Protein AF-A0A6P8E4D6-F1 (afdb_monomer_lite)

InterPro domains:
  IPR049932 Nuclear envelope-associated protein 1-4 [PTHR48145] (2-253)
  IPR060494 Nuclear envelope-associated protein, C-terminal [PF28496] (284-378)

Radius of gyration: 83.07 Å; chains: 1; bounding box: 188×78×225 Å

Foldseek 3Di:
DDDDDDDDDDDDDPPDPVNVVVVVVVVVVVVVVVVVVVVVVVVVVVVVVVVVVVVVVVVVVVVVVVVVVVVVVVVVVVVVVVVVVVVVVVVVVVVVVVVVVVVVVVVVVVVVVVVVVVVVVVVVVVVVVVVVVVVVVVVVVVVVVVVVVVVVVVVVVVVVVVVVVVVVVVVVVVVVVVVVVVVVVVVVVVCVVVVVDDDDPVVVVLCVVPCVVLVVVVVVLVVVVVVLVVVVVVLVVVVVVVVVVVVVVVVVVVCCVPDVVNVVVCPPDNPPCVVVVVVVVVVVVVVVVVVVVVVSVVVVVVSVVVVVVSVVVVVVSVVVVVVSVVVVVVSVVVVVVVVVVVVVPPDDDDDPPDPCPPVVNVVVVVVVVVVVVVVVVD

Secondary structure (DSSP, 8-state):
----------------HHHHHHHHHHHHHHHHHHHHHHHHHHHHHHHHHHHHHHHHHHHHHHHHHHHHHHHHHHHHHHHHHHHHHHHHHHHHHHHHHHHHHHHHHHHHHHHHHHHHHHHHHHHHHHHHHHHHHHHHHHHHHHHHHHHHHHHHHHHHHHHHHHHHHHHHHHHHHHHHHHHHHHHHHHHHHHHHHHTTS---THHHHTTTS-THHHHHHHHHHHHHHHHHHHHHHHHHHHHHHHHHHHHHHHHHHHHHHT-HHHHHHHHH---TTHHHHHHHHHHHHHHHHHHHHHHHHHHHHHHHHHHHHHHHHHHHHHHHHHHHHHHHHHHHHHHHHHHHHHHSSSS-------GGG-HHHHHHHHHHHHHHHHHTT-

Sequence (378 aa):
MMSVADKSPSPARDIDPLLKDLNEKKQSFRRNVVSLAAELKEVRTRLASQEQSFARETLTRQEAETKAKGLEEEIRRLQKRLDERNEELQASASTAEKYTKELDDLRSQLASTQATADASTASAESAQFQCLALLKELDEKNRSLKDHEDRVNKLAEQLDYLQKDLQAREFSQRQLKDEVLKIEQDIMQAVARAGVSKDSELRRMLDEVSPKNIDKLNKLLDVKDEEIAKLKDEIRVMTAHWKMKTKDLESQVFLLIQSPVLYLIFTINPPFGIKEAVSHSSTMFKIQLERQRRADQELKKRVLKLEFCLQEARAQMRKLQRTGERREKTLKELREQLAGKQQQEDGGVSEKQNFWETPCFKIMVSMSMLILVVFSKR

pLDDT: mean 79.83, std 18.45, range [31.0, 98.75]

Organism: Punica granatum (NCBI:txid22663)

Structure (mmCIF, N/CA/C/O backbone):
data_AF-A0A6P8E4D6-F1
#
_entry.id   AF-A0A6P8E4D6-F1
#
loop_
_atom_site.group_PDB
_atom_site.id
_atom_site.type_symbol
_atom_site.label_atom_id
_atom_site.label_alt_id
_atom_site.label_comp_id
_atom_site.label_asym_id
_atom_site.label_entity_id
_atom_site.label_seq_id
_atom_site.pdbx_PDB_ins_code
_atom_site.Cartn_x
_atom_site.Cartn_y
_atom_site.Cartn_z
_atom_site.occupancy
_atom_site.B_iso_or_equiv
_atom_site.auth_seq_id
_atom_site.auth_comp_id
_atom_site.auth_asym_id
_atom_site.auth_atom_id
_atom_site.pdbx_PDB_model_num
ATOM 1 N N . MET A 1 1 ? -96.705 -41.207 89.174 1.00 40.06 1 MET A N 1
ATOM 2 C CA . MET A 1 1 ? -96.786 -42.519 89.858 1.00 40.06 1 MET A CA 1
ATOM 3 C C . MET A 1 1 ? -96.044 -42.382 91.181 1.00 40.06 1 MET A C 1
ATOM 5 O O . MET A 1 1 ? -94.925 -41.908 91.124 1.00 40.06 1 MET A O 1
ATOM 9 N N . MET A 1 2 ? -96.538 -42.680 92.380 1.00 36.50 2 MET A N 1
ATOM 10 C CA . MET A 1 2 ? -97.837 -43.092 92.923 1.00 36.50 2 MET A CA 1
ATOM 11 C C . MET A 1 2 ? -97.798 -42.746 94.433 1.00 36.50 2 MET A C 1
ATOM 13 O O . MET A 1 2 ? -96.751 -42.908 95.048 1.00 36.50 2 MET A O 1
ATOM 17 N N . SER A 1 3 ? -98.921 -42.217 94.944 1.00 37.88 3 SER A N 1
ATOM 18 C CA . SER A 1 3 ? -99.599 -42.399 96.258 1.00 37.88 3 SER A CA 1
ATOM 19 C C . SER A 1 3 ? -98.764 -42.785 97.501 1.00 37.88 3 SER A C 1
ATOM 21 O O . SER A 1 3 ? -98.045 -43.772 97.460 1.00 37.88 3 SER A O 1
ATOM 23 N N . VAL A 1 4 ? -98.749 -42.072 98.642 1.00 45.19 4 VAL A N 1
ATOM 24 C CA . VAL A 1 4 ? -99.814 -41.684 99.614 1.00 45.19 4 VAL A CA 1
ATOM 25 C C . VAL A 1 4 ? -100.578 -42.867 100.235 1.00 45.19 4 VAL A C 1
ATOM 27 O O . VAL A 1 4 ? -101.337 -43.533 99.536 1.00 45.19 4 VAL A O 1
ATOM 30 N N . ALA A 1 5 ? -100.422 -43.022 101.560 1.00 39.72 5 ALA A N 1
ATOM 31 C CA . ALA A 1 5 ? -101.383 -43.534 102.553 1.00 39.72 5 ALA A CA 1
ATOM 32 C C . ALA A 1 5 ? -100.996 -42.879 103.908 1.00 39.72 5 ALA A C 1
ATOM 34 O O . ALA A 1 5 ? -99.887 -43.090 104.386 1.00 39.72 5 ALA A O 1
ATOM 35 N N . ASP A 1 6 ? -101.643 -41.808 104.368 1.00 37.50 6 ASP A N 1
ATOM 36 C CA . ASP A 1 6 ? -102.953 -41.692 105.035 1.00 37.50 6 ASP A CA 1
ATOM 37 C C . ASP A 1 6 ? -102.926 -42.049 106.538 1.00 37.50 6 ASP A C 1
ATOM 39 O O . ASP A 1 6 ? -102.783 -43.217 106.895 1.00 37.50 6 ASP A O 1
ATOM 43 N N . LYS A 1 7 ? -103.078 -41.031 107.410 1.00 31.00 7 LYS A N 1
ATOM 44 C CA . LYS A 1 7 ? -104.060 -41.041 108.517 1.00 31.00 7 LYS A CA 1
ATOM 45 C C . LYS A 1 7 ? -104.110 -39.742 109.343 1.00 31.00 7 LYS A C 1
ATOM 47 O O . LYS A 1 7 ? -103.251 -39.486 110.179 1.00 31.00 7 LYS A O 1
ATOM 52 N N . SER A 1 8 ? -105.231 -39.041 109.149 1.00 36.88 8 SER A N 1
ATOM 53 C CA . SER A 1 8 ? -106.171 -38.463 110.138 1.00 36.88 8 SER A CA 1
ATOM 54 C C . SER A 1 8 ? -105.748 -37.378 111.162 1.00 36.88 8 SER A C 1
ATOM 56 O O . SER A 1 8 ? -104.603 -37.323 111.596 1.00 36.88 8 SER A O 1
ATOM 58 N N . PRO A 1 9 ? -106.701 -36.512 111.582 1.00 65.12 9 PRO A N 1
ATOM 59 C CA . PRO A 1 9 ? -106.441 -35.117 111.938 1.00 65.12 9 PRO A CA 1
ATOM 60 C C . PRO A 1 9 ? -106.634 -34.790 113.430 1.00 65.12 9 PRO A C 1
ATOM 62 O O . PRO A 1 9 ? -107.479 -35.377 114.098 1.00 65.12 9 PRO A O 1
ATOM 65 N N . SER A 1 10 ? -105.908 -33.784 113.932 1.00 35.06 10 SER A N 1
ATOM 66 C CA . SER A 1 10 ? -106.276 -32.964 115.104 1.00 35.06 10 SER A CA 1
ATOM 67 C C . SER A 1 10 ? -105.309 -31.769 115.243 1.00 35.06 10 SER A C 1
ATOM 69 O O . SER A 1 10 ? -104.251 -31.765 114.615 1.00 35.06 10 SER A O 1
ATOM 71 N N . PRO A 1 11 ? -105.621 -30.764 116.071 1.00 45.25 11 PRO A N 1
ATOM 72 C CA . PRO A 1 11 ? -106.547 -29.677 115.804 1.00 45.25 11 PRO A CA 1
ATOM 73 C C . PRO A 1 11 ? -105.801 -28.342 115.632 1.00 45.25 11 PRO A C 1
ATOM 75 O O . PRO A 1 11 ? -104.591 -28.240 115.833 1.00 45.25 11 PRO A O 1
ATOM 78 N N . ALA A 1 12 ? -106.567 -27.315 115.267 1.00 47.66 12 ALA A N 1
ATOM 79 C CA . ALA A 1 12 ? -106.179 -25.914 115.250 1.00 47.66 12 ALA A CA 1
ATOM 80 C C . ALA A 1 12 ? -105.180 -25.543 116.361 1.00 47.66 12 ALA A C 1
ATOM 82 O O . ALA A 1 12 ? -105.477 -25.600 117.555 1.00 47.66 12 ALA A O 1
ATOM 83 N N . ARG A 1 13 ? -104.001 -25.091 115.944 1.00 44.44 13 ARG A N 1
ATOM 84 C CA . ARG A 1 13 ? -103.323 -24.006 116.638 1.00 44.44 13 ARG A CA 1
ATOM 85 C C . ARG A 1 13 ? -103.270 -22.876 115.640 1.00 44.44 13 ARG A C 1
ATOM 87 O O . ARG A 1 13 ? -102.493 -22.934 114.690 1.00 44.44 13 ARG A O 1
ATOM 94 N N . ASP A 1 14 ? -104.137 -21.895 115.848 1.00 50.25 14 ASP A N 1
ATOM 95 C CA . ASP A 1 14 ? -103.917 -20.548 115.354 1.00 50.25 14 ASP A CA 1
ATOM 96 C C . ASP A 1 14 ? -102.523 -20.138 115.832 1.00 50.25 14 ASP A C 1
ATOM 98 O O . ASP A 1 14 ? -102.296 -19.819 116.999 1.00 50.25 14 ASP A O 1
ATOM 102 N N . ILE A 1 15 ? -101.543 -20.301 114.943 1.00 50.50 15 ILE A N 1
ATOM 103 C CA . ILE A 1 15 ? -100.212 -19.757 115.145 1.00 50.50 15 ILE A CA 1
ATOM 104 C C . ILE A 1 15 ? -100.430 -18.254 115.122 1.00 50.50 15 ILE A C 1
ATOM 106 O O . ILE A 1 15 ? -100.870 -17.722 114.102 1.00 50.50 15 ILE A O 1
ATOM 110 N N . ASP A 1 16 ? -100.151 -17.614 116.255 1.00 55.94 16 ASP A N 1
ATOM 111 C CA . ASP A 1 16 ? -100.091 -16.165 116.413 1.00 55.94 16 ASP A CA 1
ATOM 112 C C . ASP A 1 16 ? -99.561 -15.526 115.109 1.00 55.94 16 ASP A C 1
ATOM 114 O O . ASP A 1 16 ? -98.475 -15.917 114.657 1.00 55.94 16 ASP A O 1
ATOM 118 N N . PRO A 1 17 ? -100.313 -14.629 114.441 1.00 69.56 17 PRO A N 1
ATOM 119 C CA . PRO A 1 17 ? -99.959 -14.085 113.127 1.00 69.56 17 PRO A CA 1
ATOM 120 C C . PRO A 1 17 ? -98.510 -13.582 113.038 1.00 69.56 17 PRO A C 1
ATOM 122 O O . PRO A 1 17 ? -97.866 -13.715 111.996 1.00 69.56 17 PRO A O 1
ATOM 125 N N . LEU A 1 18 ? -97.965 -13.090 114.156 1.00 70.75 18 LEU A N 1
ATOM 126 C CA . LEU A 1 18 ? -96.575 -12.653 114.286 1.00 70.75 18 LEU A CA 1
ATOM 127 C C . LEU A 1 18 ? -95.561 -13.810 114.223 1.00 70.75 18 LEU A C 1
ATOM 129 O O . LEU A 1 18 ? -94.503 -13.660 113.616 1.00 70.75 18 LEU A O 1
ATOM 133 N N . LEU A 1 19 ? -95.866 -14.980 114.794 1.00 72.94 19 LEU A N 1
ATOM 134 C CA . LEU A 1 19 ? -94.995 -16.165 114.760 1.00 72.94 19 LEU A CA 1
ATOM 135 C C . LEU A 1 19 ? -94.966 -16.830 113.376 1.00 72.94 19 LEU A C 1
ATOM 137 O O . LEU A 1 19 ? -93.928 -17.365 112.973 1.00 72.94 19 LEU A O 1
ATOM 141 N N . LYS A 1 20 ? -96.077 -16.780 112.631 1.00 79.31 20 LYS A N 1
ATOM 142 C CA . LYS A 1 20 ? -96.145 -17.282 111.251 1.00 79.31 20 LYS A CA 1
ATOM 143 C C . LYS A 1 20 ? -95.309 -16.416 110.302 1.00 79.31 20 LYS A C 1
ATOM 145 O O . LYS A 1 20 ? -94.483 -16.965 109.574 1.00 79.31 20 LYS A O 1
ATOM 150 N N . ASP A 1 21 ? -95.444 -15.091 110.390 1.00 83.56 21 ASP A N 1
ATOM 151 C CA . ASP A 1 21 ? -94.626 -14.132 109.629 1.00 83.56 21 ASP A CA 1
ATOM 152 C C . ASP A 1 21 ? -93.130 -14.271 109.968 1.00 83.56 21 ASP A C 1
ATOM 154 O O . ASP A 1 21 ? -92.278 -14.306 109.079 1.00 83.56 21 ASP A O 1
ATOM 158 N N . LEU A 1 22 ? -92.789 -14.467 111.250 1.00 84.50 22 LEU A N 1
ATOM 159 C CA . LEU A 1 22 ? -91.404 -14.702 111.670 1.00 84.50 22 LEU A CA 1
ATOM 160 C C . LEU A 1 22 ? -90.825 -15.992 111.065 1.00 84.50 22 LEU A C 1
ATOM 162 O O . LEU A 1 22 ? -89.659 -16.031 110.663 1.00 84.50 22 LEU A O 1
ATOM 166 N N . ASN A 1 23 ? -91.627 -17.055 110.981 1.00 83.50 23 ASN A N 1
ATOM 167 C CA . ASN A 1 23 ? -91.207 -18.320 110.385 1.00 83.50 23 ASN A CA 1
ATOM 168 C C . ASN A 1 23 ? -91.082 -18.232 108.853 1.00 83.50 23 ASN A C 1
ATOM 170 O O . ASN A 1 23 ? -90.128 -18.772 108.290 1.00 83.50 23 ASN A O 1
ATOM 174 N N . GLU A 1 24 ? -91.987 -17.521 108.177 1.00 86.44 24 GLU A N 1
ATOM 175 C CA . GLU A 1 24 ? -91.906 -17.249 106.736 1.00 86.44 24 GLU A CA 1
ATOM 176 C C . GLU A 1 24 ? -90.678 -16.395 106.394 1.00 86.44 24 GLU A C 1
ATOM 178 O O . GLU A 1 24 ? -89.910 -16.772 105.503 1.00 86.44 24 GLU A O 1
ATOM 183 N N . LYS A 1 25 ? -90.401 -15.335 107.167 1.00 89.44 25 LYS A N 1
ATOM 184 C CA . LYS A 1 25 ? -89.167 -14.532 107.066 1.00 89.44 25 LYS A CA 1
ATOM 185 C C . LYS A 1 25 ? -87.907 -15.345 107.356 1.00 89.44 25 LYS A C 1
ATOM 187 O O . LYS A 1 25 ? -86.905 -15.204 106.661 1.00 89.44 25 LYS A O 1
ATOM 192 N N . LYS A 1 26 ? -87.937 -16.245 108.342 1.00 90.38 26 LYS A N 1
ATOM 193 C CA . LYS A 1 26 ? -86.816 -17.155 108.633 1.00 90.38 26 LYS A CA 1
ATOM 194 C C . LYS A 1 26 ? -86.559 -18.121 107.476 1.00 90.38 26 LYS A C 1
ATOM 196 O O . LYS A 1 26 ? -85.402 -18.372 107.134 1.00 90.38 26 LYS A O 1
ATOM 201 N N . GLN A 1 27 ? -87.608 -18.686 106.878 1.00 88.75 27 GLN A N 1
ATOM 202 C CA . GLN A 1 27 ? -87.460 -19.578 105.729 1.00 88.75 27 GLN A CA 1
ATOM 203 C C . GLN A 1 27 ? -87.024 -18.835 104.464 1.00 88.75 27 GLN A C 1
ATOM 205 O O . GLN A 1 27 ? -86.168 -19.349 103.746 1.00 88.75 27 GLN A O 1
ATOM 210 N N . SER A 1 28 ? -87.558 -17.642 104.193 1.00 89.88 28 SER A N 1
ATOM 211 C CA . SER A 1 28 ? -87.122 -16.821 103.059 1.00 89.88 28 SER A CA 1
ATOM 212 C C . SER A 1 28 ? -85.665 -16.398 103.219 1.00 89.88 28 SER A C 1
ATOM 214 O O . SER A 1 28 ? -84.883 -16.585 102.293 1.00 89.88 28 SER A O 1
ATOM 216 N N . PHE A 1 29 ? -85.254 -15.977 104.418 1.00 93.62 29 PHE A N 1
ATOM 217 C CA . PHE A 1 29 ? -83.856 -15.690 104.726 1.00 93.62 29 PHE A CA 1
ATOM 218 C C . PHE A 1 29 ? -82.963 -16.911 104.487 1.00 93.62 29 PHE A C 1
ATOM 220 O O . PHE A 1 29 ? -81.939 -16.795 103.823 1.00 93.62 29 PHE A O 1
ATOM 227 N N . ARG A 1 30 ? -83.366 -18.108 104.941 1.00 93.19 30 ARG A N 1
ATOM 228 C CA . ARG A 1 30 ? -82.620 -19.346 104.654 1.00 93.19 30 ARG A CA 1
ATOM 229 C C . ARG A 1 30 ? -82.492 -19.620 103.155 1.00 93.19 30 ARG A C 1
ATOM 231 O O . ARG A 1 30 ? -81.395 -19.947 102.715 1.00 93.19 30 ARG A O 1
ATOM 238 N N . ARG A 1 31 ? -83.569 -19.476 102.371 1.00 93.94 31 ARG A N 1
ATOM 239 C CA . ARG A 1 31 ? -83.513 -19.637 100.904 1.00 93.94 31 ARG A CA 1
ATOM 240 C C . ARG A 1 31 ? -82.590 -18.601 100.263 1.00 93.94 31 ARG A C 1
ATOM 242 O O . ARG A 1 31 ? -81.773 -18.979 99.434 1.00 93.94 31 ARG A O 1
ATOM 249 N N . ASN A 1 32 ? -82.658 -17.343 100.694 1.00 95.12 32 ASN A N 1
ATOM 250 C CA . ASN A 1 32 ? -81.804 -16.266 100.192 1.00 95.12 32 ASN A CA 1
ATOM 251 C C . ASN A 1 32 ? -80.328 -16.511 100.520 1.00 95.12 32 ASN A C 1
ATOM 253 O O . ASN A 1 32 ? -79.482 -16.344 99.652 1.00 95.12 32 ASN A O 1
ATOM 257 N N . VAL A 1 33 ? -80.010 -16.970 101.735 1.00 95.62 33 VAL A N 1
ATOM 258 C CA . VAL A 1 33 ? -78.638 -17.338 102.124 1.00 95.62 33 VAL A CA 1
ATOM 259 C C . VAL A 1 33 ? -78.118 -18.498 101.272 1.00 95.62 33 VAL A C 1
ATOM 261 O O . VAL A 1 33 ? -76.970 -18.468 100.836 1.00 95.62 33 VAL A O 1
ATOM 264 N N . VAL A 1 34 ? -78.954 -19.506 100.997 1.00 94.94 34 VAL A N 1
ATOM 265 C CA . VAL A 1 34 ? -78.585 -20.627 100.117 1.00 94.94 34 VAL A CA 1
ATOM 266 C C . VAL A 1 34 ? -78.402 -20.169 98.662 1.00 94.94 34 VAL A C 1
ATOM 268 O O . VAL A 1 34 ? -77.423 -20.572 98.039 1.00 94.94 34 VAL A O 1
ATOM 271 N N . SER A 1 35 ? -79.278 -19.301 98.135 1.00 94.81 35 SER A N 1
ATOM 272 C CA . SER A 1 35 ? -79.145 -18.705 96.790 1.00 94.81 35 SER A CA 1
ATOM 273 C C . SER A 1 35 ? -77.856 -17.901 96.669 1.00 94.81 35 SER A C 1
ATOM 275 O O . SER A 1 35 ? -77.059 -18.138 95.766 1.00 94.81 35 SER A O 1
ATOM 277 N N . LEU A 1 36 ? -77.588 -17.030 97.644 1.00 95.56 36 LEU A N 1
ATOM 278 C CA . LEU A 1 36 ? -76.381 -16.215 97.681 1.00 95.56 36 LEU A CA 1
ATOM 279 C C . LEU A 1 36 ? -75.117 -17.081 97.749 1.00 95.56 36 LEU A C 1
ATOM 281 O O . LEU A 1 36 ? -74.129 -16.783 97.087 1.00 95.56 36 LEU A O 1
ATOM 285 N N . ALA A 1 37 ? -75.132 -18.181 98.507 1.00 94.94 37 ALA A N 1
ATOM 286 C CA . ALA A 1 37 ? -74.012 -19.119 98.546 1.00 94.94 37 ALA A CA 1
ATOM 287 C C . ALA A 1 37 ? -73.782 -19.820 97.192 1.00 94.94 37 ALA A C 1
ATOM 289 O O . ALA A 1 37 ? -72.630 -20.048 96.813 1.00 94.94 37 ALA A O 1
ATOM 290 N N . ALA A 1 38 ? -74.854 -20.148 96.460 1.00 94.19 38 ALA A N 1
ATOM 291 C CA . ALA A 1 38 ? -74.767 -20.721 95.119 1.00 94.19 38 ALA A CA 1
ATOM 292 C C . ALA A 1 38 ? -74.222 -19.705 94.099 1.00 94.19 38 ALA A C 1
ATOM 294 O O . ALA A 1 38 ? -73.276 -20.032 93.385 1.00 94.19 38 ALA A O 1
ATOM 295 N N . GLU A 1 39 ? -74.728 -18.468 94.101 1.00 96.25 39 GLU A N 1
ATOM 296 C CA . GLU A 1 39 ? -74.228 -17.365 93.266 1.00 96.25 39 GLU A CA 1
ATOM 297 C C . GLU A 1 39 ? -72.754 -17.061 93.564 1.00 96.25 39 GLU A C 1
ATOM 299 O O . GLU A 1 39 ? -71.941 -16.937 92.652 1.00 96.25 39 GLU A O 1
ATOM 304 N N . LEU A 1 40 ? -72.359 -17.022 94.840 1.00 96.75 40 LEU A N 1
ATOM 305 C CA . LEU A 1 40 ? -70.973 -16.771 95.234 1.00 96.75 40 LEU A CA 1
ATOM 306 C C . LEU A 1 40 ? -70.037 -17.908 94.796 1.00 96.75 40 LEU A C 1
ATOM 308 O O . LEU A 1 40 ? -68.892 -17.662 94.408 1.00 96.75 40 LEU A O 1
ATOM 312 N N . LYS A 1 41 ? -70.515 -19.160 94.827 1.00 96.62 41 LYS A N 1
ATOM 313 C CA . LYS A 1 41 ? -69.786 -20.311 94.278 1.00 96.62 41 LYS A CA 1
ATOM 314 C C . LYS A 1 41 ? -69.659 -20.205 92.759 1.00 96.62 41 LYS A C 1
ATOM 316 O O . LYS A 1 41 ? -68.567 -20.423 92.242 1.00 96.62 41 LYS A O 1
ATOM 321 N N . GLU A 1 42 ? -70.730 -19.844 92.058 1.00 97.19 42 GLU A N 1
ATOM 322 C CA . GLU A 1 42 ? -70.718 -19.657 90.607 1.00 97.19 42 GLU A CA 1
ATOM 323 C C . GLU A 1 42 ? -69.750 -18.540 90.193 1.00 97.19 42 GLU A C 1
ATOM 325 O O . GLU A 1 42 ? -68.875 -18.764 89.355 1.00 97.19 42 GLU A O 1
ATOM 330 N N . VAL A 1 43 ? -69.829 -17.371 90.831 1.00 97.19 43 VAL A N 1
ATOM 331 C CA . VAL A 1 43 ? -68.919 -16.244 90.585 1.00 97.19 43 VAL A CA 1
ATOM 332 C C . VAL A 1 43 ? -67.468 -16.650 90.840 1.00 97.19 43 VAL A C 1
ATOM 334 O O . VAL A 1 43 ? -66.609 -16.343 90.019 1.00 97.19 43 VAL A O 1
ATOM 337 N N . ARG A 1 44 ? -67.182 -17.416 91.903 1.00 97.25 44 ARG A N 1
ATOM 338 C CA . ARG A 1 44 ? -65.835 -17.969 92.138 1.00 97.25 44 ARG A CA 1
ATOM 339 C C . ARG A 1 44 ? -65.376 -18.902 91.020 1.00 97.25 44 ARG A C 1
ATOM 341 O O . ARG A 1 44 ? -64.229 -18.806 90.600 1.00 97.25 44 ARG A O 1
ATOM 348 N N . THR A 1 45 ? -66.241 -19.789 90.521 1.00 96.62 45 THR A N 1
ATOM 349 C CA . THR A 1 45 ? -65.877 -20.677 89.401 1.00 96.62 45 THR A CA 1
ATOM 350 C C . THR A 1 45 ? -65.636 -19.907 88.104 1.00 96.62 45 THR A C 1
ATOM 352 O O . THR A 1 45 ? -64.677 -20.205 87.395 1.00 96.62 45 THR A O 1
ATOM 355 N N . ARG A 1 46 ? -66.446 -18.876 87.820 1.00 97.62 46 ARG A N 1
ATOM 356 C CA . ARG A 1 46 ? -66.249 -17.987 86.668 1.00 97.62 46 ARG A CA 1
ATOM 357 C C . ARG A 1 46 ? -64.940 -17.212 86.793 1.00 97.62 46 ARG A C 1
ATOM 359 O O . ARG A 1 46 ? -64.164 -17.225 85.843 1.00 97.62 46 ARG A O 1
ATOM 366 N N . LEU A 1 47 ? -64.656 -16.635 87.963 1.00 97.06 47 LEU A N 1
ATOM 367 C CA . LEU A 1 47 ? -63.401 -15.931 88.232 1.00 97.06 47 LEU A CA 1
ATOM 368 C C . LEU A 1 47 ? -62.191 -16.851 88.019 1.00 97.06 47 LEU A C 1
ATOM 370 O O . LEU A 1 47 ? -61.295 -16.492 87.269 1.00 97.06 47 LEU A O 1
ATOM 374 N N . ALA A 1 48 ? -62.213 -18.072 88.563 1.00 96.94 48 ALA A N 1
ATOM 375 C CA . ALA A 1 48 ? -61.133 -19.041 88.362 1.00 96.94 48 ALA A CA 1
ATOM 376 C C . ALA A 1 48 ? -60.946 -19.423 86.878 1.00 96.94 48 ALA A C 1
ATOM 378 O O . ALA A 1 48 ? -59.818 -19.533 86.397 1.00 96.94 48 ALA A O 1
ATOM 379 N N . SER A 1 49 ? -62.039 -19.598 86.123 1.00 97.00 49 SER A N 1
ATOM 380 C CA . SER A 1 49 ? -61.961 -19.868 84.679 1.00 97.00 49 SER A CA 1
ATOM 381 C C . SER A 1 49 ? -61.404 -18.680 83.888 1.00 97.00 49 SER A C 1
ATOM 383 O O . SER A 1 49 ? -60.628 -18.871 82.952 1.00 97.00 49 SER A O 1
ATOM 385 N N . GLN A 1 50 ? -61.750 -17.459 84.302 1.00 97.56 50 GLN A N 1
ATOM 386 C CA . GLN A 1 50 ? -61.282 -16.220 83.697 1.00 97.56 50 GLN A CA 1
ATOM 387 C C . GLN A 1 50 ? -59.792 -15.989 83.988 1.00 97.56 50 GLN A C 1
ATOM 389 O O . GLN A 1 50 ? -59.030 -15.654 83.083 1.00 97.56 50 GLN A O 1
ATOM 394 N N . GLU A 1 51 ? -59.346 -16.236 85.222 1.00 96.81 51 GLU A N 1
ATOM 395 C CA . GLU A 1 51 ? -57.927 -16.228 85.597 1.00 96.81 51 GLU A CA 1
ATOM 396 C C . GLU A 1 51 ? -57.135 -17.252 84.768 1.00 96.81 51 GLU A C 1
ATOM 398 O O . GLU A 1 51 ? -56.072 -16.932 84.230 1.00 96.81 51 GLU A O 1
ATOM 403 N N . GLN A 1 52 ? -57.681 -18.459 84.570 1.00 97.44 52 GLN A N 1
ATOM 404 C CA . GLN A 1 52 ? -57.055 -19.475 83.722 1.00 97.44 52 GLN A CA 1
ATOM 405 C C . GLN A 1 52 ? -56.975 -19.046 82.246 1.00 97.44 52 GLN A C 1
ATOM 407 O O . GLN A 1 52 ? -55.952 -19.292 81.599 1.00 97.44 52 GLN A O 1
ATOM 412 N N . SER A 1 53 ? -58.019 -18.416 81.691 1.00 96.81 53 SER A N 1
ATOM 413 C CA . SER A 1 53 ? -57.981 -17.921 80.309 1.00 96.81 53 SER A CA 1
ATOM 414 C C . SER A 1 53 ? -56.976 -16.787 80.132 1.00 96.81 53 SER A C 1
ATOM 416 O O . SER A 1 53 ? -56.216 -16.821 79.168 1.00 96.81 53 SER A O 1
ATOM 418 N N . PHE A 1 54 ? -56.895 -15.851 81.085 1.00 97.75 54 PHE A N 1
ATOM 419 C CA . PHE A 1 54 ? -55.895 -14.779 81.057 1.00 97.75 54 PHE A CA 1
ATOM 420 C C . PHE A 1 54 ? -54.464 -15.325 81.120 1.00 97.75 54 PHE A C 1
ATOM 422 O O . PHE A 1 54 ? -53.593 -14.855 80.386 1.00 97.75 54 PHE A O 1
ATOM 429 N N . ALA A 1 55 ? -54.212 -16.350 81.942 1.00 97.75 55 ALA A N 1
ATOM 430 C CA . ALA A 1 55 ? -52.902 -16.996 82.006 1.00 97.75 55 ALA A CA 1
ATOM 431 C C . ALA A 1 55 ? -52.515 -17.654 80.667 1.00 97.75 55 ALA A C 1
ATOM 433 O O . ALA A 1 55 ? -51.387 -17.492 80.199 1.00 97.75 55 ALA A O 1
ATOM 434 N N . ARG A 1 56 ? -53.458 -18.354 80.017 1.00 97.62 56 ARG A N 1
ATOM 435 C CA . ARG A 1 56 ? -53.237 -18.955 78.688 1.00 97.62 56 ARG A CA 1
ATOM 436 C C . ARG A 1 56 ? -52.999 -17.900 77.612 1.00 97.62 56 ARG A C 1
ATOM 438 O O . ARG A 1 56 ? -52.057 -18.039 76.838 1.00 97.62 56 ARG A O 1
ATOM 445 N N . GLU A 1 57 ? -53.814 -16.849 77.576 1.00 97.62 57 GLU A N 1
ATOM 446 C CA . GLU A 1 57 ? -53.656 -15.748 76.622 1.00 97.62 57 GLU A CA 1
ATOM 447 C C . GLU A 1 57 ? -52.282 -15.084 76.775 1.00 97.62 57 GLU A C 1
ATOM 449 O O . GLU A 1 57 ? -51.568 -14.913 75.786 1.00 97.62 57 GLU A O 1
ATOM 454 N N . THR A 1 58 ? -51.860 -14.813 78.014 1.00 97.81 58 THR A N 1
ATOM 455 C CA . THR A 1 58 ? -50.543 -14.230 78.315 1.00 97.81 58 THR A CA 1
ATOM 456 C C . THR A 1 58 ? -49.406 -15.100 77.779 1.00 97.81 58 THR A C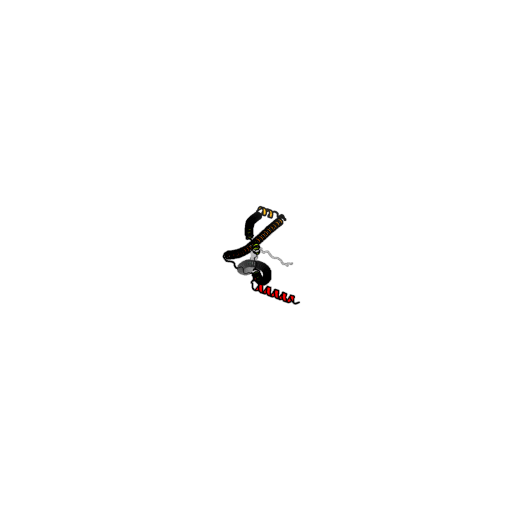 1
ATOM 458 O O . THR A 1 58 ? -48.508 -14.580 77.116 1.00 97.81 58 THR A O 1
ATOM 461 N N . LEU A 1 59 ? -49.470 -16.422 77.986 1.00 98.12 59 LEU A N 1
ATOM 462 C CA . LEU A 1 59 ? -48.478 -17.361 77.455 1.00 98.12 59 LEU A CA 1
ATOM 463 C C . LEU A 1 59 ? -48.430 -17.316 75.919 1.00 98.12 59 LEU A C 1
ATOM 465 O O . LEU A 1 59 ? -47.364 -17.136 75.334 1.00 98.12 59 LEU A O 1
ATOM 469 N N . THR A 1 60 ? -49.588 -17.411 75.256 1.00 98.00 60 THR A N 1
ATOM 470 C CA . THR A 1 60 ? -49.651 -17.390 73.784 1.00 98.00 60 THR A CA 1
ATOM 471 C C . THR A 1 60 ? -49.175 -16.064 73.192 1.00 98.00 60 THR A C 1
ATOM 473 O O . THR A 1 60 ? -48.497 -16.053 72.164 1.00 98.00 60 THR A O 1
ATOM 476 N N . ARG A 1 61 ? -49.458 -14.939 73.861 1.00 98.12 61 ARG A N 1
ATOM 477 C CA . ARG A 1 61 ? -48.951 -13.618 73.482 1.00 98.12 61 ARG A CA 1
ATOM 478 C C . ARG A 1 61 ? -47.431 -13.556 73.610 1.00 98.12 61 ARG A C 1
ATOM 480 O O . ARG A 1 61 ? -46.780 -13.041 72.707 1.00 98.12 61 ARG A O 1
ATOM 487 N N . GLN A 1 62 ? -46.864 -14.110 74.681 1.00 98.06 62 GLN A N 1
ATOM 488 C CA . GLN A 1 62 ? -45.416 -14.155 74.884 1.00 98.06 62 GLN A CA 1
ATOM 489 C C . GLN A 1 62 ? -44.714 -15.031 73.828 1.00 98.06 62 GLN A C 1
ATOM 491 O O . GLN A 1 62 ? -43.675 -14.646 73.286 1.00 98.06 62 GLN A O 1
ATOM 496 N N . GLU A 1 63 ? -45.302 -16.170 73.456 1.00 98.12 63 GLU A N 1
ATOM 497 C CA . GLU A 1 63 ? -44.808 -16.996 72.346 1.00 98.12 63 GLU A CA 1
ATOM 498 C C . GLU A 1 63 ? -44.879 -16.263 70.997 1.00 98.12 63 GLU A C 1
ATOM 500 O O . GLU A 1 63 ? -43.937 -16.317 70.206 1.00 98.12 63 GLU A O 1
ATOM 505 N N . ALA A 1 64 ? -45.976 -15.555 70.719 1.00 98.06 64 ALA A N 1
ATOM 506 C CA . ALA A 1 64 ? -46.105 -14.757 69.503 1.00 98.06 64 ALA A CA 1
ATOM 507 C C . ALA A 1 64 ? -45.091 -13.600 69.470 1.00 98.06 64 ALA A C 1
ATOM 509 O O . ALA A 1 64 ? -44.484 -13.348 68.432 1.00 98.06 64 ALA A O 1
ATOM 510 N N . GLU A 1 65 ? -44.855 -12.938 70.605 1.00 98.25 65 GLU A N 1
ATOM 511 C CA . GLU A 1 65 ? -43.903 -11.831 70.721 1.00 98.25 65 GLU A CA 1
ATOM 512 C C . GLU A 1 65 ? -42.451 -12.292 70.527 1.00 98.25 65 GLU A C 1
ATOM 514 O O . GLU A 1 65 ? -41.684 -11.643 69.818 1.00 98.25 65 GLU A O 1
ATOM 519 N N . THR A 1 66 ? -42.067 -13.437 71.098 1.00 97.69 66 THR A N 1
ATOM 520 C CA . THR A 1 66 ? -40.727 -14.016 70.879 1.00 97.69 66 THR A CA 1
ATOM 521 C C . THR A 1 66 ? -40.513 -14.427 69.419 1.00 97.69 66 THR A C 1
ATOM 523 O O . THR A 1 66 ? -39.454 -14.144 68.857 1.00 97.69 66 THR A O 1
ATOM 526 N N . LYS A 1 67 ? -41.529 -15.006 68.764 1.00 98.44 67 LYS A N 1
ATOM 527 C CA . LYS A 1 67 ? -41.496 -15.304 67.320 1.00 98.44 67 LYS A CA 1
ATOM 528 C C . LYS A 1 67 ? -41.390 -14.037 66.469 1.00 98.44 67 LYS A C 1
ATOM 530 O O . LYS A 1 67 ? -40.579 -14.004 65.548 1.00 98.44 67 LYS A O 1
ATOM 535 N N . ALA A 1 68 ? -42.166 -12.998 66.782 1.00 98.25 68 ALA A N 1
ATOM 536 C CA . ALA A 1 68 ? -42.120 -11.722 66.069 1.00 98.25 68 ALA A CA 1
ATOM 537 C C . ALA A 1 68 ? -40.729 -11.074 66.165 1.00 98.25 68 ALA A C 1
ATOM 539 O O . ALA A 1 68 ? -40.161 -10.707 65.139 1.00 98.25 68 ALA A O 1
ATOM 540 N N . LYS A 1 69 ? -40.128 -11.044 67.364 1.00 98.44 69 LYS A N 1
ATOM 541 C CA . LYS A 1 69 ? -38.752 -10.555 67.570 1.00 98.44 69 LYS A CA 1
ATOM 542 C C . LYS A 1 69 ? -37.725 -11.351 66.759 1.00 98.44 69 LYS A C 1
ATOM 544 O O . LYS A 1 69 ? -36.856 -10.756 66.126 1.00 98.44 69 LYS A O 1
ATOM 549 N N . GLY A 1 70 ? -37.858 -12.680 66.711 1.00 98.38 70 GLY A N 1
ATOM 550 C CA . GLY A 1 70 ? -36.988 -13.532 65.893 1.00 98.38 70 GLY A CA 1
ATOM 551 C C . GLY A 1 70 ? -37.090 -13.237 64.390 1.00 98.38 70 GLY A C 1
ATOM 552 O O . GLY A 1 70 ? -36.074 -13.180 63.697 1.00 98.38 70 GLY A O 1
ATOM 553 N N . LEU A 1 71 ? -38.302 -12.990 63.883 1.00 98.50 71 LEU A N 1
ATOM 554 C CA . LEU A 1 71 ? -38.512 -12.603 62.484 1.00 98.50 71 LEU A CA 1
ATOM 555 C C . LEU A 1 71 ? -37.946 -11.209 62.178 1.00 98.50 71 LEU A C 1
ATOM 557 O O . LEU A 1 71 ? -37.319 -11.034 61.137 1.00 98.50 71 LEU A O 1
ATOM 561 N N . GLU A 1 72 ? -38.100 -10.235 63.078 1.00 98.44 72 GLU A N 1
ATOM 562 C CA . GLU A 1 72 ? -37.502 -8.900 62.917 1.00 98.44 72 GLU A CA 1
ATOM 563 C C . GLU A 1 72 ? -35.970 -8.949 62.825 1.00 98.44 72 GLU A C 1
ATOM 565 O O . GLU A 1 72 ? -35.362 -8.219 62.039 1.00 98.44 72 GLU A O 1
ATOM 570 N N . GLU A 1 73 ? -35.327 -9.816 63.610 1.00 98.31 73 GLU A N 1
ATOM 571 C CA . GLU A 1 73 ? -33.880 -10.022 63.541 1.00 98.31 73 GLU A CA 1
ATOM 572 C C . GLU A 1 73 ? -33.436 -10.661 62.221 1.00 98.31 73 GLU A C 1
ATOM 574 O O . GLU A 1 73 ? -32.426 -10.238 61.652 1.00 98.31 73 GLU A O 1
ATOM 579 N N . GLU A 1 74 ? -34.176 -11.648 61.705 1.00 98.44 74 GLU A N 1
ATOM 580 C CA . GLU A 1 74 ? -33.885 -12.230 60.389 1.00 98.44 74 GLU A CA 1
ATOM 581 C C . GLU A 1 74 ? -34.090 -11.203 59.269 1.00 98.44 74 GLU A C 1
ATOM 583 O O . GLU A 1 74 ? -33.248 -11.115 58.379 1.00 98.44 74 GLU A O 1
ATOM 588 N N . ILE A 1 75 ? -35.139 -10.373 59.339 1.00 98.44 75 ILE A N 1
ATOM 589 C CA . ILE A 1 75 ? -35.376 -9.286 58.377 1.00 98.44 75 ILE A CA 1
ATOM 590 C C . ILE A 1 75 ? -34.200 -8.305 58.378 1.00 98.44 75 ILE A C 1
ATOM 592 O O . ILE A 1 75 ? -33.663 -8.012 57.310 1.00 98.44 75 ILE A O 1
ATOM 596 N N . ARG A 1 76 ? -33.727 -7.872 59.556 1.00 98.38 76 ARG A N 1
ATOM 597 C CA . ARG A 1 76 ? -32.540 -7.005 59.659 1.00 98.38 76 ARG A CA 1
ATOM 598 C C . ARG A 1 76 ? -31.290 -7.661 59.069 1.00 98.38 76 ARG A C 1
ATOM 600 O O . ARG A 1 76 ? -30.540 -7.007 58.347 1.00 98.38 76 ARG A O 1
ATOM 607 N N . ARG A 1 77 ? -31.060 -8.953 59.336 1.00 98.69 77 ARG A N 1
ATOM 608 C CA . ARG A 1 77 ? -29.928 -9.697 58.748 1.00 98.69 77 ARG A CA 1
ATOM 609 C C . ARG A 1 77 ? -30.043 -9.822 57.229 1.00 98.69 77 ARG A C 1
ATOM 611 O O . ARG A 1 77 ? -29.038 -9.704 56.534 1.00 98.69 77 ARG A O 1
ATOM 618 N N . LEU A 1 78 ? -31.243 -10.068 56.708 1.00 98.62 78 LEU A N 1
ATOM 619 C CA . LEU A 1 78 ? -31.502 -10.147 55.271 1.00 98.62 78 LEU A CA 1
ATOM 620 C C . LEU A 1 78 ? -31.297 -8.801 54.578 1.00 98.62 78 LEU A C 1
ATOM 622 O O . LEU A 1 78 ? -30.647 -8.779 53.539 1.00 98.62 78 LEU A O 1
ATOM 626 N N . GLN A 1 79 ? -31.777 -7.704 55.166 1.00 98.62 79 GLN A N 1
ATOM 627 C CA . GLN A 1 79 ? -31.547 -6.352 54.650 1.00 98.62 79 GLN A CA 1
ATOM 628 C C . GLN A 1 79 ? -30.055 -6.047 54.554 1.00 98.62 79 GLN A C 1
ATOM 630 O O . GLN A 1 79 ? -29.582 -5.699 53.480 1.00 98.62 79 GLN A O 1
ATOM 635 N N . LYS A 1 80 ? -29.287 -6.321 55.616 1.00 98.62 80 LYS A N 1
ATOM 636 C CA . LYS A 1 80 ? -27.835 -6.110 55.588 1.00 98.62 80 LYS A CA 1
ATOM 637 C C . LYS A 1 80 ? -27.142 -6.896 54.464 1.00 98.62 80 LYS A C 1
ATOM 639 O O . LYS A 1 80 ? -26.323 -6.341 53.744 1.00 98.62 80 LYS A O 1
ATOM 644 N N . ARG A 1 81 ? -27.493 -8.177 54.280 1.00 98.56 81 ARG A N 1
ATOM 645 C CA . ARG A 1 81 ? -26.941 -9.003 53.187 1.00 98.56 81 ARG A CA 1
ATOM 646 C C . ARG A 1 81 ? -27.339 -8.493 51.801 1.00 98.56 81 ARG A C 1
ATOM 648 O O . ARG A 1 81 ? -26.567 -8.641 50.860 1.00 98.56 81 ARG A O 1
ATOM 655 N N . LEU A 1 82 ? -28.552 -7.960 51.659 1.00 98.50 82 LEU A N 1
ATOM 656 C CA . LEU A 1 82 ? -29.022 -7.378 50.404 1.00 98.50 82 LEU A CA 1
ATOM 657 C C . LEU A 1 82 ? -28.215 -6.122 50.055 1.00 98.50 82 LEU A C 1
ATOM 659 O O . LEU A 1 82 ? -27.794 -5.981 48.911 1.00 98.50 82 LEU A O 1
ATOM 663 N N . ASP A 1 83 ? -27.957 -5.265 51.043 1.00 98.31 83 ASP A N 1
ATOM 664 C CA . ASP A 1 83 ? -27.160 -4.050 50.870 1.00 98.31 83 ASP A CA 1
ATOM 665 C C . ASP A 1 83 ? -25.707 -4.386 50.494 1.00 98.31 83 ASP A C 1
ATOM 667 O O . ASP A 1 83 ? -25.212 -3.894 49.482 1.00 98.31 83 ASP A O 1
ATOM 671 N N . GLU A 1 84 ? -25.070 -5.322 51.213 1.00 98.50 84 GLU A N 1
ATOM 672 C CA . GLU A 1 84 ? -23.723 -5.829 50.893 1.00 98.50 84 GLU A CA 1
ATOM 673 C C . GLU A 1 84 ? -23.656 -6.368 49.445 1.00 98.50 84 GLU A C 1
ATOM 675 O O . GLU A 1 84 ? -22.736 -6.054 48.688 1.00 98.50 84 GLU A O 1
ATOM 680 N N . ARG A 1 85 ? -24.672 -7.126 49.001 1.00 98.44 85 ARG A N 1
ATOM 681 C CA . ARG A 1 85 ? -24.739 -7.634 47.619 1.00 98.44 85 ARG A CA 1
ATOM 682 C C . ARG A 1 85 ? -24.976 -6.556 46.571 1.00 98.44 85 ARG A C 1
ATOM 684 O O . ARG A 1 85 ? -24.472 -6.695 45.457 1.00 98.44 85 ARG A O 1
ATOM 691 N N . ASN A 1 86 ? -25.722 -5.506 46.893 1.00 98.38 86 ASN A N 1
ATOM 692 C CA . ASN A 1 86 ? -25.909 -4.376 45.989 1.00 98.38 86 ASN A CA 1
ATOM 693 C C . ASN A 1 86 ? -24.599 -3.602 45.792 1.00 98.38 86 ASN A C 1
ATOM 695 O O . ASN A 1 86 ? -24.273 -3.248 44.660 1.00 98.38 86 ASN A O 1
ATOM 699 N N . GLU A 1 87 ? -23.817 -3.404 46.857 1.00 98.31 87 GLU A N 1
ATOM 700 C CA . GLU A 1 87 ? -22.491 -2.779 46.774 1.00 98.31 87 GLU A CA 1
ATOM 701 C C . GLU A 1 87 ? -21.525 -3.613 45.917 1.00 98.31 87 GLU A C 1
ATOM 703 O O . GLU A 1 87 ? -20.870 -3.077 45.017 1.00 98.31 87 GLU A O 1
ATOM 708 N N . GLU A 1 88 ? -21.485 -4.935 46.124 1.00 98.50 88 GLU A N 1
ATOM 709 C CA . GLU A 1 88 ? -20.688 -5.857 45.302 1.00 98.50 88 GLU A CA 1
ATOM 710 C C . GLU A 1 88 ? -21.093 -5.809 43.820 1.00 98.50 88 GLU A C 1
ATOM 712 O O . GLU A 1 88 ? -20.233 -5.733 42.936 1.00 98.50 88 GLU A O 1
ATOM 717 N N . LEU A 1 89 ? -22.400 -5.818 43.531 1.00 98.31 89 LEU A N 1
ATOM 718 C CA . LEU A 1 89 ? -22.924 -5.713 42.167 1.00 98.31 89 LEU A CA 1
ATOM 719 C C . LEU A 1 89 ? -22.542 -4.385 41.517 1.00 98.31 89 LEU A C 1
ATOM 721 O O . LEU A 1 89 ? -22.132 -4.372 40.358 1.00 98.31 89 LEU A O 1
ATOM 725 N N . GLN A 1 90 ? -22.626 -3.278 42.250 1.00 98.50 90 GLN A N 1
ATOM 726 C CA . GLN A 1 90 ? -22.268 -1.964 41.731 1.00 98.50 90 GLN A CA 1
ATOM 727 C C . GLN A 1 90 ? -20.760 -1.842 41.461 1.00 98.50 90 GLN A C 1
ATOM 729 O O . GLN A 1 90 ? -20.358 -1.274 40.439 1.00 98.50 90 GLN A O 1
ATOM 734 N N . ALA A 1 91 ? -19.915 -2.427 42.315 1.00 98.25 91 ALA A N 1
ATOM 735 C CA . ALA A 1 91 ? -18.474 -2.514 42.081 1.00 98.25 91 ALA A CA 1
ATOM 736 C C . ALA A 1 91 ? -18.144 -3.395 40.860 1.00 98.25 91 ALA A C 1
ATOM 738 O O . ALA A 1 91 ? -17.310 -3.024 40.026 1.00 98.25 91 ALA A O 1
ATOM 739 N N . SER A 1 92 ? -18.832 -4.533 40.715 1.00 98.38 92 SER A N 1
ATOM 740 C CA . SER A 1 92 ? -18.691 -5.426 39.560 1.00 98.38 92 SER A CA 1
ATOM 741 C C . SER A 1 92 ? -19.125 -4.743 38.260 1.00 98.38 92 SER A C 1
ATOM 743 O O . SER A 1 92 ? -18.369 -4.754 37.289 1.00 98.38 92 SER A O 1
ATOM 745 N N . ALA A 1 93 ? -20.271 -4.055 38.261 1.00 98.44 93 ALA A N 1
ATOM 746 C CA . ALA A 1 93 ? -20.763 -3.281 37.123 1.00 98.44 93 ALA A CA 1
ATOM 747 C C . ALA A 1 93 ? -19.776 -2.174 36.720 1.00 98.44 93 ALA A C 1
ATOM 749 O O . ALA A 1 93 ? -19.405 -2.072 35.553 1.00 98.44 93 ALA A O 1
ATOM 750 N N . SER A 1 94 ? -19.253 -1.424 37.696 1.00 98.38 94 SER A N 1
ATOM 751 C CA . SER A 1 94 ? -18.234 -0.390 37.455 1.00 98.38 94 SER A CA 1
ATOM 752 C C . SER A 1 94 ? -16.941 -0.962 36.860 1.00 98.38 94 SER A C 1
ATOM 754 O O . SER A 1 94 ? -16.239 -0.286 36.110 1.00 98.38 94 SER A O 1
ATOM 756 N N . THR A 1 95 ? -16.596 -2.205 37.200 1.00 98.44 95 THR A N 1
ATOM 757 C CA . THR A 1 95 ? -15.423 -2.898 36.649 1.00 98.44 95 THR A CA 1
ATOM 758 C C . THR A 1 95 ? -15.691 -3.392 35.227 1.00 98.44 95 THR A C 1
ATOM 760 O O . THR A 1 95 ? -14.851 -3.208 34.349 1.00 98.44 95 THR A O 1
ATOM 763 N N . ALA A 1 96 ? -16.878 -3.945 34.967 1.00 98.50 96 ALA A N 1
ATOM 764 C CA . ALA A 1 96 ? -17.299 -4.341 33.627 1.00 98.50 96 ALA A CA 1
ATOM 765 C C . ALA A 1 96 ? -17.317 -3.147 32.657 1.00 98.50 96 ALA A C 1
ATOM 767 O O . ALA A 1 96 ? -16.799 -3.262 31.549 1.00 98.50 96 ALA A O 1
ATOM 768 N N . GLU A 1 97 ? -17.807 -1.981 33.093 1.00 98.50 97 GLU A N 1
ATOM 769 C CA . GLU A 1 97 ? -17.784 -0.743 32.299 1.00 98.50 97 GLU A CA 1
ATOM 770 C C . GLU A 1 97 ? -16.366 -0.274 31.932 1.00 98.50 97 GLU A C 1
ATOM 772 O O . GLU A 1 97 ? -16.156 0.333 30.878 1.00 98.50 97 GLU A O 1
ATOM 777 N N . LYS A 1 98 ? -15.369 -0.530 32.790 1.00 98.50 98 LYS A N 1
ATOM 778 C CA . LYS A 1 98 ? -13.965 -0.239 32.461 1.00 98.50 98 LYS A CA 1
ATOM 779 C C . LYS A 1 98 ? -13.473 -1.156 31.347 1.00 98.50 98 LYS A C 1
ATOM 781 O O . LYS A 1 98 ? -12.935 -0.660 30.363 1.00 98.50 98 LYS A O 1
ATOM 786 N N . TYR A 1 99 ? -13.740 -2.457 31.448 1.00 98.31 99 TYR A N 1
ATOM 787 C CA . TYR A 1 99 ? -13.353 -3.411 30.407 1.00 98.31 99 TYR A CA 1
ATOM 788 C C . TYR A 1 99 ? -14.044 -3.150 29.069 1.00 98.31 99 TYR A C 1
ATOM 790 O O . TYR A 1 99 ? -13.420 -3.312 28.025 1.00 98.31 99 TYR A O 1
ATOM 798 N N . THR A 1 100 ? -15.304 -2.706 29.063 1.00 98.44 100 THR A N 1
ATOM 799 C CA . THR A 1 100 ? -15.968 -2.327 27.807 1.00 98.44 100 THR A CA 1
ATOM 800 C C . THR A 1 100 ? -15.282 -1.138 27.140 1.00 98.44 100 THR A C 1
ATOM 802 O O . THR A 1 100 ? -15.088 -1.165 25.930 1.00 98.44 100 THR A O 1
ATOM 805 N N . LYS A 1 101 ? -14.838 -0.138 27.917 1.00 98.31 101 LYS A N 1
ATOM 806 C CA . LYS A 1 101 ? -14.086 1.008 27.380 1.00 98.31 101 LYS A CA 1
ATOM 807 C C . LYS A 1 101 ? -12.736 0.576 26.806 1.00 98.31 101 LYS A C 1
ATOM 809 O O . LYS A 1 101 ? -12.409 0.952 25.688 1.00 98.31 101 LYS A O 1
ATOM 814 N N . GLU A 1 102 ? -11.996 -0.269 27.524 1.00 98.62 102 GLU A N 1
ATOM 815 C CA . GLU A 1 102 ? -10.725 -0.824 27.033 1.00 98.62 102 GLU A CA 1
ATOM 816 C C . GLU A 1 102 ? -10.911 -1.632 25.737 1.00 98.62 102 GLU A C 1
ATOM 818 O O . GLU A 1 102 ? -10.105 -1.526 24.812 1.00 98.62 102 GLU A O 1
ATOM 823 N N . LEU A 1 103 ? -11.992 -2.413 25.631 1.00 98.50 103 LEU A N 1
ATOM 824 C CA . LEU A 1 103 ? -12.325 -3.145 24.408 1.00 98.50 103 LEU A CA 1
ATOM 825 C C . LEU A 1 103 ? -12.665 -2.214 23.239 1.00 98.50 103 LEU A C 1
ATOM 827 O O . LEU A 1 103 ? -12.236 -2.483 22.115 1.00 98.50 103 LEU A O 1
ATOM 831 N N . ASP A 1 104 ? -13.401 -1.129 23.479 1.00 98.50 104 ASP A N 1
ATOM 832 C CA . ASP A 1 104 ? -13.719 -0.133 22.451 1.00 98.50 104 ASP A CA 1
ATOM 833 C C . ASP A 1 104 ? -12.461 0.611 21.964 1.00 98.50 104 ASP A C 1
ATOM 835 O O . ASP A 1 104 ? -12.288 0.824 20.755 1.00 98.50 104 ASP A O 1
ATOM 839 N N . ASP A 1 105 ? -11.534 0.927 22.871 1.00 98.50 105 ASP A N 1
ATOM 840 C CA . ASP A 1 105 ? -10.234 1.516 22.536 1.00 98.50 105 ASP A CA 1
ATOM 841 C C . ASP A 1 105 ? -9.396 0.558 21.676 1.00 98.50 105 ASP A C 1
ATOM 843 O O . ASP A 1 105 ? -8.876 0.945 20.623 1.00 98.50 105 ASP A O 1
ATOM 847 N N . LEU A 1 106 ? -9.309 -0.718 22.067 1.00 98.50 106 LEU A N 1
ATOM 848 C CA . LEU A 1 106 ? -8.609 -1.750 21.294 1.00 98.50 106 LEU A CA 1
ATOM 849 C C . LEU A 1 106 ? -9.242 -1.961 19.917 1.00 98.50 106 LEU A C 1
ATOM 851 O O . LEU A 1 106 ? -8.533 -2.097 18.919 1.00 98.50 106 LEU A O 1
ATOM 855 N N . ARG A 1 107 ? -10.574 -1.945 19.831 1.00 98.75 107 ARG A N 1
ATOM 856 C CA . ARG A 1 107 ? -11.296 -2.049 18.560 1.00 98.75 107 ARG A CA 1
ATOM 857 C C . ARG A 1 107 ? -10.975 -0.876 17.637 1.00 98.75 107 ARG A C 1
ATOM 859 O O . ARG A 1 107 ? -10.779 -1.078 16.438 1.00 98.75 107 ARG A O 1
ATOM 866 N N . SER A 1 108 ? -10.875 0.329 18.193 1.00 98.56 108 SER A N 1
ATOM 867 C CA . SER A 1 108 ? -10.492 1.534 17.453 1.00 98.56 108 SER A CA 1
ATOM 868 C C . SER A 1 108 ? -9.043 1.459 16.952 1.00 98.56 108 SER A C 1
ATOM 870 O O . SER A 1 108 ? -8.768 1.781 15.794 1.00 98.56 108 SER A O 1
ATOM 872 N N . GLN A 1 109 ? -8.117 0.954 17.774 1.00 98.69 109 GLN A N 1
ATOM 873 C CA . GLN A 1 109 ? -6.724 0.713 17.369 1.00 98.69 109 GLN A CA 1
ATOM 874 C C . GLN A 1 109 ? -6.613 -0.347 16.267 1.00 98.69 109 GLN A C 1
ATOM 876 O O . GLN A 1 109 ? -5.853 -0.169 15.310 1.00 98.69 109 GLN A O 1
ATOM 881 N N . LEU A 1 110 ? -7.395 -1.425 16.362 1.00 98.62 110 LEU A N 1
ATOM 882 C CA . LEU A 1 110 ? -7.437 -2.472 15.346 1.00 98.62 110 LEU A CA 1
ATOM 883 C C . LEU A 1 110 ? -7.945 -1.926 14.007 1.00 98.62 110 LEU A C 1
ATOM 885 O O . LEU A 1 110 ? -7.347 -2.212 12.974 1.00 98.62 110 LEU A O 1
ATOM 889 N N . ALA A 1 111 ? -8.986 -1.089 14.019 1.00 98.62 111 ALA A N 1
ATOM 890 C CA . ALA A 1 111 ? -9.500 -0.448 12.809 1.00 98.62 111 ALA A CA 1
ATOM 891 C C . ALA A 1 111 ? -8.453 0.465 12.139 1.00 98.62 111 ALA A C 1
ATOM 893 O O . ALA A 1 111 ? -8.269 0.404 10.924 1.00 98.62 111 ALA A O 1
ATOM 894 N N . SER A 1 112 ? -7.723 1.264 12.926 1.00 98.38 112 SER A N 1
ATOM 895 C CA . SER A 1 112 ? -6.625 2.109 12.427 1.00 98.38 112 SER A CA 1
ATOM 896 C C . SER A 1 112 ? -5.480 1.283 11.823 1.00 98.38 112 SER A C 1
ATOM 898 O O . SER A 1 112 ? -4.973 1.579 10.735 1.00 98.38 112 SER A O 1
ATOM 900 N N . THR A 1 113 ? -5.108 0.194 12.501 1.00 98.31 113 THR A N 1
ATOM 901 C CA . THR A 1 113 ? -4.061 -0.723 12.034 1.00 98.31 113 THR A CA 1
ATOM 902 C C . THR A 1 113 ? -4.476 -1.416 10.737 1.00 98.31 113 THR A C 1
ATOM 904 O O . THR A 1 113 ? -3.681 -1.470 9.801 1.00 98.31 113 THR A O 1
ATOM 907 N N . GLN A 1 114 ? -5.729 -1.872 10.641 1.00 98.56 114 GLN A N 1
ATOM 908 C CA . GLN A 1 114 ? -6.277 -2.483 9.429 1.00 98.56 114 GLN A CA 1
ATOM 909 C C . GLN A 1 114 ? -6.247 -1.507 8.247 1.00 98.56 114 GLN A C 1
ATOM 911 O O . GLN A 1 114 ? -5.731 -1.853 7.190 1.00 98.56 114 GLN A O 1
ATOM 916 N N . ALA A 1 115 ? -6.698 -0.263 8.437 1.00 98.38 115 ALA A N 1
ATOM 917 C CA . ALA A 1 115 ? -6.657 0.755 7.387 1.00 98.38 115 ALA A CA 1
ATOM 918 C C . ALA A 1 115 ? -5.223 1.034 6.893 1.00 98.38 115 ALA A C 1
ATOM 920 O O . ALA A 1 115 ? -4.992 1.229 5.699 1.00 98.38 115 ALA A O 1
ATOM 921 N N . THR A 1 116 ? -4.244 1.013 7.803 1.00 98.25 116 THR A N 1
ATOM 922 C CA . THR A 1 116 ? -2.823 1.182 7.460 1.00 98.25 116 THR A CA 1
ATOM 923 C C . THR A 1 116 ? -2.277 -0.028 6.695 1.00 98.25 116 THR A C 1
ATOM 925 O O . THR A 1 116 ? -1.520 0.136 5.732 1.00 98.25 116 THR A O 1
ATOM 928 N N . ALA A 1 117 ? -2.669 -1.241 7.089 1.00 98.12 117 ALA A N 1
ATOM 929 C CA . ALA A 1 117 ? -2.294 -2.475 6.405 1.00 98.12 117 ALA A CA 1
ATOM 930 C C . ALA A 1 117 ? -2.887 -2.542 4.987 1.00 98.12 117 ALA A C 1
ATOM 932 O O . ALA A 1 117 ? -2.171 -2.869 4.038 1.00 98.12 117 ALA A O 1
ATOM 933 N N . ASP A 1 118 ? -4.149 -2.148 4.819 1.00 98.25 118 ASP A N 1
ATOM 934 C CA . ASP A 1 118 ? -4.827 -2.093 3.520 1.00 98.25 118 ASP A CA 1
ATOM 935 C C . ASP A 1 118 ? -4.167 -1.059 2.593 1.00 98.25 118 ASP A C 1
ATOM 937 O O . ASP A 1 118 ? -3.850 -1.361 1.441 1.00 98.25 118 ASP A O 1
ATOM 941 N N . ALA A 1 119 ? -3.860 0.139 3.108 1.00 98.06 119 ALA A N 1
ATOM 942 C CA . ALA A 1 119 ? -3.132 1.163 2.355 1.00 98.06 119 ALA A CA 1
ATOM 943 C C . ALA A 1 119 ? -1.727 0.693 1.937 1.00 98.06 119 ALA A C 1
ATOM 945 O O . ALA A 1 119 ? -1.284 0.949 0.814 1.00 98.06 119 ALA A O 1
ATOM 946 N N . SER A 1 120 ? -1.031 -0.029 2.819 1.00 97.75 120 SER A N 1
ATOM 947 C CA . SER A 1 120 ? 0.289 -0.599 2.527 1.00 97.75 120 SER A CA 1
ATOM 948 C C . SER A 1 120 ? 0.212 -1.700 1.467 1.00 97.75 120 SER A C 1
ATOM 950 O O . SER A 1 120 ? 1.060 -1.745 0.577 1.00 97.75 120 SER A O 1
ATOM 952 N N . THR A 1 121 ? -0.828 -2.535 1.511 1.00 98.31 121 THR A N 1
ATOM 953 C CA . THR A 1 121 ? -1.089 -3.577 0.507 1.00 98.31 121 THR A CA 1
ATOM 954 C C . THR A 1 121 ? -1.338 -2.955 -0.869 1.00 98.31 121 THR A C 1
ATOM 956 O O . THR A 1 121 ? -0.649 -3.300 -1.826 1.00 98.31 121 THR A O 1
ATOM 959 N N . ALA A 1 122 ? -2.218 -1.953 -0.961 1.00 98.12 122 ALA A N 1
ATOM 960 C CA . ALA A 1 122 ? -2.486 -1.241 -2.213 1.00 98.12 122 ALA A CA 1
ATOM 961 C C . ALA A 1 122 ? -1.233 -0.539 -2.780 1.00 98.12 122 ALA A C 1
ATOM 963 O O . ALA A 1 122 ? -1.001 -0.522 -3.991 1.00 98.12 122 ALA A O 1
ATOM 964 N N . SER A 1 123 ? -0.394 0.028 -1.905 1.00 98.31 123 SER A N 1
ATOM 965 C CA . SER A 1 123 ? 0.882 0.637 -2.298 1.00 98.31 123 SER A CA 1
ATOM 966 C C . SER A 1 123 ? 1.865 -0.398 -2.859 1.00 98.31 123 SER A C 1
ATOM 968 O O . SER A 1 123 ? 2.467 -0.173 -3.911 1.00 98.31 123 SER A O 1
ATOM 970 N N . ALA A 1 124 ? 1.986 -1.559 -2.206 1.00 98.19 124 ALA A N 1
ATOM 971 C CA . ALA A 1 124 ? 2.836 -2.653 -2.665 1.00 98.19 124 ALA A CA 1
ATOM 972 C C . ALA A 1 124 ? 2.386 -3.200 -4.031 1.00 98.19 124 ALA A C 1
ATOM 974 O O . ALA A 1 124 ? 3.223 -3.400 -4.912 1.00 98.19 124 ALA A O 1
ATOM 975 N N . GLU A 1 125 ? 1.077 -3.368 -4.244 1.00 98.50 125 GLU A N 1
ATOM 976 C CA . GLU A 1 125 ? 0.515 -3.774 -5.538 1.00 98.50 125 GLU A CA 1
ATOM 977 C C . GLU A 1 125 ? 0.833 -2.751 -6.637 1.00 98.50 125 GLU A C 1
ATOM 979 O O . GLU A 1 125 ? 1.315 -3.114 -7.712 1.00 98.50 125 GLU A O 1
ATOM 984 N N . SER A 1 126 ? 0.645 -1.457 -6.362 1.00 98.31 126 SER A N 1
ATOM 985 C CA . SER A 1 126 ? 0.994 -0.379 -7.298 1.00 98.31 126 SER A CA 1
ATOM 986 C C . SER A 1 126 ? 2.483 -0.391 -7.664 1.00 98.31 126 SER A C 1
ATOM 988 O O . SER A 1 126 ? 2.837 -0.321 -8.845 1.00 98.31 126 SER A O 1
ATOM 990 N N . ALA A 1 127 ? 3.368 -0.551 -6.674 1.00 98.19 127 ALA A N 1
ATOM 991 C CA . ALA A 1 127 ? 4.806 -0.666 -6.902 1.00 98.19 127 ALA A CA 1
ATOM 992 C C . ALA A 1 127 ? 5.155 -1.905 -7.746 1.00 98.19 127 ALA A C 1
ATOM 994 O O . ALA A 1 127 ? 5.964 -1.816 -8.671 1.00 98.19 127 ALA A O 1
ATOM 995 N N . GLN A 1 128 ? 4.505 -3.045 -7.498 1.00 98.50 128 GLN A N 1
ATOM 996 C CA . GLN A 1 128 ? 4.686 -4.258 -8.297 1.00 98.50 128 GLN A CA 1
ATOM 997 C C . GLN A 1 128 ? 4.271 -4.044 -9.760 1.00 98.50 128 GLN A C 1
ATOM 999 O O . GLN A 1 128 ? 5.008 -4.438 -10.669 1.00 98.50 128 GLN A O 1
ATOM 1004 N N . PHE A 1 129 ? 3.136 -3.383 -10.009 1.00 98.06 129 PHE A N 1
ATOM 1005 C CA . PHE A 1 129 ? 2.703 -3.027 -11.363 1.00 98.06 129 PHE A CA 1
ATOM 1006 C C . PHE A 1 129 ? 3.714 -2.121 -12.076 1.00 98.06 129 PHE A C 1
ATOM 1008 O O . PHE A 1 129 ? 4.002 -2.340 -13.255 1.00 98.06 129 PHE A O 1
ATOM 1015 N N . GLN A 1 130 ? 4.291 -1.142 -11.373 1.00 98.50 130 GLN A N 1
ATOM 1016 C CA . GLN A 1 130 ? 5.332 -0.272 -11.930 1.00 98.50 130 GLN A CA 1
ATOM 1017 C C . GLN A 1 130 ? 6.602 -1.056 -12.284 1.00 98.50 130 GLN A C 1
ATOM 1019 O O . GLN A 1 130 ? 7.124 -0.907 -13.389 1.00 98.50 130 GLN A O 1
ATOM 1024 N N . CYS A 1 131 ? 7.063 -1.948 -11.403 1.00 98.06 131 CYS A N 1
ATOM 1025 C CA . CYS A 1 131 ? 8.206 -2.821 -11.678 1.00 98.06 131 CYS A CA 1
ATOM 1026 C C . CYS A 1 131 ? 7.966 -3.714 -12.904 1.00 98.06 131 CYS A C 1
ATOM 1028 O O . CYS A 1 131 ? 8.850 -3.852 -13.749 1.00 98.06 131 CYS A O 1
ATOM 1030 N N . LEU A 1 132 ? 6.762 -4.277 -13.048 1.00 98.44 132 LEU A N 1
ATOM 1031 C CA . LEU A 1 132 ? 6.391 -5.076 -14.220 1.00 98.44 132 LEU A CA 1
ATOM 1032 C C . LEU A 1 132 ? 6.372 -4.253 -15.513 1.00 98.44 132 LEU A C 1
ATOM 1034 O O . LEU A 1 132 ? 6.742 -4.767 -16.569 1.00 98.44 132 LEU A O 1
ATOM 1038 N N . ALA A 1 133 ? 5.943 -2.991 -15.455 1.00 98.25 133 ALA A N 1
ATOM 1039 C CA . ALA A 1 133 ? 5.979 -2.096 -16.608 1.00 98.25 133 ALA A CA 1
ATOM 1040 C C . ALA A 1 133 ? 7.423 -1.785 -17.035 1.00 98.25 133 ALA A C 1
ATOM 1042 O O . ALA A 1 133 ? 7.749 -1.907 -18.216 1.00 98.25 133 ALA A O 1
ATOM 1043 N N . LEU A 1 134 ? 8.296 -1.468 -16.073 1.00 98.38 134 LEU A N 1
ATOM 1044 C CA . LEU A 1 134 ? 9.715 -1.206 -16.330 1.00 98.38 134 LEU A CA 1
ATOM 1045 C C . LEU A 1 134 ? 10.447 -2.437 -16.873 1.00 98.38 134 LEU A C 1
ATOM 1047 O O . LEU A 1 134 ? 11.263 -2.304 -17.781 1.00 98.38 134 LEU A O 1
ATOM 1051 N N . LEU A 1 135 ? 10.131 -3.636 -16.372 1.00 98.31 135 LEU A N 1
ATOM 1052 C CA . LEU A 1 135 ? 10.692 -4.887 -16.888 1.00 98.31 135 LEU A CA 1
ATOM 1053 C C . LEU A 1 135 ? 10.377 -5.062 -18.382 1.00 98.31 135 LEU A C 1
ATOM 1055 O O . LEU A 1 135 ? 11.273 -5.329 -19.177 1.00 98.31 135 LEU A O 1
ATOM 1059 N N . LYS A 1 136 ? 9.117 -4.836 -18.778 1.00 98.31 136 LYS A N 1
ATOM 1060 C CA . LYS A 1 136 ? 8.699 -4.916 -20.188 1.00 98.31 136 LYS A CA 1
ATOM 1061 C C . LYS A 1 136 ? 9.413 -3.887 -21.061 1.00 98.31 136 LYS A C 1
ATOM 1063 O O . LYS A 1 136 ? 9.785 -4.200 -22.188 1.00 98.31 136 LYS A O 1
ATOM 1068 N N . GLU A 1 137 ? 9.598 -2.666 -20.561 1.00 98.44 137 GLU A N 1
ATOM 1069 C CA . GLU A 1 137 ? 10.350 -1.641 -21.287 1.00 98.44 137 GLU A CA 1
ATOM 1070 C C . GLU A 1 137 ? 11.820 -2.044 -21.456 1.00 98.44 137 GLU A C 1
ATOM 1072 O O . GLU A 1 137 ? 12.367 -1.915 -22.551 1.00 98.44 137 GLU A O 1
ATOM 1077 N N . LEU A 1 138 ? 12.449 -2.579 -20.407 1.00 98.44 138 LEU A N 1
ATOM 1078 C CA . LEU A 1 138 ? 13.828 -3.057 -20.457 1.00 98.44 138 LEU A CA 1
ATOM 1079 C C . LEU A 1 138 ? 14.000 -4.187 -21.481 1.00 98.44 138 LEU A C 1
ATOM 1081 O O . LEU A 1 138 ? 14.949 -4.160 -22.266 1.00 98.44 138 LEU A O 1
ATOM 1085 N N . ASP A 1 139 ? 13.068 -5.138 -21.522 1.00 98.44 139 ASP A N 1
ATOM 1086 C CA . ASP A 1 139 ? 13.075 -6.228 -22.500 1.00 98.44 139 ASP A CA 1
ATOM 1087 C C . ASP A 1 139 ? 12.983 -5.706 -23.940 1.00 98.44 139 ASP A C 1
ATOM 1089 O O . ASP A 1 139 ? 13.727 -6.155 -24.815 1.00 98.44 139 ASP A O 1
ATOM 1093 N N . GLU A 1 140 ? 12.120 -4.721 -24.195 1.00 98.50 140 GLU A N 1
ATOM 1094 C CA . GLU A 1 140 ? 11.992 -4.095 -25.515 1.00 98.50 140 GLU A CA 1
ATOM 1095 C C . GLU A 1 140 ? 13.271 -3.342 -25.912 1.00 98.50 140 GLU A C 1
ATOM 1097 O O . GLU A 1 140 ? 13.753 -3.453 -27.043 1.00 98.50 140 GLU A O 1
ATOM 1102 N N . LYS A 1 141 ? 13.882 -2.616 -24.967 1.00 98.38 141 LYS A N 1
ATOM 1103 C CA . LYS A 1 141 ? 15.166 -1.936 -25.192 1.00 98.38 141 LYS A CA 1
ATOM 1104 C C . LYS A 1 141 ? 16.286 -2.927 -25.487 1.00 98.38 141 LYS A C 1
ATOM 1106 O O . LYS A 1 141 ? 17.077 -2.673 -26.393 1.00 98.38 141 LYS A O 1
ATOM 1111 N N . ASN A 1 142 ? 16.331 -4.055 -24.784 1.00 98.62 142 ASN A N 1
ATOM 1112 C CA . ASN A 1 142 ? 17.309 -5.112 -25.032 1.00 98.62 142 ASN A CA 1
ATOM 1113 C C . ASN A 1 142 ? 17.156 -5.710 -26.436 1.00 98.62 142 ASN A C 1
ATOM 1115 O O . ASN A 1 142 ? 18.158 -5.903 -27.125 1.00 98.62 142 ASN A O 1
ATOM 1119 N N . ARG A 1 143 ? 15.920 -5.935 -26.904 1.00 98.44 143 ARG A N 1
ATOM 1120 C CA . ARG A 1 143 ? 15.657 -6.380 -28.285 1.00 98.44 143 ARG A CA 1
ATOM 1121 C C . ARG A 1 143 ? 16.144 -5.359 -29.311 1.00 98.44 143 ARG A C 1
ATOM 1123 O O . ARG A 1 143 ? 16.907 -5.709 -30.204 1.00 98.44 143 ARG A O 1
ATOM 1130 N N . SER A 1 144 ? 15.793 -4.085 -29.132 1.00 98.44 144 SER A N 1
ATOM 1131 C CA . SER A 1 144 ? 16.252 -3.009 -30.020 1.00 98.44 144 SER A CA 1
ATOM 1132 C C . SER A 1 144 ? 17.777 -2.864 -30.035 1.00 98.44 144 SER A C 1
ATOM 1134 O O . SER A 1 144 ? 18.351 -2.537 -31.074 1.00 98.44 144 SER A O 1
ATOM 1136 N N . LEU A 1 145 ? 18.441 -3.072 -28.896 1.00 98.50 145 LEU A N 1
ATOM 1137 C CA . LEU A 1 145 ? 19.897 -3.036 -28.810 1.00 98.50 145 LEU A CA 1
ATOM 1138 C C . LEU A 1 145 ? 20.520 -4.189 -29.602 1.00 98.50 145 LEU A C 1
ATOM 1140 O O . LEU A 1 145 ? 21.478 -3.957 -30.338 1.00 98.50 145 LEU A O 1
ATOM 1144 N N . LYS A 1 146 ? 19.944 -5.394 -29.514 1.00 98.50 146 LYS A N 1
ATOM 1145 C CA . LYS A 1 146 ? 20.388 -6.550 -30.299 1.00 98.50 146 LYS A CA 1
ATOM 1146 C C . LYS A 1 146 ? 20.257 -6.298 -31.803 1.00 98.50 146 LYS A C 1
ATOM 1148 O O . LYS A 1 146 ? 21.224 -6.487 -32.534 1.00 98.50 146 LYS A O 1
ATOM 1153 N N . ASP A 1 147 ? 19.128 -5.749 -32.247 1.00 98.25 147 ASP A N 1
ATOM 1154 C CA . ASP A 1 147 ? 18.934 -5.371 -33.654 1.00 98.25 147 ASP A CA 1
ATOM 1155 C C . ASP A 1 147 ? 19.970 -4.334 -34.121 1.00 98.25 147 ASP A C 1
ATOM 1157 O O . ASP A 1 147 ? 20.446 -4.350 -35.261 1.00 98.25 147 ASP A O 1
ATOM 1161 N N . HIS A 1 148 ? 20.323 -3.383 -33.252 1.00 98.31 148 HIS A N 1
ATOM 1162 C CA . HIS A 1 148 ? 21.364 -2.403 -33.546 1.00 98.31 148 HIS A CA 1
ATOM 1163 C C . HIS A 1 148 ? 22.756 -3.030 -33.621 1.00 98.31 148 HIS A C 1
ATOM 1165 O O . HIS A 1 148 ? 23.503 -2.681 -34.537 1.00 98.31 148 HIS A O 1
ATOM 1171 N N . GLU A 1 149 ? 23.086 -3.949 -32.717 1.00 98.50 149 GLU A N 1
ATOM 1172 C CA . GLU A 1 149 ? 24.330 -4.721 -32.735 1.00 98.50 149 GLU A CA 1
ATOM 1173 C C . GLU A 1 149 ? 24.478 -5.483 -34.061 1.00 98.50 149 GLU A C 1
ATOM 1175 O O . GLU A 1 149 ? 25.487 -5.333 -34.749 1.00 98.50 149 GLU A O 1
ATOM 1180 N N . ASP A 1 150 ? 23.432 -6.191 -34.495 1.00 98.38 150 ASP A N 1
ATOM 1181 C CA . ASP A 1 150 ? 23.436 -6.953 -35.748 1.00 98.38 150 ASP A CA 1
ATOM 1182 C C . ASP A 1 150 ? 23.629 -6.045 -36.974 1.00 98.38 150 ASP A C 1
ATOM 1184 O O . ASP A 1 150 ? 24.378 -6.364 -37.904 1.00 98.38 150 ASP A O 1
ATOM 1188 N N . ARG A 1 151 ? 23.010 -4.856 -36.972 1.00 98.50 151 ARG A N 1
ATOM 1189 C CA . ARG A 1 151 ? 23.230 -3.850 -38.024 1.00 98.50 151 ARG A CA 1
ATOM 1190 C C . ARG A 1 151 ? 24.665 -3.331 -38.046 1.00 98.50 151 ARG A C 1
ATOM 1192 O O . ARG A 1 151 ? 25.196 -3.097 -39.132 1.00 98.50 151 ARG A O 1
ATOM 1199 N N . VAL A 1 152 ? 25.271 -3.107 -36.882 1.00 98.44 152 VAL A N 1
ATOM 1200 C CA . VAL A 1 152 ? 26.667 -2.657 -36.777 1.00 98.44 152 VAL A CA 1
ATOM 1201 C C . VAL A 1 152 ? 27.612 -3.748 -37.271 1.00 98.44 152 VAL A C 1
ATOM 1203 O O . VAL A 1 152 ? 28.496 -3.442 -38.067 1.00 98.44 152 VAL A O 1
ATOM 1206 N N . ASN A 1 153 ? 27.376 -5.008 -36.902 1.00 98.19 153 ASN A N 1
ATOM 1207 C CA . ASN A 1 153 ? 28.152 -6.150 -37.391 1.00 98.19 153 ASN A CA 1
ATOM 1208 C C . ASN A 1 153 ? 28.104 -6.243 -38.922 1.00 98.19 153 ASN A C 1
ATOM 1210 O O . ASN A 1 153 ? 29.143 -6.319 -39.575 1.00 98.19 153 ASN A O 1
ATOM 1214 N N . LYS A 1 154 ? 26.916 -6.094 -39.520 1.00 98.44 154 LYS A N 1
ATOM 1215 C CA . LYS A 1 154 ? 26.764 -6.073 -40.982 1.00 98.44 154 LYS A CA 1
ATOM 1216 C C . LYS A 1 154 ? 27.510 -4.913 -41.653 1.00 98.44 154 LYS A C 1
ATOM 1218 O O . LYS A 1 154 ? 28.071 -5.079 -42.734 1.00 98.44 154 LYS A O 1
ATOM 1223 N N . LEU A 1 155 ? 27.516 -3.726 -41.042 1.00 98.25 155 LEU A N 1
ATOM 1224 C CA . LEU A 1 155 ? 28.294 -2.587 -41.546 1.00 98.25 155 LEU A CA 1
ATOM 1225 C C . LEU A 1 155 ? 29.804 -2.831 -41.424 1.00 98.25 155 LEU A C 1
ATOM 1227 O O . LEU A 1 155 ? 30.549 -2.446 -42.323 1.00 98.25 155 LEU A O 1
ATOM 1231 N N . ALA A 1 156 ? 30.254 -3.480 -40.349 1.00 98.06 156 ALA A N 1
ATOM 1232 C CA . ALA A 1 156 ? 31.655 -3.846 -40.167 1.00 98.06 156 ALA A CA 1
ATOM 1233 C C . ALA A 1 156 ? 32.124 -4.827 -41.254 1.00 98.06 156 ALA A C 1
ATOM 1235 O O . ALA A 1 156 ? 33.176 -4.611 -41.853 1.00 98.06 156 ALA A O 1
ATOM 1236 N N . GLU A 1 157 ? 31.310 -5.832 -41.589 1.00 98.19 157 GLU A N 1
ATOM 1237 C CA . GLU A 1 157 ? 31.575 -6.736 -42.716 1.00 98.19 157 GLU A CA 1
ATOM 1238 C C . GLU A 1 157 ? 31.673 -5.974 -44.047 1.00 98.19 157 GLU A C 1
ATOM 1240 O O . GLU A 1 157 ? 32.603 -6.188 -44.822 1.00 98.19 157 GLU A O 1
ATOM 1245 N N . GLN A 1 158 ? 30.752 -5.039 -44.315 1.00 98.44 158 GLN A N 1
ATOM 1246 C CA . GLN A 1 158 ? 30.802 -4.209 -45.527 1.00 98.44 158 GLN A CA 1
ATOM 1247 C C . GLN A 1 158 ? 32.078 -3.366 -45.611 1.00 98.44 158 GLN A C 1
ATOM 1249 O O . GLN A 1 158 ? 32.652 -3.230 -46.694 1.00 98.44 158 GLN A O 1
ATOM 1254 N N . LEU A 1 159 ? 32.528 -2.805 -44.488 1.00 98.06 159 LEU A N 1
ATOM 1255 C CA . LEU A 1 159 ? 33.780 -2.057 -44.428 1.00 98.06 159 LEU A CA 1
ATOM 1256 C C . LEU A 1 159 ? 34.991 -2.951 -44.709 1.00 98.06 159 LEU A C 1
ATOM 1258 O O . LEU A 1 159 ? 35.865 -2.531 -45.463 1.00 98.06 159 LEU A O 1
ATOM 1262 N N . ASP A 1 160 ? 35.021 -4.178 -44.185 1.00 98.44 160 ASP A N 1
ATOM 1263 C CA . ASP A 1 160 ? 36.088 -5.146 -44.472 1.00 98.44 160 ASP A CA 1
ATOM 1264 C C . ASP A 1 160 ? 36.168 -5.479 -45.973 1.00 98.44 160 ASP A C 1
ATOM 1266 O O . ASP A 1 160 ? 37.249 -5.426 -46.568 1.00 98.44 160 ASP A O 1
ATOM 1270 N N . TYR A 1 161 ? 35.023 -5.719 -46.625 1.00 98.06 161 TYR A N 1
ATOM 1271 C CA . TYR A 1 161 ? 34.976 -5.925 -48.078 1.00 98.06 161 TYR A CA 1
ATOM 1272 C C . TYR A 1 161 ? 35.505 -4.717 -48.858 1.00 98.06 161 TYR A C 1
ATOM 1274 O O . TYR A 1 161 ? 36.333 -4.876 -49.757 1.00 98.06 161 TYR A O 1
ATOM 1282 N N . LEU A 1 162 ? 35.050 -3.508 -48.518 1.00 97.94 162 LEU A N 1
ATOM 1283 C CA . LEU A 1 162 ? 35.496 -2.281 -49.184 1.00 97.94 162 LEU A CA 1
ATOM 1284 C C . LEU A 1 162 ? 36.988 -2.015 -48.963 1.00 97.94 162 LEU A C 1
ATOM 1286 O O . LEU A 1 162 ? 37.668 -1.546 -49.873 1.00 97.94 162 LEU A O 1
ATOM 1290 N N . GLN A 1 163 ? 37.511 -2.333 -47.782 1.00 98.19 163 GLN A N 1
ATOM 1291 C CA . GLN A 1 163 ? 38.925 -2.174 -47.470 1.00 98.19 163 GLN A CA 1
ATOM 1292 C C . GLN A 1 163 ? 39.797 -3.140 -48.280 1.00 98.19 163 GLN A C 1
ATOM 1294 O O . GLN A 1 163 ? 40.828 -2.726 -48.812 1.00 98.19 163 GLN A O 1
ATOM 1299 N N . LYS A 1 164 ? 39.365 -4.395 -48.442 1.00 98.12 164 LYS A N 1
ATOM 1300 C CA . LYS A 1 164 ? 40.034 -5.374 -49.314 1.00 98.12 164 LYS A CA 1
ATOM 1301 C C . LYS A 1 164 ? 40.011 -4.945 -50.785 1.00 98.12 164 LYS A C 1
ATOM 1303 O O . LYS A 1 164 ? 41.042 -5.017 -51.450 1.00 98.12 164 LYS A O 1
ATOM 1308 N N . ASP A 1 165 ? 38.876 -4.448 -51.283 1.00 97.81 165 ASP A N 1
ATOM 1309 C CA . ASP A 1 165 ? 38.769 -3.920 -52.654 1.00 97.81 165 ASP A CA 1
ATOM 1310 C C . ASP A 1 165 ? 39.680 -2.701 -52.864 1.00 97.81 165 ASP A C 1
ATOM 1312 O O . ASP A 1 165 ? 40.394 -2.612 -53.864 1.00 97.81 165 ASP A O 1
ATOM 1316 N N . LEU A 1 166 ? 39.734 -1.787 -51.888 1.00 96.88 166 LEU A N 1
ATOM 1317 C CA . LEU A 1 166 ? 40.633 -0.636 -51.933 1.00 96.88 166 LEU A CA 1
ATOM 1318 C C . LEU A 1 166 ? 42.103 -1.072 -52.010 1.00 96.88 166 LEU A C 1
ATOM 1320 O O . LEU A 1 166 ? 42.835 -0.570 -52.861 1.00 96.88 166 LEU A O 1
ATOM 1324 N N . GLN A 1 167 ? 42.525 -2.037 -51.188 1.00 97.44 167 GLN A N 1
ATOM 1325 C CA . GLN A 1 167 ? 43.886 -2.585 -51.232 1.00 97.44 167 GLN A CA 1
ATOM 1326 C C . GLN A 1 167 ? 44.214 -3.221 -52.591 1.00 97.44 167 GLN A C 1
ATOM 1328 O O . GLN A 1 167 ? 45.299 -2.993 -53.131 1.00 97.44 167 GLN A O 1
ATOM 1333 N N . ALA A 1 168 ? 43.276 -3.971 -53.178 1.00 97.19 168 ALA A N 1
ATOM 1334 C CA . ALA A 1 168 ? 43.443 -4.549 -54.510 1.00 97.19 168 ALA A CA 1
ATOM 1335 C C . ALA A 1 168 ? 43.599 -3.459 -55.588 1.00 97.19 168 ALA A C 1
ATOM 1337 O O . ALA A 1 168 ? 44.501 -3.532 -56.430 1.00 97.19 168 ALA A O 1
ATOM 1338 N N . ARG A 1 169 ? 42.780 -2.399 -55.529 1.00 96.56 169 ARG A N 1
ATOM 1339 C CA . ARG A 1 169 ? 42.893 -1.246 -56.437 1.00 96.56 169 ARG A CA 1
ATOM 1340 C C . ARG A 1 169 ? 44.219 -0.515 -56.269 1.00 96.56 169 ARG A C 1
ATOM 1342 O O . ARG A 1 169 ? 44.852 -0.200 -57.273 1.00 96.56 169 ARG A O 1
ATOM 1349 N N . GLU A 1 170 ? 44.680 -0.289 -55.041 1.00 96.81 170 GLU A N 1
ATOM 1350 C CA . GLU A 1 170 ? 45.983 0.332 -54.777 1.00 96.81 170 GLU A CA 1
ATOM 1351 C C . GLU A 1 170 ? 47.146 -0.489 -55.339 1.00 96.81 170 GLU A C 1
ATOM 1353 O O . GLU A 1 170 ? 48.083 0.085 -55.897 1.00 96.81 170 GLU A O 1
ATOM 1358 N N . PHE A 1 171 ? 47.090 -1.817 -55.222 1.00 96.19 171 PHE A N 1
ATOM 1359 C CA . PHE A 1 171 ? 48.097 -2.705 -55.798 1.00 96.19 171 PHE A CA 1
ATOM 1360 C C . PHE A 1 171 ? 48.109 -2.614 -57.329 1.00 96.19 171 PHE A C 1
ATOM 1362 O O . PHE A 1 171 ? 49.158 -2.339 -57.913 1.00 96.19 171 PHE A O 1
ATOM 1369 N N . SER A 1 172 ? 46.940 -2.733 -57.969 1.00 95.81 172 SER A N 1
ATOM 1370 C CA . SER A 1 172 ? 46.818 -2.603 -59.429 1.00 95.81 172 SER A CA 1
ATOM 1371 C C . SER A 1 172 ? 47.283 -1.230 -59.936 1.00 95.81 172 SER A C 1
ATOM 1373 O O . SER A 1 172 ? 47.963 -1.133 -60.954 1.00 95.81 172 SER A O 1
ATOM 1375 N N . GLN A 1 173 ? 47.003 -0.155 -59.189 1.00 95.69 173 GLN A N 1
ATOM 1376 C CA . GLN A 1 173 ? 47.449 1.192 -59.528 1.00 95.69 173 GLN A CA 1
ATOM 1377 C C . GLN A 1 173 ? 48.973 1.345 -59.435 1.00 95.69 173 GLN A C 1
ATOM 1379 O O . GLN A 1 173 ? 49.551 2.076 -60.239 1.00 95.69 173 GLN A O 1
ATOM 1384 N N . ARG A 1 174 ? 49.634 0.707 -58.457 1.00 95.56 174 ARG A N 1
ATOM 1385 C CA . ARG A 1 174 ? 51.105 0.709 -58.367 1.00 95.56 174 ARG A CA 1
ATOM 1386 C C . ARG A 1 174 ? 51.719 -0.019 -59.557 1.00 95.56 174 ARG A C 1
ATOM 1388 O O . ARG A 1 174 ? 52.565 0.565 -60.219 1.00 95.56 174 ARG A O 1
ATOM 1395 N N . GLN A 1 175 ? 51.215 -1.208 -59.884 1.00 95.25 175 GLN A N 1
ATOM 1396 C CA . GLN A 1 175 ? 51.668 -1.958 -61.059 1.00 95.25 175 GLN A CA 1
ATOM 1397 C C . GLN A 1 175 ? 51.519 -1.143 -62.347 1.00 95.25 175 GLN A C 1
ATOM 1399 O O . GLN A 1 175 ? 52.476 -1.010 -63.103 1.00 95.25 175 GLN A O 1
ATOM 1404 N N . LEU A 1 176 ? 50.356 -0.517 -62.555 1.00 94.81 176 LEU A N 1
ATOM 1405 C CA . LEU A 1 176 ? 50.128 0.333 -63.721 1.00 94.81 176 LEU A CA 1
ATOM 1406 C C . LEU A 1 176 ? 51.097 1.522 -63.768 1.00 94.81 176 LEU A C 1
ATOM 1408 O O . LEU A 1 176 ? 51.582 1.869 -64.839 1.00 94.81 176 LEU A O 1
ATOM 1412 N N . LYS A 1 177 ? 51.396 2.159 -62.628 1.00 95.44 177 LYS A N 1
ATOM 1413 C CA . LYS A 1 177 ? 52.394 3.241 -62.573 1.00 95.44 177 LYS A CA 1
ATOM 1414 C C . LYS A 1 177 ? 53.784 2.751 -62.972 1.00 95.44 177 LYS A C 1
ATOM 1416 O O . LYS A 1 177 ? 54.456 3.458 -63.715 1.00 95.44 177 LYS A O 1
ATOM 1421 N N . ASP A 1 178 ? 54.195 1.576 -62.506 1.00 95.12 178 ASP A N 1
ATOM 1422 C CA . ASP A 1 178 ? 55.499 0.997 -62.841 1.00 95.12 178 ASP A CA 1
ATOM 1423 C C . ASP A 1 178 ? 55.586 0.646 -64.338 1.00 95.12 178 ASP A C 1
ATOM 1425 O O . ASP A 1 178 ? 56.589 0.939 -64.991 1.00 95.12 178 ASP A O 1
ATOM 1429 N N . GLU A 1 179 ? 54.514 0.092 -64.915 1.00 94.38 179 GLU A N 1
ATOM 1430 C CA . GLU A 1 179 ? 54.411 -0.171 -66.356 1.00 94.38 179 GLU A CA 1
ATOM 1431 C C . GLU A 1 179 ? 54.429 1.115 -67.188 1.00 94.38 179 GLU A C 1
ATOM 1433 O O . GLU A 1 179 ? 55.152 1.194 -68.181 1.00 94.38 179 GLU A O 1
ATOM 1438 N N . VAL A 1 180 ? 53.677 2.142 -66.778 1.00 94.00 180 VAL A N 1
ATOM 1439 C CA . VAL A 1 180 ? 53.671 3.449 -67.447 1.00 94.00 180 VAL A CA 1
ATOM 1440 C C . VAL A 1 180 ? 55.052 4.088 -67.382 1.00 94.00 180 VAL A C 1
ATOM 1442 O O . VAL A 1 180 ? 55.533 4.533 -68.414 1.00 94.00 180 VAL A O 1
ATOM 1445 N N . LEU A 1 181 ? 55.725 4.079 -66.228 1.00 93.44 181 LEU A N 1
ATOM 1446 C CA . LEU A 1 181 ? 57.092 4.599 -66.101 1.00 93.44 181 LEU A CA 1
ATOM 1447 C C . LEU A 1 181 ? 58.064 3.878 -67.040 1.00 93.44 181 LEU A C 1
ATOM 1449 O O . LEU A 1 181 ? 58.915 4.520 -67.654 1.00 93.44 181 LEU A O 1
ATOM 1453 N N . LYS A 1 182 ? 57.929 2.557 -67.186 1.00 94.00 182 LYS A N 1
ATOM 1454 C CA . LYS A 1 182 ? 58.730 1.772 -68.130 1.00 94.00 182 LYS A CA 1
ATOM 1455 C C . LYS A 1 182 ? 58.460 2.187 -69.580 1.00 94.00 182 LYS A C 1
ATOM 1457 O O . LYS A 1 182 ? 59.400 2.469 -70.314 1.00 94.00 182 LYS A O 1
ATOM 1462 N N . ILE A 1 183 ? 57.190 2.289 -69.973 1.00 92.19 183 ILE A N 1
ATOM 1463 C CA . ILE A 1 183 ? 56.800 2.736 -71.318 1.00 92.19 183 ILE A CA 1
ATOM 1464 C C . ILE A 1 183 ? 57.261 4.177 -71.568 1.00 92.19 183 ILE A C 1
ATOM 1466 O O . ILE A 1 183 ? 57.754 4.482 -72.647 1.00 92.19 183 ILE A O 1
ATOM 1470 N N . GLU A 1 184 ? 57.132 5.071 -70.588 1.00 88.06 184 GLU A N 1
ATOM 1471 C CA . GLU A 1 184 ? 57.609 6.453 -70.671 1.00 88.06 184 GLU A CA 1
ATOM 1472 C C . GLU A 1 184 ? 59.122 6.507 -70.894 1.00 88.06 184 GLU A C 1
ATOM 1474 O O . GLU A 1 184 ? 59.579 7.289 -71.725 1.00 88.06 184 GLU A O 1
ATOM 1479 N N . GLN A 1 185 ? 59.901 5.665 -70.208 1.00 89.50 185 GLN A N 1
ATOM 1480 C CA . GLN A 1 185 ? 61.342 5.536 -70.438 1.00 89.50 185 GLN A CA 1
ATOM 1481 C C . GLN A 1 185 ? 61.647 4.998 -71.842 1.00 89.50 185 GLN A C 1
ATOM 1483 O O . GLN A 1 185 ? 62.497 5.565 -72.531 1.00 89.50 185 GLN A O 1
ATOM 1488 N N . ASP A 1 186 ? 60.923 3.972 -72.298 1.00 89.25 186 ASP A N 1
ATOM 1489 C CA . ASP A 1 186 ? 61.065 3.401 -73.643 1.00 89.25 186 ASP A CA 1
ATOM 1490 C C . ASP A 1 186 ? 60.728 4.440 -74.732 1.00 89.25 186 ASP A C 1
ATOM 1492 O O . ASP A 1 186 ? 61.477 4.601 -75.700 1.00 89.25 186 ASP A O 1
ATOM 1496 N N . ILE A 1 187 ? 59.646 5.211 -74.556 1.00 87.12 187 ILE A N 1
ATOM 1497 C CA . ILE A 1 187 ? 59.254 6.319 -75.440 1.00 87.12 187 ILE A CA 1
ATOM 1498 C C . ILE A 1 187 ? 60.295 7.424 -75.388 1.00 87.12 187 ILE A C 1
ATOM 1500 O O . ILE A 1 187 ? 60.701 7.904 -76.436 1.00 87.12 187 ILE A O 1
ATOM 1504 N N . MET A 1 188 ? 60.747 7.845 -74.207 1.00 85.44 188 MET A N 1
ATOM 1505 C CA . MET A 1 188 ? 61.765 8.887 -74.080 1.00 85.44 188 MET A CA 1
ATOM 1506 C C . MET A 1 188 ? 63.050 8.473 -74.793 1.00 85.44 188 MET A C 1
ATOM 1508 O O . MET A 1 188 ? 63.649 9.283 -75.495 1.00 85.44 188 MET A O 1
ATOM 1512 N N . GLN A 1 189 ? 63.440 7.202 -74.692 1.00 79.94 189 GLN A N 1
ATOM 1513 C CA . GLN A 1 189 ? 64.570 6.660 -75.430 1.00 79.94 189 GLN A CA 1
ATOM 1514 C C . GLN A 1 189 ? 64.304 6.632 -76.945 1.00 79.94 189 GLN A C 1
ATOM 1516 O O . GLN A 1 189 ? 65.184 6.997 -77.724 1.00 79.94 189 GLN A O 1
ATOM 1521 N N . ALA A 1 190 ? 63.104 6.243 -77.385 1.00 76.81 190 ALA A N 1
ATOM 1522 C CA . ALA A 1 190 ? 62.709 6.251 -78.794 1.00 76.81 190 ALA A CA 1
ATOM 1523 C C . ALA A 1 190 ? 62.623 7.673 -79.377 1.00 76.81 190 ALA A C 1
ATOM 1525 O O . ALA A 1 190 ? 63.067 7.905 -80.496 1.00 76.81 190 ALA A O 1
ATOM 1526 N N . VAL A 1 191 ? 62.127 8.643 -78.610 1.00 71.94 191 VAL A N 1
ATOM 1527 C CA . VAL A 1 191 ? 62.056 10.065 -78.961 1.00 71.94 191 VAL A CA 1
ATOM 1528 C C . VAL A 1 191 ? 63.438 10.696 -78.926 1.00 71.94 191 VAL A C 1
ATOM 1530 O O . VAL A 1 191 ? 63.745 11.467 -79.817 1.00 71.94 191 VAL A O 1
ATOM 1533 N N . ALA A 1 192 ? 64.324 10.349 -77.992 1.00 74.62 192 ALA A N 1
ATOM 1534 C CA . ALA A 1 192 ? 65.724 10.774 -78.056 1.00 74.62 192 ALA A CA 1
ATOM 1535 C C . ALA A 1 192 ? 66.420 10.236 -79.321 1.00 74.62 192 ALA A C 1
ATOM 1537 O O . ALA A 1 192 ? 67.279 10.908 -79.887 1.00 74.62 192 ALA A O 1
ATOM 1538 N N . ARG A 1 193 ? 66.012 9.053 -79.806 1.00 65.62 193 ARG A N 1
ATOM 1539 C CA . ARG A 1 193 ? 66.451 8.496 -81.097 1.00 65.62 193 ARG A CA 1
ATOM 1540 C C . ARG A 1 193 ? 65.765 9.158 -82.307 1.00 65.62 193 ARG A C 1
ATOM 1542 O O . ARG A 1 193 ? 66.398 9.269 -83.350 1.00 65.62 193 ARG A O 1
ATOM 1549 N N . ALA A 1 194 ? 64.511 9.605 -82.183 1.00 54.00 194 ALA A N 1
ATOM 1550 C CA . ALA A 1 194 ? 63.719 10.225 -83.258 1.00 54.00 194 ALA A CA 1
ATOM 1551 C C . ALA A 1 194 ? 63.836 11.765 -83.331 1.00 54.00 194 ALA A C 1
ATOM 1553 O O . ALA A 1 194 ? 63.615 12.354 -84.385 1.00 54.00 194 ALA A O 1
ATOM 1554 N N . GLY A 1 195 ? 64.246 12.421 -82.243 1.00 45.31 195 GLY A N 1
ATOM 1555 C CA . GLY A 1 195 ? 64.409 13.869 -82.052 1.00 45.31 195 GLY A CA 1
ATOM 1556 C C . GLY A 1 195 ? 65.546 14.498 -82.859 1.00 45.31 195 GLY A C 1
ATOM 1557 O O . GLY A 1 195 ? 65.909 15.649 -82.636 1.00 45.31 195 GLY A O 1
ATOM 1558 N N . VAL A 1 196 ? 66.065 13.764 -83.842 1.00 47.94 196 VAL A N 1
ATOM 1559 C CA . VAL A 1 196 ? 66.769 14.313 -85.006 1.00 47.94 196 VAL A CA 1
ATOM 1560 C C . VAL A 1 196 ? 65.787 15.054 -85.945 1.00 47.94 196 VAL A C 1
ATOM 1562 O O . VAL A 1 196 ? 66.211 15.723 -86.881 1.00 47.94 196 VAL A O 1
ATOM 1565 N N . SER A 1 197 ? 64.472 15.002 -85.694 1.00 51.94 197 SER A N 1
ATOM 1566 C CA . SER A 1 197 ? 63.431 15.625 -86.519 1.00 51.94 197 SER A CA 1
ATOM 1567 C C . SER A 1 197 ? 62.444 16.465 -85.682 1.00 51.94 197 SER A C 1
ATOM 1569 O O . SER A 1 197 ? 61.940 16.007 -84.657 1.00 51.94 197 SER A O 1
ATOM 1571 N N . LYS A 1 198 ? 62.225 17.728 -86.094 1.00 47.09 198 LYS A N 1
ATOM 1572 C CA . LYS A 1 198 ? 61.370 18.753 -85.454 1.00 47.09 198 LYS A CA 1
ATOM 1573 C C . LYS A 1 198 ? 59.892 18.470 -85.728 1.00 47.09 198 LYS A C 1
ATOM 1575 O O . LYS A 1 198 ? 59.540 18.482 -86.897 1.00 47.09 198 LYS A O 1
ATOM 1580 N N . ASP A 1 199 ? 59.030 18.400 -84.705 1.00 42.97 199 ASP A N 1
ATOM 1581 C CA . ASP A 1 199 ? 57.608 18.710 -84.916 1.00 42.97 199 ASP A CA 1
ATOM 1582 C C . ASP A 1 199 ? 56.847 19.273 -83.709 1.00 42.97 199 ASP A C 1
ATOM 1584 O O . ASP A 1 199 ? 57.094 18.972 -82.541 1.00 42.97 199 ASP A O 1
ATOM 1588 N N . SER A 1 200 ? 55.926 20.174 -84.048 1.00 54.28 200 SER A N 1
ATOM 1589 C CA . SER A 1 200 ? 55.359 21.247 -83.224 1.00 54.28 200 SER A CA 1
ATOM 1590 C C . SER A 1 200 ? 53.879 21.039 -82.867 1.00 54.28 200 SER A C 1
ATOM 1592 O O . SER A 1 200 ? 53.239 21.914 -82.283 1.00 54.28 200 SER A O 1
ATOM 1594 N N . GLU A 1 201 ? 53.325 19.860 -83.151 1.00 51.19 201 GLU A N 1
ATOM 1595 C CA . GLU A 1 201 ? 51.878 19.615 -83.086 1.00 51.19 201 GLU A CA 1
ATOM 1596 C C . GLU A 1 201 ? 51.369 19.166 -81.704 1.00 51.19 201 GLU A C 1
ATOM 1598 O O . GLU A 1 201 ? 50.232 19.469 -81.336 1.00 51.19 201 GLU A O 1
ATOM 1603 N N . LEU A 1 202 ? 52.229 18.576 -80.862 1.00 54.19 202 LEU A N 1
ATOM 1604 C CA . LEU A 1 202 ? 51.905 18.248 -79.460 1.00 54.19 202 LEU A CA 1
ATOM 1605 C C . LEU A 1 202 ? 51.658 19.497 -78.594 1.00 54.19 202 LEU A C 1
ATOM 1607 O O . LEU A 1 202 ? 51.023 19.421 -77.543 1.00 54.19 202 LEU A O 1
ATOM 1611 N N . ARG A 1 203 ? 52.129 20.667 -79.047 1.00 49.34 203 ARG A N 1
ATOM 1612 C CA . ARG A 1 203 ? 51.977 21.946 -78.343 1.00 49.34 203 ARG A CA 1
ATOM 1613 C C . ARG A 1 203 ? 50.591 22.579 -78.542 1.00 49.34 203 ARG A C 1
ATOM 1615 O O . ARG A 1 203 ? 50.200 23.394 -77.718 1.00 49.34 203 ARG A O 1
ATOM 1622 N N . ARG A 1 204 ? 49.831 22.182 -79.575 1.00 48.47 204 ARG A N 1
ATOM 1623 C CA . ARG A 1 204 ? 48.497 22.739 -79.886 1.00 48.47 204 ARG A CA 1
ATOM 1624 C C . ARG A 1 204 ? 47.358 22.035 -79.139 1.00 48.47 204 ARG A C 1
ATOM 1626 O O . ARG A 1 204 ? 46.431 22.698 -78.695 1.00 48.47 204 ARG A O 1
ATOM 1633 N N . MET A 1 205 ? 47.457 20.723 -78.921 1.00 51.72 205 MET A N 1
ATOM 1634 C CA . MET A 1 205 ? 46.443 19.955 -78.172 1.00 51.72 205 MET A CA 1
ATOM 1635 C C . MET A 1 205 ? 46.437 20.258 -76.664 1.00 51.72 205 MET A C 1
ATOM 1637 O O . MET A 1 205 ? 45.447 20.018 -75.978 1.00 51.72 205 MET A O 1
ATOM 1641 N N . LEU A 1 206 ? 47.536 20.801 -76.133 1.00 52.31 206 LEU A N 1
ATOM 1642 C CA . LEU A 1 206 ? 47.643 21.168 -74.721 1.00 52.31 206 LEU A CA 1
ATOM 1643 C C . LEU A 1 206 ? 47.012 22.544 -74.417 1.00 52.31 206 LEU A C 1
ATOM 1645 O O . LEU A 1 206 ? 46.588 22.774 -73.286 1.00 52.31 206 LEU A O 1
ATOM 1649 N N . ASP A 1 207 ? 46.877 23.415 -75.426 1.00 46.66 207 ASP A N 1
ATOM 1650 C CA . ASP A 1 207 ? 46.246 24.742 -75.313 1.00 46.66 207 ASP A CA 1
ATOM 1651 C C . ASP A 1 207 ? 44.696 24.685 -75.417 1.00 46.66 207 ASP A C 1
ATOM 1653 O O . ASP A 1 207 ? 44.015 25.645 -75.047 1.00 46.66 207 ASP A O 1
ATOM 1657 N N . GLU A 1 208 ? 44.107 23.552 -75.836 1.00 47.47 208 GLU A N 1
ATOM 1658 C CA . GLU A 1 208 ? 42.643 23.339 -75.888 1.00 47.47 208 GLU A CA 1
ATOM 1659 C C . GLU A 1 208 ? 42.006 22.987 -74.525 1.00 47.47 208 GLU A C 1
ATOM 1661 O O . GLU A 1 208 ? 40.799 23.157 -74.345 1.00 47.47 208 GLU A O 1
ATOM 1666 N N . VAL A 1 209 ? 42.794 22.616 -73.505 1.00 50.53 209 VAL A N 1
ATOM 1667 C CA . VAL A 1 209 ? 42.327 22.438 -72.106 1.00 50.53 209 VAL A CA 1
ATOM 1668 C C . VAL A 1 209 ? 42.404 23.776 -71.344 1.00 50.53 209 VAL A C 1
ATOM 1670 O O . VAL A 1 209 ? 42.938 23.883 -70.241 1.00 50.53 209 VAL A O 1
ATOM 1673 N N . SER A 1 210 ? 41.904 24.832 -71.986 1.00 49.03 210 SER A N 1
ATOM 1674 C CA . SER A 1 210 ? 42.076 26.236 -71.596 1.00 49.03 210 SER A CA 1
ATOM 1675 C C . SER A 1 210 ? 41.327 26.624 -70.295 1.00 49.03 210 SER A C 1
ATOM 1677 O O . SER A 1 210 ? 40.168 26.230 -70.111 1.00 49.03 210 SER A O 1
ATOM 1679 N N . PRO A 1 211 ? 41.912 27.478 -69.420 1.00 54.31 211 PRO A N 1
ATOM 1680 C CA . PRO A 1 211 ? 41.328 27.934 -68.143 1.00 54.31 211 PRO A CA 1
ATOM 1681 C C . PRO A 1 211 ? 39.960 28.635 -68.257 1.00 54.31 211 PRO A C 1
ATOM 1683 O O . PRO A 1 211 ? 39.194 28.653 -67.293 1.00 54.31 211 PRO A O 1
ATOM 1686 N N . LYS A 1 212 ? 39.572 29.110 -69.453 1.00 56.75 212 LYS A N 1
ATOM 1687 C CA . LYS A 1 212 ? 38.249 29.717 -69.709 1.00 56.75 212 LYS A CA 1
ATOM 1688 C C . LYS A 1 212 ? 37.063 28.778 -69.436 1.00 56.75 212 LYS A C 1
ATOM 1690 O O . LYS A 1 212 ? 35.953 29.270 -69.231 1.00 56.75 212 LYS A O 1
ATOM 1695 N N . ASN A 1 213 ? 37.258 27.455 -69.449 1.00 61.00 213 ASN A N 1
ATOM 1696 C CA . ASN A 1 213 ? 36.197 26.502 -69.102 1.00 61.00 213 ASN A CA 1
ATOM 1697 C C . ASN A 1 213 ? 36.030 26.349 -67.573 1.00 61.00 213 ASN A C 1
ATOM 1699 O O . ASN A 1 213 ? 34.915 26.177 -67.086 1.00 61.00 213 ASN A O 1
ATOM 1703 N N . ILE A 1 214 ? 37.118 26.496 -66.805 1.00 62.78 214 ILE A N 1
ATOM 1704 C CA . ILE A 1 214 ? 37.126 26.401 -65.334 1.00 62.78 214 ILE A CA 1
ATOM 1705 C C . ILE A 1 214 ? 36.430 27.619 -64.713 1.00 62.78 214 ILE A C 1
ATOM 1707 O O . ILE A 1 214 ? 35.604 27.465 -63.817 1.00 62.78 214 ILE A O 1
ATOM 1711 N N . ASP A 1 215 ? 36.663 28.819 -65.250 1.00 66.69 215 ASP A N 1
ATOM 1712 C CA . ASP A 1 215 ? 36.000 30.041 -64.769 1.00 66.69 215 ASP A CA 1
ATOM 1713 C C . ASP A 1 215 ? 34.487 30.048 -65.029 1.00 66.69 215 ASP A C 1
ATOM 1715 O O . ASP A 1 215 ? 33.712 30.565 -64.221 1.00 66.69 215 ASP A O 1
ATOM 1719 N N . LYS A 1 216 ? 34.037 29.450 -66.141 1.00 73.81 216 LYS A N 1
ATOM 1720 C CA . LYS A 1 216 ? 32.603 29.275 -66.429 1.00 73.81 216 LYS A CA 1
ATOM 1721 C C . LYS A 1 216 ? 31.945 28.290 -65.458 1.00 73.81 216 LYS A C 1
ATOM 1723 O O . LYS A 1 216 ? 30.826 28.538 -65.017 1.00 73.81 216 LYS A O 1
ATOM 1728 N N . LEU A 1 217 ? 32.646 27.214 -65.096 1.00 69.62 217 LEU A N 1
ATOM 1729 C CA . LEU A 1 217 ? 32.196 26.234 -64.102 1.00 69.62 217 LEU A CA 1
ATOM 1730 C C . LEU A 1 217 ? 32.150 26.815 -62.681 1.00 69.62 217 LEU A C 1
ATOM 1732 O O . LEU A 1 217 ? 31.171 26.581 -61.977 1.00 69.62 217 LEU A O 1
ATOM 1736 N N . ASN A 1 218 ? 33.141 27.625 -62.289 1.00 72.94 218 ASN A N 1
ATOM 1737 C CA . ASN A 1 218 ? 33.143 28.340 -61.006 1.00 72.94 218 ASN A CA 1
ATOM 1738 C C . ASN A 1 218 ? 31.903 29.238 -60.863 1.00 72.94 218 ASN A C 1
ATOM 1740 O O . ASN A 1 218 ? 31.162 29.113 -59.892 1.00 72.94 218 ASN A O 1
ATOM 1744 N N . LYS A 1 219 ? 31.610 30.060 -61.881 1.00 81.44 219 LYS A N 1
ATOM 1745 C CA . LYS A 1 219 ? 30.422 30.932 -61.879 1.00 81.44 219 LYS A CA 1
ATOM 1746 C C . LYS A 1 219 ? 29.113 30.149 -61.768 1.00 81.44 219 LYS A C 1
ATOM 1748 O O . LYS A 1 219 ? 28.187 30.600 -61.103 1.00 81.44 219 LYS A O 1
ATOM 1753 N N . LEU A 1 220 ? 29.020 28.987 -62.417 1.00 78.88 220 LEU A N 1
ATOM 1754 C CA . LEU A 1 220 ? 27.818 28.152 -62.370 1.00 78.88 220 LEU A CA 1
ATOM 1755 C C . LEU A 1 220 ? 27.618 27.498 -60.995 1.00 78.88 220 LEU A C 1
ATOM 1757 O O . LEU A 1 220 ? 26.481 27.342 -60.558 1.00 78.88 220 LEU A O 1
ATOM 1761 N N . LEU A 1 221 ? 28.703 27.147 -60.304 1.00 79.12 221 LEU A N 1
ATOM 1762 C CA . LEU A 1 221 ? 28.639 26.613 -58.945 1.00 79.12 221 LEU A CA 1
ATOM 1763 C C . LEU A 1 221 ? 28.227 27.688 -57.937 1.00 79.12 221 LEU A C 1
ATOM 1765 O O . LEU A 1 221 ? 27.349 27.419 -57.127 1.00 79.12 221 LEU A O 1
ATOM 1769 N N . ASP A 1 222 ? 28.740 28.913 -58.060 1.00 78.25 222 ASP A N 1
ATOM 1770 C CA . ASP A 1 222 ? 28.339 30.018 -57.179 1.00 78.25 222 ASP A CA 1
ATOM 1771 C C . ASP A 1 222 ? 26.844 30.369 -57.322 1.00 78.25 222 ASP A C 1
ATOM 1773 O O . ASP A 1 222 ? 26.167 30.628 -56.328 1.00 78.25 222 ASP A O 1
ATOM 1777 N N . VAL A 1 223 ? 26.282 30.287 -58.538 1.00 82.88 223 VAL A N 1
ATOM 1778 C CA . VAL A 1 223 ? 24.825 30.414 -58.753 1.00 82.88 223 VAL A CA 1
ATOM 1779 C C . VAL A 1 223 ? 24.051 29.295 -58.043 1.00 82.88 223 VAL A C 1
ATOM 1781 O O . VAL A 1 223 ? 22.986 29.545 -57.478 1.00 82.88 223 VAL A O 1
ATOM 1784 N N . LYS A 1 224 ? 24.580 28.064 -58.027 1.00 79.88 224 LYS A N 1
ATOM 1785 C CA . LYS A 1 224 ? 23.946 26.929 -57.336 1.00 79.88 224 LYS A CA 1
ATOM 1786 C C . LYS A 1 224 ? 23.988 27.071 -55.813 1.00 79.88 224 LYS A C 1
ATOM 1788 O O . LYS A 1 224 ? 23.030 26.663 -55.162 1.00 79.88 224 LYS A O 1
ATOM 1793 N N . ASP A 1 225 ? 25.027 27.677 -55.241 1.00 76.56 225 ASP A N 1
ATOM 1794 C CA . ASP A 1 225 ? 25.053 27.996 -53.807 1.00 76.56 225 ASP A CA 1
ATOM 1795 C C . ASP A 1 225 ? 24.007 29.035 -53.416 1.00 76.56 225 ASP A C 1
ATOM 1797 O O . ASP A 1 225 ? 23.343 28.875 -52.394 1.00 76.56 225 ASP A O 1
ATOM 1801 N N . GLU A 1 226 ? 23.825 30.065 -54.241 1.00 85.38 226 GLU A N 1
ATOM 1802 C CA . GLU A 1 226 ? 22.815 31.098 -54.009 1.00 85.38 226 GLU A CA 1
ATOM 1803 C C . GLU A 1 226 ? 21.391 30.513 -54.062 1.00 85.38 226 GLU A C 1
ATOM 1805 O O . GLU A 1 226 ? 20.546 30.826 -53.222 1.00 85.38 226 GLU A O 1
ATOM 1810 N N . GLU A 1 227 ? 21.118 29.602 -55.003 1.00 83.06 227 GLU A N 1
ATOM 1811 C CA . GLU A 1 227 ? 19.848 28.862 -55.068 1.00 83.06 227 GLU A CA 1
ATOM 1812 C C . GLU A 1 227 ? 19.626 27.987 -53.821 1.00 83.06 227 GLU A C 1
ATOM 1814 O O . GLU A 1 227 ? 18.531 27.980 -53.255 1.00 83.06 227 GLU A O 1
ATOM 1819 N N . ILE A 1 228 ? 20.657 27.277 -53.347 1.00 77.00 228 ILE A N 1
ATOM 1820 C CA . ILE A 1 228 ? 20.572 26.457 -52.128 1.00 77.00 228 ILE A CA 1
ATOM 1821 C C . ILE A 1 228 ? 20.370 27.334 -50.885 1.00 77.00 228 ILE A C 1
ATOM 1823 O O . ILE A 1 228 ? 19.589 26.967 -50.004 1.00 77.00 228 ILE A O 1
ATOM 1827 N N . ALA A 1 229 ? 21.016 28.499 -50.810 1.00 79.88 229 ALA A N 1
ATOM 1828 C CA . ALA A 1 229 ? 20.831 29.452 -49.719 1.00 79.88 229 ALA A CA 1
ATOM 1829 C C . ALA A 1 229 ? 19.384 29.971 -49.663 1.00 79.88 229 ALA A C 1
ATOM 1831 O O . ALA A 1 229 ? 18.757 29.913 -48.602 1.00 79.88 229 ALA A O 1
ATOM 1832 N N . LYS A 1 230 ? 18.811 30.359 -50.810 1.00 85.19 230 LYS A N 1
ATOM 1833 C CA . LYS A 1 230 ? 17.401 30.777 -50.914 1.00 85.19 230 LYS A CA 1
ATOM 1834 C C . LYS A 1 230 ? 16.438 29.671 -50.497 1.00 85.19 230 LYS A C 1
ATOM 1836 O O . LYS A 1 230 ? 15.559 29.912 -49.674 1.00 85.19 230 LYS A O 1
ATOM 1841 N N . LEU A 1 231 ? 16.652 28.441 -50.971 1.00 79.88 231 LEU A N 1
ATOM 1842 C CA . LEU A 1 231 ? 15.834 27.292 -50.570 1.00 79.88 231 LEU A CA 1
ATOM 1843 C C . LEU A 1 231 ? 15.909 27.030 -49.058 1.00 79.88 231 LEU A C 1
ATOM 1845 O O . LEU A 1 231 ? 14.903 26.688 -48.439 1.00 79.88 231 LEU A O 1
ATOM 1849 N N . LYS A 1 232 ? 17.072 27.216 -48.422 1.00 77.75 232 LYS A N 1
ATOM 1850 C CA . LYS A 1 232 ? 17.208 27.079 -46.962 1.00 77.75 232 LYS A CA 1
ATOM 1851 C C . LYS A 1 232 ? 16.431 28.148 -46.207 1.00 77.75 232 LYS A C 1
ATOM 1853 O O . LYS A 1 232 ? 15.814 27.830 -45.188 1.00 77.75 232 LYS A O 1
ATOM 1858 N N . ASP A 1 233 ? 16.446 29.383 -46.686 1.00 82.38 233 ASP A N 1
ATOM 1859 C CA . ASP A 1 233 ? 15.700 30.466 -46.054 1.00 82.38 233 ASP A CA 1
ATOM 1860 C C . ASP A 1 233 ? 14.190 30.321 -46.265 1.00 82.38 233 ASP A C 1
ATOM 1862 O O . ASP A 1 233 ? 13.437 30.472 -45.302 1.00 82.38 233 ASP A O 1
ATOM 1866 N N . GLU A 1 234 ? 13.737 29.876 -47.438 1.00 84.19 234 GLU A N 1
ATOM 1867 C CA . GLU A 1 234 ? 12.336 29.503 -47.676 1.00 84.19 234 GLU A CA 1
ATOM 1868 C C . GLU A 1 234 ? 11.881 28.362 -46.756 1.00 84.19 234 GLU A C 1
ATOM 1870 O O . GLU A 1 234 ? 10.834 28.459 -46.112 1.00 84.19 234 GLU A O 1
ATOM 1875 N N . ILE A 1 235 ? 12.690 27.305 -46.607 1.00 79.19 235 ILE A N 1
ATOM 1876 C CA . ILE A 1 235 ? 12.409 26.207 -45.669 1.00 79.19 235 ILE A CA 1
ATOM 1877 C C . ILE A 1 235 ? 12.334 26.730 -44.235 1.00 79.19 235 ILE A C 1
ATOM 1879 O O . ILE A 1 235 ? 11.469 26.301 -43.470 1.00 79.19 235 ILE A O 1
ATOM 1883 N N . ARG A 1 236 ? 13.217 27.654 -43.847 1.00 86.81 236 ARG A N 1
ATOM 1884 C CA . ARG A 1 236 ? 13.239 28.246 -42.503 1.00 86.81 236 ARG A CA 1
ATOM 1885 C C . ARG A 1 236 ? 11.977 29.064 -42.234 1.00 86.81 236 ARG A C 1
ATOM 1887 O O . ARG A 1 236 ? 11.356 28.877 -41.187 1.00 86.81 236 ARG A O 1
ATOM 1894 N N . VAL A 1 237 ? 11.582 29.919 -43.177 1.00 85.31 237 VAL A N 1
ATOM 1895 C CA . VAL A 1 237 ? 10.358 30.730 -43.101 1.00 85.31 237 VAL A CA 1
ATOM 1896 C C . VAL A 1 237 ? 9.127 29.830 -43.055 1.00 85.31 237 VAL A C 1
ATOM 1898 O O . VAL A 1 237 ? 8.283 29.994 -42.176 1.00 85.31 237 VAL A O 1
ATOM 1901 N N . MET A 1 238 ? 9.055 28.818 -43.920 1.00 79.62 238 MET A N 1
ATOM 1902 C CA . MET A 1 238 ? 7.943 27.870 -43.944 1.00 79.62 238 MET A CA 1
ATOM 1903 C C . MET A 1 238 ? 7.873 27.044 -42.652 1.00 79.62 238 MET A C 1
ATOM 1905 O O . MET A 1 238 ? 6.796 26.895 -42.079 1.00 79.62 238 MET A O 1
ATOM 1909 N N . THR A 1 239 ? 9.014 26.598 -42.117 1.00 80.88 239 THR A N 1
ATOM 1910 C CA . THR A 1 239 ? 9.092 25.914 -40.812 1.00 80.88 239 THR A CA 1
ATOM 1911 C C . THR A 1 239 ? 8.571 26.812 -39.681 1.00 80.88 239 THR A C 1
ATOM 1913 O O . THR A 1 239 ? 7.832 26.350 -38.810 1.00 80.88 239 THR A O 1
ATOM 1916 N N . ALA A 1 240 ? 8.936 28.098 -39.676 1.00 82.56 240 ALA A N 1
ATOM 1917 C CA . ALA A 1 240 ? 8.469 29.055 -38.674 1.00 82.56 240 ALA A CA 1
ATOM 1918 C C . ALA A 1 240 ? 6.959 29.324 -38.793 1.00 82.56 240 ALA A C 1
ATOM 1920 O O . ALA A 1 240 ? 6.252 29.280 -37.784 1.00 82.56 240 ALA A O 1
ATOM 1921 N N . HIS A 1 241 ? 6.460 29.520 -40.016 1.00 82.19 241 HIS A N 1
ATOM 1922 C CA . HIS A 1 241 ? 5.037 29.699 -40.300 1.00 82.19 241 HIS A CA 1
ATOM 1923 C C . HIS A 1 241 ? 4.211 28.498 -39.822 1.00 82.19 241 HIS A C 1
ATOM 1925 O O . HIS A 1 241 ? 3.233 28.666 -39.092 1.00 82.19 241 HIS A O 1
ATOM 1931 N N . TRP A 1 242 ? 4.636 27.273 -40.146 1.00 74.81 242 TRP A N 1
ATOM 1932 C CA . TRP A 1 242 ? 3.944 26.064 -39.696 1.00 74.81 242 TRP A CA 1
ATOM 1933 C C . TRP A 1 242 ? 3.987 25.892 -38.181 1.00 74.81 242 TRP A C 1
ATOM 1935 O O . TRP A 1 242 ? 2.974 25.541 -37.589 1.00 74.81 242 TRP A O 1
ATOM 1945 N N . LYS A 1 243 ? 5.102 26.229 -37.527 1.00 79.75 243 LYS A N 1
ATOM 1946 C CA . LYS A 1 243 ? 5.193 26.217 -36.060 1.00 79.75 243 LYS A CA 1
ATOM 1947 C C . LYS A 1 243 ? 4.197 27.183 -35.408 1.00 79.75 243 LYS A C 1
ATOM 1949 O O . LYS A 1 243 ? 3.625 26.850 -34.373 1.00 79.75 243 LYS A O 1
ATOM 1954 N N . MET A 1 244 ? 3.985 28.363 -35.992 1.00 82.31 244 MET A N 1
ATOM 1955 C CA . MET A 1 244 ? 2.959 29.301 -35.522 1.00 82.31 244 MET A CA 1
ATOM 1956 C C . MET A 1 244 ? 1.547 28.767 -35.774 1.00 82.31 244 MET A C 1
ATOM 1958 O O . MET A 1 244 ? 0.731 28.787 -34.858 1.00 82.31 244 MET A O 1
ATOM 1962 N N . LYS A 1 245 ? 1.283 28.213 -36.965 1.00 81.88 245 LYS A N 1
ATOM 1963 C CA . LYS A 1 245 ? -0.001 27.581 -37.311 1.00 81.88 245 LYS A CA 1
ATOM 1964 C C . LYS A 1 245 ? -0.355 26.439 -36.350 1.00 81.88 245 LYS A C 1
ATOM 1966 O O . LYS A 1 245 ? -1.498 26.337 -35.925 1.00 81.88 245 LYS A O 1
ATOM 1971 N N . THR A 1 246 ? 0.616 25.603 -35.976 1.00 75.50 246 THR A N 1
ATOM 1972 C CA . THR A 1 246 ? 0.418 24.525 -34.996 1.00 75.50 246 THR A CA 1
ATOM 1973 C C . THR A 1 246 ? 0.010 25.081 -33.635 1.00 75.50 246 THR A C 1
ATOM 1975 O O . THR A 1 246 ? -0.987 24.632 -33.086 1.00 75.50 246 THR A O 1
ATOM 1978 N N . LYS A 1 247 ? 0.713 26.099 -33.125 1.00 81.12 247 LYS A N 1
ATOM 1979 C CA . LYS A 1 247 ? 0.380 26.728 -31.837 1.00 81.12 247 LYS A CA 1
ATOM 1980 C C . LYS A 1 247 ? -0.988 27.415 -31.833 1.00 81.12 247 LYS A C 1
ATOM 1982 O O . LYS A 1 247 ? -1.689 27.369 -30.826 1.00 81.12 247 LYS A O 1
ATOM 1987 N N . ASP A 1 248 ? -1.361 28.054 -32.939 1.00 80.56 248 ASP A N 1
ATOM 1988 C CA . ASP A 1 248 ? -2.677 28.677 -33.111 1.00 80.56 248 ASP A CA 1
ATOM 1989 C C . ASP A 1 248 ? -3.792 27.621 -33.078 1.00 80.56 248 ASP A C 1
ATOM 1991 O O . ASP A 1 248 ? -4.741 27.736 -32.308 1.00 80.56 248 ASP A O 1
ATOM 1995 N N . LEU A 1 249 ? -3.625 26.519 -33.817 1.00 78.50 249 LEU A N 1
ATOM 1996 C CA . LEU A 1 249 ? -4.580 25.407 -33.811 1.00 78.50 249 LEU A CA 1
ATOM 1997 C C . LEU A 1 249 ? -4.647 24.693 -32.452 1.00 78.50 249 LEU A C 1
ATOM 1999 O O . LEU A 1 249 ? -5.735 24.346 -32.004 1.00 78.50 249 LEU A O 1
ATOM 2003 N N . GLU A 1 250 ? -3.518 24.515 -31.764 1.00 73.19 250 GLU A N 1
ATOM 2004 C CA . GLU A 1 250 ? -3.484 23.990 -30.391 1.00 73.19 250 GLU A CA 1
ATOM 2005 C C . GLU A 1 250 ? -4.247 24.905 -29.428 1.00 73.19 250 GLU A C 1
ATOM 2007 O O . GLU A 1 250 ? -5.018 24.419 -28.602 1.00 73.19 250 GLU A O 1
ATOM 2012 N N . SER A 1 251 ? -4.100 26.223 -29.581 1.00 80.25 251 SER A N 1
ATOM 2013 C CA . SER A 1 251 ? -4.831 27.216 -28.788 1.00 80.25 251 SER A CA 1
ATOM 2014 C C . SER A 1 251 ? -6.332 27.195 -29.096 1.00 80.25 251 SER A C 1
ATOM 2016 O O . SER A 1 251 ? -7.141 27.254 -28.175 1.00 80.25 251 SER A O 1
ATOM 2018 N N . GLN A 1 252 ? -6.728 27.040 -30.364 1.00 76.56 252 GLN A N 1
ATOM 2019 C CA . GLN A 1 252 ? -8.134 26.888 -30.757 1.00 76.56 252 GLN A CA 1
ATOM 2020 C C . GLN A 1 252 ? -8.751 25.601 -30.192 1.00 76.56 252 GLN A C 1
ATOM 2022 O O . GLN A 1 252 ? -9.863 25.633 -29.670 1.00 76.56 252 GLN A O 1
ATOM 2027 N N . VAL A 1 253 ? -8.026 24.479 -30.226 1.00 71.19 253 VAL A N 1
ATOM 2028 C CA . VAL A 1 253 ? -8.466 23.215 -29.613 1.00 71.19 253 VAL A CA 1
ATOM 2029 C C . VAL A 1 253 ? -8.567 23.351 -28.092 1.00 71.19 253 VAL A C 1
ATOM 2031 O O . VAL A 1 253 ? -9.545 22.893 -27.506 1.00 71.19 253 VAL A O 1
ATOM 2034 N N . PHE A 1 254 ? -7.614 24.030 -27.453 1.00 73.38 254 PHE A N 1
ATOM 2035 C CA . PHE A 1 254 ? -7.637 24.298 -26.015 1.00 73.38 254 PHE A CA 1
ATOM 2036 C C . PHE A 1 254 ? -8.853 25.152 -25.611 1.00 73.38 254 PHE A C 1
ATOM 2038 O O . PHE A 1 254 ? -9.579 24.791 -24.685 1.00 73.38 254 PHE A O 1
ATOM 2045 N N . LEU A 1 255 ? -9.156 26.212 -26.368 1.00 74.75 255 LEU A N 1
ATOM 2046 C CA . LEU A 1 255 ? -10.342 27.053 -26.164 1.00 74.75 255 LEU A CA 1
ATOM 2047 C C . LEU A 1 255 ? -11.660 26.298 -26.404 1.00 74.75 255 LEU A C 1
ATOM 2049 O O . LEU A 1 255 ? -12.634 26.524 -25.687 1.00 74.75 255 LEU A O 1
ATOM 2053 N N . LEU A 1 256 ? -11.703 25.377 -27.372 1.00 67.31 256 LEU A N 1
ATOM 2054 C CA . LEU A 1 256 ? -12.872 24.527 -27.625 1.00 67.31 256 LEU A CA 1
ATOM 2055 C C . LEU A 1 256 ? -13.112 23.517 -26.492 1.00 67.31 256 LEU A C 1
ATOM 2057 O O . LEU A 1 256 ? -14.259 23.311 -26.103 1.00 67.31 256 LEU A O 1
ATOM 2061 N N . ILE A 1 257 ? -12.054 22.924 -25.931 1.00 65.00 257 ILE A N 1
ATOM 2062 C CA . ILE A 1 257 ? -12.153 21.973 -24.807 1.00 65.00 257 ILE A CA 1
ATOM 2063 C C . ILE A 1 257 ? -12.590 22.679 -23.515 1.00 65.00 257 ILE A C 1
ATOM 2065 O O . ILE A 1 257 ? -13.301 22.093 -22.702 1.00 65.00 257 ILE A O 1
ATOM 2069 N N . GLN A 1 258 ? -12.202 23.942 -23.335 1.00 61.06 258 GLN A N 1
ATOM 2070 C CA . GLN A 1 258 ? -12.508 24.723 -22.136 1.00 61.06 258 GLN A CA 1
ATOM 2071 C C . GLN A 1 258 ? -13.804 25.549 -22.254 1.00 61.06 258 GLN A C 1
ATOM 2073 O O . GLN A 1 258 ? -14.180 26.241 -21.309 1.00 61.06 258 GLN A O 1
ATOM 2078 N N . SER A 1 259 ? -14.506 25.470 -23.393 1.00 69.38 259 SER A N 1
ATOM 2079 C CA . SER A 1 259 ? -15.767 26.176 -23.633 1.00 69.38 259 SER A CA 1
ATOM 2080 C C . SER A 1 259 ? -16.907 25.595 -22.778 1.00 69.38 259 SER A C 1
ATOM 2082 O O . SER A 1 259 ? -17.318 24.449 -22.999 1.00 69.38 259 SER A O 1
ATOM 2084 N N . PRO A 1 260 ? -17.501 26.383 -21.858 1.00 64.50 260 PRO A N 1
ATOM 2085 C CA . PRO A 1 260 ? -18.609 25.932 -21.011 1.00 64.50 260 PRO A CA 1
ATOM 2086 C C . PRO A 1 260 ? -19.836 25.488 -21.819 1.00 64.50 260 PRO A C 1
ATOM 2088 O O . PRO A 1 260 ? -20.586 24.619 -21.385 1.00 64.50 260 PRO A O 1
ATOM 2091 N N . VAL A 1 261 ? -20.021 26.050 -23.020 1.00 63.75 261 VAL A N 1
ATOM 2092 C CA . VAL A 1 261 ? -21.141 25.741 -23.922 1.00 63.75 261 VAL A CA 1
ATOM 2093 C C . VAL A 1 261 ? -20.990 24.343 -24.534 1.00 63.75 261 VAL A C 1
ATOM 2095 O O . VAL A 1 261 ? -21.963 23.597 -24.597 1.00 63.75 261 VAL A O 1
ATOM 2098 N N . LEU A 1 262 ? -19.772 23.946 -24.929 1.00 62.56 262 LEU A N 1
ATOM 2099 C CA . LEU A 1 262 ? -19.496 22.594 -25.437 1.00 62.56 262 LEU A CA 1
ATOM 2100 C C . LEU A 1 262 ? -19.575 21.543 -24.325 1.00 62.56 262 LEU A C 1
ATOM 2102 O O . LEU A 1 262 ? -20.096 20.454 -24.562 1.00 62.56 262 LEU A O 1
ATOM 2106 N N . TYR A 1 263 ? -19.137 21.888 -23.110 1.00 63.16 263 TYR A N 1
ATOM 2107 C CA . TYR A 1 263 ? -19.280 21.038 -21.925 1.00 63.16 263 TYR A CA 1
ATOM 2108 C C . TYR A 1 263 ? -20.761 20.798 -21.575 1.00 63.16 263 TYR A C 1
ATOM 2110 O O . TYR A 1 263 ? -21.166 19.665 -21.314 1.00 63.16 263 TYR A O 1
ATOM 2118 N N . LEU A 1 264 ? -21.601 21.837 -21.661 1.00 58.88 264 LEU A N 1
ATOM 2119 C CA . LEU A 1 264 ? -23.043 21.745 -21.417 1.00 58.88 264 LEU A CA 1
ATOM 2120 C C . LEU A 1 264 ? -23.766 20.908 -22.494 1.00 58.88 264 LEU A C 1
ATOM 2122 O O . LEU A 1 264 ? -24.584 20.054 -22.155 1.00 58.88 264 LEU A O 1
ATOM 2126 N N . ILE A 1 265 ? -23.410 21.067 -23.776 1.00 60.28 265 ILE A N 1
ATOM 2127 C CA . ILE A 1 265 ? -23.939 20.246 -24.885 1.00 60.28 265 ILE A CA 1
ATOM 2128 C C . ILE A 1 265 ? -23.554 18.763 -24.719 1.00 60.28 265 ILE A C 1
ATOM 2130 O O . ILE A 1 265 ? -24.395 17.890 -24.919 1.00 60.28 265 ILE A O 1
ATOM 2134 N N . PHE A 1 266 ? -22.321 18.462 -24.289 1.00 58.00 266 PHE A N 1
ATOM 2135 C CA . PHE A 1 266 ? -21.872 17.086 -24.018 1.00 58.00 266 PHE A CA 1
ATOM 2136 C C . PHE A 1 266 ? -22.563 16.432 -22.810 1.00 58.00 266 PHE A C 1
ATOM 2138 O O . PHE A 1 266 ? -22.641 15.204 -22.751 1.00 58.00 266 PHE A O 1
ATOM 2145 N N . THR A 1 267 ? -23.044 17.236 -21.856 1.00 56.12 267 THR A N 1
ATOM 2146 C CA . THR A 1 267 ? -23.648 16.759 -20.599 1.00 56.12 267 THR A CA 1
ATOM 2147 C C . THR A 1 267 ? -25.161 16.549 -20.721 1.00 56.12 267 THR A C 1
ATOM 2149 O O . THR A 1 267 ? -25.699 15.643 -20.092 1.00 56.12 267 THR A O 1
ATOM 2152 N N . ILE A 1 268 ? -25.857 17.352 -21.538 1.00 58.19 268 ILE A N 1
ATOM 2153 C CA . ILE A 1 268 ? -27.330 17.328 -21.623 1.00 58.19 268 ILE A CA 1
ATOM 2154 C C . ILE A 1 268 ? -27.849 16.270 -22.613 1.00 58.19 268 ILE A C 1
ATOM 2156 O O . ILE A 1 268 ? -28.922 15.716 -22.389 1.00 58.19 268 ILE A O 1
ATOM 2160 N N . ASN A 1 269 ? -27.109 15.940 -23.679 1.00 54.38 269 ASN A N 1
ATOM 2161 C CA . ASN A 1 269 ? -27.427 14.803 -24.552 1.00 54.38 269 ASN A CA 1
ATOM 2162 C C . ASN A 1 269 ? -26.205 14.465 -25.426 1.00 54.38 269 ASN A C 1
ATOM 2164 O O . ASN A 1 269 ? -25.891 15.258 -26.310 1.00 54.38 269 ASN A O 1
ATOM 2168 N N . PRO A 1 270 ? -25.480 13.351 -25.216 1.00 54.22 270 PRO A N 1
ATOM 2169 C CA . PRO A 1 270 ? -24.366 12.993 -26.083 1.00 54.22 270 PRO A CA 1
ATOM 2170 C C . PRO A 1 270 ? -24.908 12.314 -27.354 1.00 54.22 270 PRO A C 1
ATOM 2172 O O . PRO A 1 270 ? -25.265 11.135 -27.299 1.00 54.22 270 PRO A O 1
ATOM 2175 N N . PRO A 1 271 ? -24.963 12.976 -28.527 1.00 56.12 271 PRO A N 1
ATOM 2176 C CA . PRO A 1 271 ? -25.225 12.260 -29.766 1.00 56.12 271 PRO A CA 1
ATOM 2177 C C . PRO A 1 271 ? -24.096 11.246 -29.978 1.00 56.12 271 PRO A C 1
ATOM 2179 O O . PRO A 1 271 ? -22.919 11.609 -30.059 1.00 56.12 271 PRO A O 1
ATOM 2182 N N . PHE A 1 272 ? -24.472 9.969 -30.064 1.00 56.25 272 PHE A N 1
ATOM 2183 C CA . PHE A 1 272 ? -23.574 8.812 -30.152 1.00 56.25 272 PHE A CA 1
ATOM 2184 C C . PHE A 1 272 ? -22.491 8.933 -31.250 1.00 56.25 272 PHE A C 1
ATOM 2186 O O . PHE A 1 272 ? -21.448 8.303 -31.136 1.00 56.25 272 PHE A O 1
ATOM 2193 N N . GLY A 1 273 ? -22.670 9.797 -32.259 1.00 57.94 273 GLY A N 1
ATOM 2194 C CA . GLY A 1 273 ? -21.704 10.011 -33.345 1.00 57.94 273 GLY A CA 1
ATOM 2195 C C . GLY A 1 273 ? -20.647 11.111 -33.142 1.00 57.94 273 GLY A C 1
ATOM 2196 O O . GLY A 1 273 ? -19.641 11.103 -33.847 1.00 57.94 273 GLY A O 1
ATOM 2197 N N . ILE A 1 274 ? -20.802 12.059 -32.203 1.00 59.53 274 ILE A N 1
ATOM 2198 C CA . ILE A 1 274 ? -19.849 13.191 -32.089 1.00 59.53 274 ILE A CA 1
ATOM 2199 C C . ILE A 1 274 ? -18.548 12.774 -31.396 1.00 59.53 274 ILE A C 1
ATOM 2201 O O . ILE A 1 274 ? -17.478 13.228 -31.794 1.00 59.53 274 ILE A O 1
ATOM 2205 N N . LYS A 1 275 ? -18.594 11.869 -30.408 1.00 58.94 275 LYS A N 1
ATOM 2206 C CA . LYS A 1 275 ? -17.371 11.331 -29.778 1.00 58.94 275 LYS A CA 1
ATOM 2207 C C . LYS A 1 275 ? -16.493 10.599 -30.792 1.00 58.94 275 LYS A C 1
ATOM 2209 O O . LYS A 1 275 ? -15.284 10.821 -30.825 1.00 58.94 275 LYS A O 1
ATOM 2214 N N . GLU A 1 276 ? -17.100 9.782 -31.651 1.00 62.12 276 GLU A N 1
ATOM 2215 C CA . GLU A 1 276 ? -16.383 9.121 -32.741 1.00 62.12 276 GLU A CA 1
ATOM 2216 C C . GLU A 1 276 ? -15.898 10.119 -33.788 1.00 62.12 276 GLU A C 1
ATOM 2218 O O . GLU A 1 276 ? -14.738 10.033 -34.176 1.00 62.12 276 GLU A O 1
ATOM 2223 N N . ALA A 1 277 ? -16.704 11.100 -34.203 1.00 61.94 277 ALA A N 1
ATOM 2224 C CA . ALA A 1 277 ? -16.283 12.104 -35.182 1.00 61.94 277 ALA A CA 1
ATOM 2225 C C . ALA A 1 277 ? -15.132 12.994 -34.671 1.00 61.94 277 ALA A C 1
ATOM 2227 O O . ALA A 1 277 ? -14.198 13.284 -35.417 1.00 61.94 277 ALA A O 1
ATOM 2228 N N . VAL A 1 278 ? -15.145 13.386 -33.393 1.00 64.69 278 VAL A N 1
ATOM 2229 C CA . VAL A 1 278 ? -14.068 14.167 -32.759 1.00 64.69 278 VAL A CA 1
ATOM 2230 C C . VAL A 1 278 ? -12.807 13.318 -32.584 1.00 64.69 278 VAL A C 1
ATOM 2232 O O . VAL A 1 278 ? -11.707 13.803 -32.845 1.00 64.69 278 VAL A O 1
ATOM 2235 N N . SER A 1 279 ? -12.945 12.039 -32.220 1.00 67.19 279 SER A N 1
ATOM 2236 C CA . SER A 1 279 ? -11.816 11.101 -32.140 1.00 67.19 279 SER A CA 1
ATOM 2237 C C . SER A 1 279 ? -11.196 10.831 -33.520 1.00 67.19 279 SER A C 1
ATOM 2239 O O . SER A 1 279 ? -9.976 10.913 -33.686 1.00 67.19 279 SER A O 1
ATOM 2241 N N . HIS A 1 280 ? -12.019 10.614 -34.550 1.00 69.75 280 HIS A N 1
ATOM 2242 C CA . HIS A 1 280 ? -11.573 10.452 -35.937 1.00 69.75 280 HIS A CA 1
ATOM 2243 C C . HIS A 1 280 ? -10.936 11.733 -36.495 1.00 69.75 280 HIS A C 1
ATOM 2245 O O . HIS A 1 280 ? -9.896 11.670 -37.143 1.00 69.75 280 HIS A O 1
ATOM 2251 N N . SER A 1 281 ? -11.495 12.910 -36.204 1.00 69.62 281 SER A N 1
ATOM 2252 C CA . SER A 1 281 ? -10.916 14.193 -36.623 1.00 69.62 281 SER A CA 1
ATOM 2253 C C . SER A 1 281 ? -9.576 14.469 -35.924 1.00 69.62 281 SER A C 1
ATOM 2255 O O . SER A 1 281 ? -8.605 14.859 -36.570 1.00 69.62 281 SER A O 1
ATOM 2257 N N . SER A 1 282 ? -9.471 14.165 -34.625 1.00 71.00 282 SER A N 1
ATOM 2258 C CA . SER A 1 282 ? -8.228 14.288 -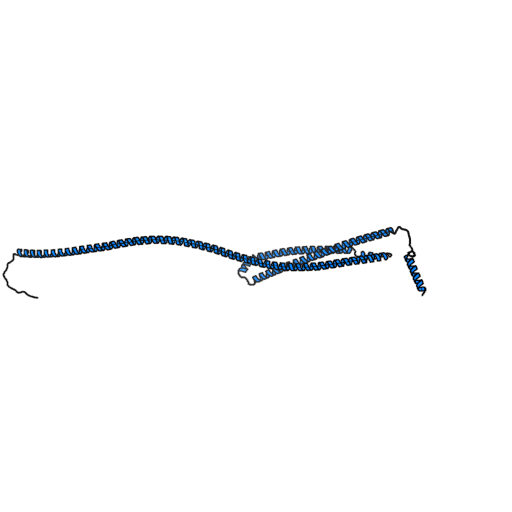33.848 1.00 71.00 282 SER A CA 1
ATOM 2259 C C . SER A 1 282 ? -7.135 13.331 -34.336 1.00 71.00 282 SER A C 1
ATOM 2261 O O . SER A 1 282 ? -5.980 13.727 -34.505 1.00 71.00 282 SER A O 1
ATOM 2263 N N . THR A 1 283 ? -7.485 12.075 -34.626 1.00 73.75 283 THR A N 1
ATOM 2264 C CA . THR A 1 283 ? -6.540 11.093 -35.182 1.00 73.75 283 THR A CA 1
ATOM 2265 C C . THR A 1 283 ? -6.123 11.447 -36.609 1.00 73.75 283 THR A C 1
ATOM 2267 O O . THR A 1 283 ? -4.933 11.388 -36.916 1.00 73.75 283 THR A O 1
ATOM 2270 N N . MET A 1 284 ? -7.046 11.909 -37.457 1.00 74.69 284 MET A N 1
ATOM 2271 C CA . MET A 1 284 ? -6.739 12.386 -38.810 1.00 74.69 284 MET A CA 1
ATOM 2272 C C . MET A 1 284 ? -5.807 13.603 -38.779 1.00 74.69 284 MET A C 1
ATOM 2274 O O . MET A 1 284 ? -4.800 13.620 -39.487 1.00 74.69 284 MET A O 1
ATOM 2278 N N . PHE A 1 285 ? -6.062 14.573 -37.897 1.00 72.94 285 PHE A N 1
ATOM 2279 C CA . PHE A 1 285 ? -5.200 15.742 -37.722 1.00 72.94 285 PHE A CA 1
ATOM 2280 C C . PHE A 1 285 ? -3.791 15.361 -37.242 1.00 72.94 285 PHE A C 1
ATOM 2282 O O . PHE A 1 285 ? -2.800 15.854 -37.782 1.00 72.94 285 PHE A O 1
ATOM 2289 N N . LYS A 1 286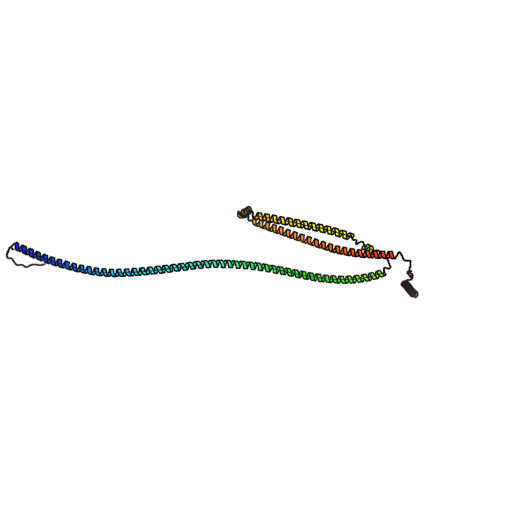 ? -3.676 14.419 -36.293 1.00 74.69 286 LYS A N 1
ATOM 2290 C CA . LYS A 1 286 ? -2.378 13.866 -35.865 1.00 74.69 286 LYS A CA 1
ATOM 2291 C C . LYS A 1 286 ? -1.637 13.194 -37.021 1.00 74.69 286 LYS A C 1
ATOM 2293 O O . LYS A 1 286 ? -0.458 13.470 -37.224 1.00 74.69 286 LYS A O 1
ATOM 2298 N N . ILE A 1 287 ? -2.324 12.376 -37.819 1.00 77.81 287 ILE A N 1
ATOM 2299 C CA . ILE A 1 287 ? -1.741 11.719 -38.999 1.00 77.81 287 ILE A CA 1
ATOM 2300 C C . ILE A 1 287 ? -1.264 12.756 -40.027 1.00 77.81 287 ILE A C 1
ATOM 2302 O O . ILE A 1 287 ? -0.181 12.601 -40.595 1.00 77.81 287 ILE A O 1
ATOM 2306 N N . GLN A 1 288 ? -2.033 13.822 -40.257 1.00 75.12 288 GLN A N 1
ATOM 2307 C CA . GLN A 1 288 ? -1.667 14.916 -41.160 1.00 75.12 288 GLN A CA 1
ATOM 2308 C C . GLN A 1 288 ? -0.394 15.637 -40.678 1.00 75.12 288 GLN A C 1
ATOM 2310 O O . GLN A 1 288 ? 0.527 15.865 -41.465 1.00 75.12 288 GLN A O 1
ATOM 2315 N N . LEU A 1 289 ? -0.307 15.933 -39.376 1.00 76.38 289 LEU A N 1
ATOM 2316 C CA . LEU A 1 289 ? 0.857 16.568 -38.750 1.00 76.38 289 LEU A CA 1
ATOM 2317 C C . LEU A 1 289 ? 2.111 15.680 -38.851 1.00 76.38 289 LEU A C 1
ATOM 2319 O O . LEU A 1 289 ? 3.198 16.149 -39.191 1.00 76.38 289 LEU A O 1
ATOM 2323 N N . GLU A 1 290 ? 1.952 14.379 -38.607 1.00 78.25 290 GLU A N 1
ATOM 2324 C CA . GLU A 1 290 ? 3.018 13.379 -38.711 1.00 78.25 290 GLU A CA 1
ATOM 2325 C C . GLU A 1 290 ? 3.534 13.251 -40.153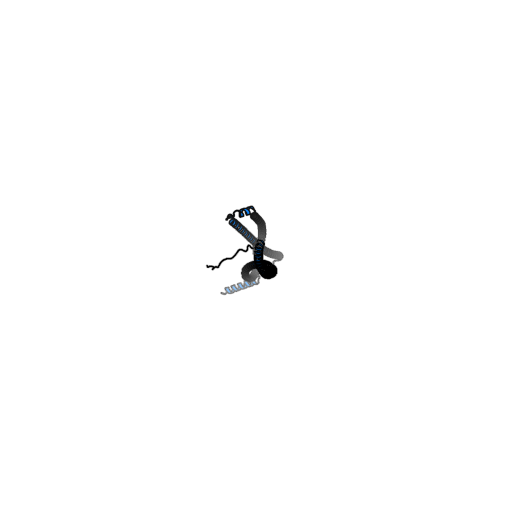 1.00 78.25 290 GLU A C 1
ATOM 2327 O O . GLU A 1 290 ? 4.745 13.204 -40.388 1.00 78.25 290 GLU A O 1
ATOM 2332 N N . ARG A 1 291 ? 2.626 13.243 -41.140 1.00 80.94 291 ARG A N 1
ATOM 2333 C CA . ARG A 1 291 ? 2.972 13.229 -42.571 1.00 80.94 291 ARG A CA 1
ATOM 2334 C C . ARG A 1 291 ? 3.764 14.471 -42.965 1.00 80.94 291 ARG A C 1
ATOM 2336 O O . ARG A 1 291 ? 4.795 14.333 -43.623 1.00 80.94 291 ARG A O 1
ATOM 2343 N N . GLN A 1 292 ? 3.338 15.652 -42.518 1.00 75.81 292 GLN A N 1
ATOM 2344 C CA . GLN A 1 292 ? 4.053 16.896 -42.799 1.00 75.81 292 GLN A CA 1
ATOM 2345 C C . GLN A 1 292 ? 5.449 16.900 -42.160 1.00 75.81 292 GLN A C 1
ATOM 2347 O O . GLN A 1 292 ? 6.430 17.244 -42.814 1.00 75.81 292 GLN A O 1
ATOM 2352 N N . ARG A 1 293 ? 5.577 16.420 -40.916 1.00 78.12 293 ARG A N 1
ATOM 2353 C CA . ARG A 1 293 ? 6.876 16.295 -40.236 1.00 78.12 293 ARG A CA 1
ATOM 2354 C C . ARG A 1 293 ? 7.838 15.370 -40.986 1.00 78.12 293 ARG A C 1
ATOM 2356 O O . ARG A 1 293 ? 9.030 15.666 -41.067 1.00 78.12 293 ARG A O 1
ATOM 2363 N N . ARG A 1 294 ? 7.337 14.261 -41.541 1.00 79.88 294 ARG A N 1
ATOM 2364 C CA . ARG A 1 294 ? 8.135 13.349 -42.380 1.00 79.88 294 ARG A CA 1
ATOM 2365 C C . ARG A 1 294 ? 8.567 14.018 -43.686 1.00 79.88 294 ARG A C 1
ATOM 2367 O O . ARG A 1 294 ? 9.731 13.890 -44.053 1.00 79.88 294 ARG A O 1
ATOM 2374 N N . ALA A 1 295 ? 7.673 14.756 -44.347 1.00 75.81 295 ALA A N 1
ATOM 2375 C CA . ALA A 1 295 ? 7.996 15.499 -45.565 1.00 75.81 295 ALA A CA 1
ATOM 2376 C C . ALA A 1 295 ? 9.093 16.553 -45.322 1.00 75.81 295 ALA A C 1
ATOM 2378 O O . ALA A 1 295 ? 10.062 16.614 -46.077 1.00 75.81 295 ALA A O 1
ATOM 2379 N N . ASP A 1 296 ? 9.013 17.302 -44.220 1.00 73.31 296 ASP A N 1
ATOM 2380 C CA . ASP A 1 296 ? 10.031 18.286 -43.833 1.00 73.31 296 ASP A CA 1
ATOM 2381 C C . ASP A 1 296 ? 11.397 17.638 -43.550 1.00 73.31 296 ASP A C 1
ATOM 23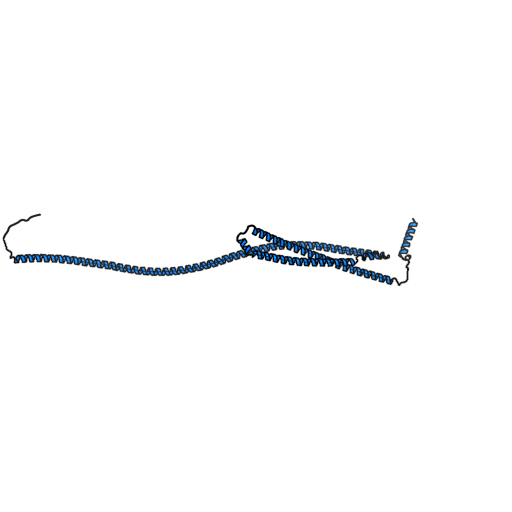83 O O . ASP A 1 296 ? 12.446 18.176 -43.912 1.00 73.31 296 ASP A O 1
ATOM 2387 N N . GLN A 1 297 ? 11.413 16.473 -42.895 1.00 79.31 297 GLN A N 1
ATOM 2388 C CA . GLN A 1 297 ? 12.649 15.726 -42.645 1.00 79.31 297 GLN A CA 1
ATOM 2389 C C . GLN A 1 297 ? 13.267 15.192 -43.940 1.00 79.31 297 GLN A C 1
ATOM 2391 O O . GLN A 1 297 ? 14.484 15.251 -44.109 1.00 79.31 297 GLN A O 1
ATOM 2396 N N . GLU A 1 298 ? 12.441 14.693 -44.855 1.00 80.69 298 GLU A N 1
ATOM 2397 C CA . GLU A 1 298 ? 12.871 14.211 -46.166 1.00 80.69 298 GLU A CA 1
ATOM 2398 C C . GLU A 1 298 ? 13.458 15.349 -47.014 1.00 80.69 298 GLU A C 1
ATOM 2400 O O . GLU A 1 298 ? 14.532 15.206 -47.601 1.00 80.69 298 GLU A O 1
ATOM 2405 N N . LEU A 1 299 ? 12.814 16.518 -47.006 1.00 79.94 299 LEU A N 1
ATOM 2406 C CA . LEU A 1 299 ? 13.305 17.715 -47.683 1.00 79.94 299 LEU A CA 1
ATOM 2407 C C . LEU A 1 299 ? 14.667 18.159 -47.118 1.00 79.94 299 LEU A C 1
ATOM 2409 O O . LEU A 1 299 ? 15.604 18.396 -47.879 1.00 79.94 299 LEU A O 1
ATOM 2413 N N . LYS A 1 300 ? 14.823 18.178 -45.785 1.00 78.88 300 LYS A N 1
ATOM 2414 C CA . LYS A 1 300 ? 16.103 18.493 -45.121 1.00 78.88 300 LYS A CA 1
ATOM 2415 C C . LYS A 1 300 ? 17.218 17.526 -45.512 1.00 78.88 300 LYS A C 1
ATOM 2417 O O . LYS A 1 300 ? 18.330 17.964 -45.793 1.00 78.88 300 LYS A O 1
ATOM 2422 N N . LYS A 1 301 ? 16.929 16.221 -45.577 1.00 82.19 301 LYS A N 1
ATOM 2423 C CA . LYS A 1 301 ? 17.902 15.215 -46.037 1.00 82.19 301 LYS A CA 1
ATOM 2424 C C . LYS A 1 301 ? 18.348 15.474 -47.475 1.00 82.19 301 LYS A C 1
ATOM 2426 O O . LYS A 1 301 ? 19.536 15.366 -47.770 1.00 82.19 301 LYS A O 1
ATOM 2431 N N . ARG A 1 302 ? 17.418 15.831 -48.367 1.00 80.94 302 ARG A N 1
ATOM 2432 C CA . ARG A 1 302 ? 17.731 16.141 -49.772 1.00 80.94 302 ARG A CA 1
ATOM 2433 C C . ARG A 1 302 ? 18.607 17.384 -49.902 1.00 80.94 302 ARG A C 1
ATOM 2435 O O . ARG A 1 302 ? 19.570 17.342 -50.660 1.00 80.94 302 ARG A O 1
ATOM 2442 N N . VAL A 1 303 ? 18.333 18.436 -49.128 1.00 77.25 303 VAL A N 1
ATOM 2443 C CA . VAL A 1 303 ? 19.174 19.647 -49.092 1.00 77.25 303 VAL A CA 1
ATOM 2444 C C . VAL A 1 303 ? 20.592 19.316 -48.621 1.00 77.25 303 VAL A C 1
ATOM 2446 O O . VAL A 1 303 ? 21.545 19.664 -49.309 1.00 77.25 303 VAL A O 1
ATOM 2449 N N . LEU A 1 304 ? 20.744 18.557 -47.530 1.00 80.50 304 LEU A N 1
ATOM 2450 C CA . LEU A 1 304 ? 22.064 18.131 -47.040 1.00 80.50 304 LEU A CA 1
ATOM 2451 C C . LEU A 1 304 ? 22.835 17.299 -48.076 1.00 80.50 304 LEU A C 1
ATOM 2453 O O . LEU A 1 304 ? 24.044 17.452 -48.236 1.00 80.50 304 LEU A O 1
ATOM 2457 N N . LYS A 1 305 ? 22.139 16.424 -48.812 1.00 84.81 305 LYS A N 1
ATOM 2458 C CA . LYS A 1 305 ? 22.757 15.635 -49.883 1.00 84.81 305 LYS A CA 1
ATOM 2459 C C . LYS A 1 305 ? 23.247 16.523 -51.031 1.00 84.81 305 LYS A C 1
ATOM 2461 O O . LYS A 1 305 ? 24.342 16.295 -51.536 1.00 84.81 305 LYS A O 1
ATOM 2466 N N . LEU A 1 306 ? 22.467 17.532 -51.424 1.00 81.31 306 LEU A N 1
ATOM 2467 C CA . LEU A 1 306 ? 22.867 18.495 -52.455 1.00 81.31 306 LEU A CA 1
ATOM 2468 C C . LEU A 1 306 ? 24.079 19.330 -52.018 1.00 81.31 306 LEU A C 1
ATOM 2470 O O . LEU A 1 306 ? 24.992 19.512 -52.819 1.00 81.31 306 LEU A O 1
ATOM 2474 N N . GLU A 1 307 ? 24.134 19.765 -50.756 1.00 75.44 307 GLU A N 1
ATOM 2475 C CA . GLU A 1 307 ? 25.294 20.473 -50.194 1.00 75.44 307 GLU A CA 1
ATOM 2476 C C . GLU A 1 307 ? 26.564 19.623 -50.265 1.00 75.44 307 GLU A C 1
ATOM 2478 O O . GLU A 1 307 ? 27.607 20.097 -50.718 1.00 75.44 307 GLU A O 1
ATOM 2483 N N . PHE A 1 308 ? 26.470 18.350 -49.875 1.00 81.38 308 PHE A N 1
ATOM 2484 C CA . PHE A 1 308 ? 27.605 17.435 -49.936 1.00 81.38 308 PHE A CA 1
ATOM 2485 C C . PHE A 1 308 ? 28.102 17.243 -51.376 1.00 81.38 308 PHE A C 1
ATOM 2487 O O . PHE A 1 308 ? 29.295 17.389 -51.644 1.00 81.38 308 PHE A O 1
ATOM 2494 N N . CYS A 1 309 ? 27.189 16.992 -52.320 1.00 82.00 309 CYS A N 1
ATOM 2495 C CA . CYS A 1 309 ? 27.538 16.853 -53.735 1.00 82.00 309 CYS A CA 1
ATOM 2496 C C . CYS A 1 309 ? 28.190 18.128 -54.299 1.00 82.00 309 CYS A C 1
ATOM 2498 O O . CYS A 1 309 ? 29.151 18.046 -55.066 1.00 82.00 309 CYS A O 1
ATOM 2500 N N . LEU A 1 310 ? 27.713 19.310 -53.901 1.00 80.00 310 LEU A N 1
ATOM 2501 C CA . LEU A 1 310 ? 28.277 20.589 -54.333 1.00 80.00 310 LEU A CA 1
ATOM 2502 C C . LEU A 1 310 ? 29.673 20.835 -53.739 1.00 80.00 310 LEU A C 1
ATOM 2504 O O . LEU A 1 310 ? 30.593 21.287 -54.428 1.00 80.00 310 LEU A O 1
ATOM 2508 N N . GLN A 1 311 ? 29.860 20.489 -52.467 1.00 81.56 311 GLN A N 1
ATOM 2509 C CA . GLN A 1 311 ? 31.146 20.585 -51.786 1.00 81.56 311 GLN A CA 1
ATOM 2510 C C . GLN A 1 311 ? 32.189 19.648 -52.414 1.00 81.56 311 GLN A C 1
ATOM 2512 O O . GLN A 1 311 ? 33.349 20.038 -52.596 1.00 81.56 311 GLN A O 1
ATOM 2517 N N . GLU A 1 312 ? 31.779 18.438 -52.790 1.00 79.06 312 GLU A N 1
ATOM 2518 C CA . GLU A 1 312 ? 32.621 17.480 -53.500 1.00 79.06 312 GLU A CA 1
ATOM 2519 C C . GLU A 1 312 ? 33.007 17.991 -54.897 1.00 79.06 312 GLU A C 1
ATOM 2521 O O . GLU A 1 312 ? 34.194 17.990 -55.239 1.00 79.06 312 GLU A O 1
ATOM 2526 N N . ALA A 1 313 ? 32.054 18.536 -55.661 1.00 75.56 313 ALA A N 1
ATOM 2527 C CA . ALA A 1 313 ? 32.322 19.156 -56.961 1.00 75.56 313 ALA A CA 1
ATOM 2528 C C . ALA A 1 313 ? 33.350 20.300 -56.852 1.00 75.56 313 ALA A C 1
ATOM 2530 O O . ALA A 1 313 ? 34.302 20.369 -57.633 1.00 75.56 313 ALA A O 1
ATOM 2531 N N . ARG A 1 314 ? 33.257 21.145 -55.814 1.00 74.00 314 ARG A N 1
ATOM 2532 C CA . ARG A 1 314 ? 34.273 22.175 -55.522 1.00 74.00 314 ARG A CA 1
ATOM 2533 C C . ARG A 1 314 ? 35.633 21.598 -55.149 1.00 74.00 314 ARG A C 1
ATOM 2535 O O . ARG A 1 314 ? 36.668 22.178 -55.483 1.00 74.00 314 ARG A O 1
ATOM 2542 N N . ALA A 1 315 ? 35.673 20.496 -54.407 1.00 77.12 315 ALA A N 1
ATOM 2543 C CA . ALA A 1 315 ? 36.933 19.843 -54.067 1.00 77.12 315 ALA A CA 1
ATOM 2544 C C . ALA A 1 315 ? 37.621 19.290 -55.323 1.00 77.12 315 ALA A C 1
ATOM 2546 O O . ALA A 1 315 ? 38.829 19.477 -55.492 1.00 77.12 315 ALA A O 1
ATOM 2547 N N . GLN A 1 316 ? 36.856 18.671 -56.223 1.00 77.00 316 GLN A N 1
ATOM 2548 C CA . GLN A 1 316 ? 37.351 18.194 -57.513 1.00 77.00 316 GLN A CA 1
ATOM 2549 C C . GLN A 1 316 ? 37.820 19.351 -58.404 1.00 77.00 316 GLN A C 1
ATOM 2551 O O . GLN A 1 316 ? 38.922 19.296 -58.946 1.00 77.00 316 GLN A O 1
ATOM 2556 N N . MET A 1 317 ? 37.066 20.447 -58.471 1.00 76.69 317 MET A N 1
ATOM 2557 C CA . MET A 1 317 ? 37.440 21.628 -59.251 1.00 76.69 317 MET A CA 1
ATOM 2558 C C . MET A 1 317 ? 38.712 22.309 -58.730 1.00 76.69 317 MET A C 1
ATOM 2560 O O . MET A 1 317 ? 39.588 22.647 -59.519 1.00 76.69 317 MET A O 1
ATOM 2564 N N . ARG A 1 318 ? 38.895 22.419 -57.406 1.00 79.38 318 ARG A N 1
ATOM 2565 C CA . ARG A 1 318 ? 40.154 22.918 -56.818 1.00 79.38 318 ARG A CA 1
ATOM 2566 C C . ARG A 1 318 ? 41.344 22.019 -57.147 1.00 79.38 318 ARG A C 1
ATOM 2568 O O . ARG A 1 318 ? 42.451 22.517 -57.340 1.00 79.38 318 ARG A O 1
ATOM 2575 N N . LYS A 1 319 ? 41.145 20.698 -57.214 1.00 78.44 319 LYS A N 1
ATOM 2576 C CA . LYS A 1 319 ? 42.189 19.772 -57.682 1.00 78.44 319 LYS A CA 1
ATOM 2577 C C . LYS A 1 319 ? 42.507 20.027 -59.155 1.00 78.44 319 LYS A C 1
ATOM 2579 O O . LYS A 1 319 ? 43.684 20.160 -59.480 1.00 78.44 319 LYS A O 1
ATOM 2584 N N . LEU A 1 320 ? 41.481 20.164 -59.997 1.00 73.75 320 LEU A N 1
ATOM 2585 C CA . LEU A 1 320 ? 41.634 20.439 -61.424 1.00 73.75 320 LEU A CA 1
ATOM 2586 C C . LEU A 1 320 ? 42.386 21.756 -61.666 1.00 73.75 320 LEU A C 1
ATOM 2588 O O . LEU A 1 320 ? 43.341 21.777 -62.437 1.00 73.75 320 LEU A O 1
ATOM 2592 N N . GLN A 1 321 ? 42.030 22.817 -60.942 1.00 73.88 321 GLN A N 1
ATOM 2593 C CA . GLN A 1 321 ? 42.695 24.115 -61.017 1.00 73.88 321 GLN A CA 1
ATOM 2594 C C . GLN A 1 321 ? 44.176 24.013 -60.631 1.00 73.88 321 GLN A C 1
ATOM 2596 O O . GLN A 1 321 ? 45.031 24.439 -61.397 1.00 73.88 321 GLN A O 1
ATOM 2601 N N . ARG A 1 322 ? 44.513 23.350 -59.515 1.00 77.56 322 ARG A N 1
ATOM 2602 C CA . ARG A 1 322 ? 45.922 23.136 -59.125 1.00 77.56 322 ARG A CA 1
ATOM 2603 C C . ARG A 1 322 ? 46.692 22.320 -60.160 1.00 77.56 322 ARG A C 1
ATOM 2605 O O . ARG A 1 322 ? 47.872 22.576 -60.386 1.00 77.56 322 ARG A O 1
ATOM 2612 N N . THR A 1 323 ? 46.063 21.311 -60.765 1.00 71.19 323 THR A N 1
ATOM 2613 C CA . THR A 1 323 ? 46.699 20.546 -61.847 1.00 71.19 323 THR A CA 1
ATOM 2614 C C . THR A 1 323 ? 46.857 21.377 -63.117 1.00 71.19 323 THR A C 1
ATOM 2616 O O . THR A 1 323 ? 47.880 21.245 -63.779 1.00 71.19 323 THR A O 1
ATOM 2619 N N . GLY A 1 324 ? 45.903 22.262 -63.419 1.00 69.94 324 GLY A N 1
ATOM 2620 C CA . GLY A 1 324 ? 45.976 23.224 -64.517 1.00 69.94 324 GLY A CA 1
ATOM 2621 C C . GLY A 1 324 ? 47.111 24.224 -64.319 1.00 69.94 324 GLY A C 1
ATOM 2622 O O . GLY A 1 324 ? 47.981 24.318 -65.171 1.00 69.94 324 GLY A O 1
ATOM 2623 N N . GLU A 1 325 ? 47.191 24.865 -63.152 1.00 71.69 325 GLU A N 1
ATOM 2624 C CA . GLU A 1 325 ? 48.256 25.816 -62.803 1.00 71.69 325 GLU A CA 1
ATOM 2625 C C . GLU A 1 325 ? 49.650 25.170 -62.832 1.00 71.69 325 GLU A C 1
ATOM 2627 O O . GLU A 1 325 ? 50.613 25.780 -63.292 1.00 71.69 325 GLU A O 1
ATOM 2632 N N . ARG A 1 326 ? 49.788 23.919 -62.364 1.00 73.25 326 ARG A N 1
ATOM 2633 C CA . ARG A 1 326 ? 51.055 23.170 -62.468 1.00 73.25 326 ARG A CA 1
ATOM 2634 C C . ARG A 1 326 ? 51.438 22.917 -63.923 1.00 73.25 326 ARG A C 1
ATOM 2636 O O . ARG A 1 326 ? 52.594 23.122 -64.277 1.00 73.25 326 ARG A O 1
ATOM 2643 N N . ARG A 1 327 ? 50.475 22.503 -64.753 1.00 69.50 327 ARG A N 1
ATOM 2644 C CA . ARG A 1 327 ? 50.689 22.291 -66.192 1.00 69.50 327 ARG A CA 1
ATOM 2645 C C . ARG A 1 327 ? 51.057 23.595 -66.898 1.00 69.50 327 ARG A C 1
ATOM 2647 O O . ARG A 1 327 ? 51.991 23.611 -67.691 1.00 69.50 327 ARG A O 1
ATOM 2654 N N . GLU A 1 328 ? 50.391 24.695 -66.567 1.00 69.19 328 GLU A N 1
ATOM 2655 C CA . GLU A 1 328 ? 50.672 26.016 -67.130 1.00 69.19 328 GLU A CA 1
ATOM 2656 C C . GLU A 1 328 ? 52.066 26.523 -66.733 1.00 69.19 328 GLU A C 1
ATOM 2658 O O . GLU A 1 328 ? 52.795 27.029 -67.583 1.00 69.19 328 GLU A O 1
ATOM 2663 N N . LYS A 1 329 ? 52.499 26.291 -65.486 1.00 76.25 329 LYS A N 1
ATOM 2664 C CA . LYS A 1 329 ? 53.883 26.557 -65.057 1.00 76.25 329 LYS A CA 1
ATOM 2665 C C . LYS A 1 329 ? 54.896 25.744 -65.860 1.00 76.25 329 LYS A C 1
ATOM 2667 O O . LYS A 1 329 ? 55.824 26.333 -66.402 1.00 76.25 329 LYS A O 1
ATO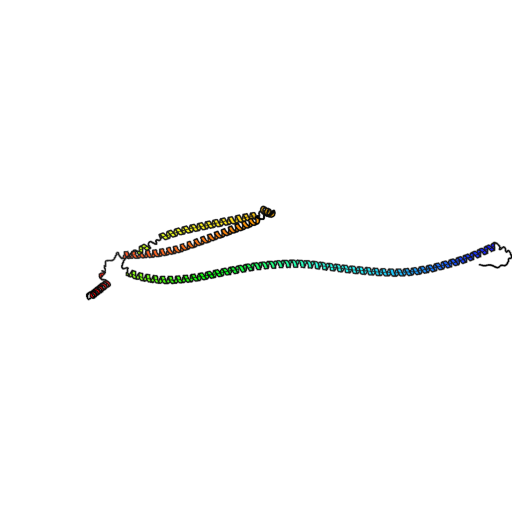M 2672 N N . THR A 1 330 ? 54.682 24.433 -66.018 1.00 71.81 330 THR A N 1
ATOM 2673 C CA . THR A 1 330 ? 55.578 23.594 -66.836 1.00 71.81 330 THR A CA 1
ATOM 2674 C C . THR A 1 330 ? 55.591 24.023 -68.303 1.00 71.81 330 THR A C 1
ATOM 2676 O O . THR A 1 330 ? 56.637 24.024 -68.939 1.00 71.81 330 THR A O 1
ATOM 2679 N N . LEU A 1 331 ? 54.450 24.454 -68.846 1.00 68.69 331 LEU A N 1
ATOM 2680 C CA . LEU A 1 331 ? 54.359 24.976 -70.207 1.00 68.69 331 LEU A CA 1
ATOM 2681 C C . LEU A 1 331 ? 55.104 26.297 -70.381 1.00 68.69 331 LEU A C 1
ATOM 2683 O O . LEU A 1 331 ? 55.754 26.500 -71.406 1.00 68.69 331 LEU A O 1
ATOM 2687 N N . LYS A 1 332 ? 55.001 27.194 -69.399 1.00 75.50 332 LYS A N 1
ATOM 2688 C CA . LYS A 1 332 ? 55.698 28.479 -69.405 1.00 75.50 332 LYS A CA 1
ATOM 2689 C C . LYS A 1 332 ? 57.209 28.280 -69.308 1.00 75.50 332 LYS A C 1
ATOM 2691 O O . LYS A 1 332 ? 57.934 28.858 -70.108 1.00 75.50 332 LYS A O 1
ATOM 2696 N N . GLU A 1 333 ? 57.658 27.381 -68.440 1.00 75.06 333 GLU A N 1
ATOM 2697 C CA . GLU A 1 333 ? 59.067 27.006 -68.303 1.00 75.06 333 GLU A CA 1
ATOM 2698 C C . GLU A 1 333 ? 59.608 26.355 -69.590 1.00 75.06 333 GLU A C 1
ATOM 2700 O O . GLU A 1 333 ? 60.660 26.743 -70.091 1.00 75.06 333 GLU A O 1
ATOM 2705 N N . LEU A 1 334 ? 58.840 25.462 -70.227 1.00 70.69 334 LEU A N 1
ATOM 2706 C CA . LEU A 1 334 ? 59.177 24.894 -71.540 1.00 70.69 334 LEU A CA 1
ATOM 2707 C C . LEU A 1 334 ? 59.139 25.921 -72.687 1.00 70.69 334 LEU A C 1
ATOM 2709 O O . LEU A 1 334 ? 59.782 25.704 -73.714 1.00 70.69 334 LEU A O 1
ATOM 2713 N N . ARG A 1 335 ? 58.361 27.007 -72.578 1.00 71.00 335 ARG A N 1
ATOM 2714 C CA . ARG A 1 335 ? 58.388 28.135 -73.530 1.00 71.00 335 ARG A CA 1
ATOM 2715 C C . ARG A 1 335 ? 59.613 29.018 -73.302 1.00 71.00 335 ARG A C 1
ATOM 2717 O O . ARG A 1 335 ? 60.261 29.369 -74.279 1.00 71.00 335 ARG A O 1
ATOM 2724 N N . GLU A 1 336 ? 59.961 29.320 -72.055 1.00 72.31 336 GLU A N 1
ATOM 2725 C CA . GLU A 1 336 ? 61.159 30.093 -71.698 1.00 72.31 336 GLU A CA 1
ATOM 2726 C C . GLU A 1 336 ? 62.447 29.345 -72.074 1.00 72.31 336 GLU A C 1
ATOM 2728 O O . GLU A 1 336 ? 63.344 29.937 -72.668 1.00 72.31 336 GLU A O 1
ATOM 2733 N N . GLN A 1 337 ? 62.507 28.026 -71.865 1.00 71.38 337 GLN A N 1
ATOM 2734 C CA . GLN A 1 337 ? 63.613 27.186 -72.344 1.00 71.38 337 GLN A CA 1
ATOM 2735 C C . GLN A 1 337 ? 63.726 27.164 -73.877 1.00 71.38 337 GLN A C 1
ATOM 2737 O O . GLN A 1 337 ? 64.830 27.076 -74.414 1.00 71.38 337 GLN A O 1
ATOM 2742 N N . LEU A 1 338 ? 62.601 27.253 -74.598 1.00 60.53 338 LEU A N 1
ATOM 2743 C CA . LEU A 1 338 ? 62.601 27.346 -76.062 1.00 60.53 338 LEU A CA 1
ATOM 2744 C C . LEU A 1 338 ? 63.083 28.726 -76.538 1.00 60.53 338 LEU A C 1
ATOM 2746 O O . LEU A 1 338 ? 63.870 28.804 -77.474 1.00 60.53 338 LEU A O 1
ATOM 2750 N N . ALA A 1 339 ? 62.649 29.798 -75.869 1.00 58.41 339 ALA A N 1
ATOM 2751 C CA . ALA A 1 339 ? 63.071 31.168 -76.159 1.00 58.41 339 ALA A CA 1
ATOM 2752 C C . ALA A 1 339 ? 64.565 31.388 -75.855 1.00 58.41 339 ALA A C 1
ATOM 2754 O O . ALA A 1 339 ? 65.263 32.017 -76.647 1.00 58.41 339 ALA A O 1
ATOM 2755 N N . GLY A 1 340 ? 65.078 30.795 -74.769 1.00 55.72 340 GLY A N 1
ATOM 2756 C CA . GLY A 1 340 ? 66.507 30.787 -74.447 1.00 55.72 340 GLY A CA 1
ATOM 2757 C C . GLY A 1 340 ? 67.350 30.041 -75.485 1.00 55.72 340 GLY A C 1
ATOM 2758 O O . GLY A 1 340 ? 68.436 30.495 -75.827 1.00 55.72 340 GLY A O 1
ATOM 2759 N N . LYS A 1 341 ? 66.826 28.952 -76.068 1.00 55.75 341 LYS A N 1
ATOM 2760 C CA . LYS A 1 341 ? 67.478 28.260 -77.195 1.00 55.75 341 LYS A CA 1
ATOM 2761 C C . LYS A 1 341 ? 67.429 29.061 -78.501 1.00 55.75 341 LYS A C 1
ATOM 2763 O O . LYS A 1 341 ? 68.397 29.032 -79.246 1.00 55.75 341 LYS A O 1
ATOM 2768 N N . GLN A 1 342 ? 66.361 29.818 -78.757 1.00 49.28 342 GLN A N 1
ATOM 2769 C CA . GLN A 1 342 ? 66.258 30.686 -79.938 1.00 49.28 342 GLN A CA 1
ATOM 2770 C C . GLN A 1 342 ? 67.192 31.907 -79.875 1.00 49.28 342 GLN A C 1
ATOM 2772 O O . GLN A 1 342 ? 67.719 32.311 -80.904 1.00 49.28 342 GLN A O 1
ATOM 2777 N N . GLN A 1 343 ? 67.455 32.462 -78.687 1.00 46.00 343 GLN A N 1
ATOM 2778 C CA . GLN A 1 343 ? 68.452 33.532 -78.510 1.00 46.00 343 GLN A CA 1
ATOM 2779 C C . GLN A 1 343 ? 69.904 33.027 -78.521 1.00 46.00 343 GLN A C 1
ATOM 2781 O O . GLN A 1 343 ? 70.817 33.819 -78.734 1.00 46.00 343 GLN A O 1
ATOM 2786 N N . GLN A 1 344 ? 70.130 31.723 -78.335 1.00 43.03 344 GLN A N 1
ATOM 2787 C CA . GLN A 1 344 ? 71.455 31.103 -78.428 1.00 43.03 344 GLN A CA 1
ATOM 2788 C C . GLN A 1 344 ? 71.796 30.614 -79.855 1.00 43.03 344 GLN A C 1
ATOM 2790 O O . GLN A 1 344 ? 72.942 30.253 -80.109 1.00 43.03 344 GLN A O 1
ATOM 2795 N N . GLU A 1 345 ? 70.839 30.649 -80.794 1.00 42.44 345 GLU A N 1
ATOM 2796 C CA . GLU A 1 345 ? 71.024 30.281 -82.212 1.00 42.44 345 GLU A CA 1
ATOM 2797 C C . GLU A 1 345 ? 71.197 31.484 -83.171 1.00 42.44 345 GLU A C 1
ATOM 2799 O O . GLU A 1 345 ? 71.520 31.266 -84.335 1.00 42.44 345 GLU A O 1
ATOM 2804 N N . ASP A 1 346 ? 71.071 32.740 -82.713 1.00 35.78 346 ASP A N 1
ATOM 2805 C CA . ASP A 1 346 ? 71.233 33.949 -83.562 1.00 35.78 346 ASP A CA 1
ATOM 2806 C C . ASP A 1 346 ? 72.603 34.650 -83.402 1.00 35.78 346 ASP A C 1
ATOM 2808 O O . ASP A 1 346 ? 72.766 35.848 -83.626 1.00 35.78 346 ASP A O 1
ATOM 2812 N N . GLY A 1 347 ? 73.628 33.899 -82.992 1.00 40.97 347 GLY A N 1
ATOM 2813 C CA . GLY A 1 347 ? 74.976 34.425 -82.774 1.00 40.97 347 GLY A CA 1
ATOM 2814 C C . GLY A 1 347 ? 76.041 33.335 -82.749 1.00 40.97 347 GLY A C 1
ATOM 2815 O O . GLY A 1 347 ? 76.699 33.139 -81.733 1.00 40.97 347 GLY A O 1
ATOM 2816 N N . GLY A 1 348 ? 76.210 32.599 -83.848 1.00 33.72 348 GLY A N 1
ATOM 2817 C CA . GLY A 1 348 ? 77.226 31.550 -83.930 1.00 33.72 348 GLY A CA 1
ATOM 2818 C C . GLY A 1 348 ? 77.398 30.999 -85.339 1.00 33.72 348 GLY A C 1
ATOM 2819 O O . GLY A 1 348 ? 76.498 30.389 -85.897 1.00 33.72 348 GLY A O 1
ATOM 2820 N N . VAL A 1 349 ? 78.570 31.259 -85.902 1.00 35.97 349 VAL A N 1
ATOM 2821 C CA . VAL A 1 349 ? 79.029 30.955 -87.259 1.00 35.97 349 VAL A CA 1
ATOM 2822 C C . VAL A 1 349 ? 78.814 29.495 -87.684 1.00 35.97 349 VAL A C 1
ATOM 2824 O O . VAL A 1 349 ? 78.942 28.556 -86.906 1.00 35.97 349 VAL A O 1
ATOM 2827 N N . SER A 1 350 ? 78.529 29.346 -88.977 1.00 42.12 350 SER A N 1
ATOM 2828 C CA . SER A 1 350 ? 78.422 28.112 -89.750 1.00 42.12 350 SER A CA 1
ATOM 2829 C C . SER A 1 350 ? 79.468 27.037 -89.436 1.00 42.12 350 SER A C 1
ATOM 2831 O O . SER A 1 350 ? 80.660 27.264 -89.631 1.00 42.12 350 SER A O 1
ATOM 2833 N N . GLU A 1 351 ? 79.005 25.811 -89.205 1.00 39.25 351 GLU A N 1
ATOM 2834 C CA . GLU A 1 351 ? 79.727 24.619 -89.651 1.00 39.25 351 GLU A CA 1
ATOM 2835 C C . GLU A 1 351 ? 78.711 23.548 -90.076 1.00 39.25 351 GLU A C 1
ATOM 2837 O O . GLU A 1 351 ? 78.132 22.818 -89.273 1.00 39.25 351 GLU A O 1
ATOM 2842 N N . LYS A 1 352 ? 78.423 23.502 -91.383 1.00 44.44 352 LYS A N 1
ATOM 2843 C CA . LYS A 1 352 ? 77.693 22.391 -92.001 1.00 44.44 352 LYS A CA 1
ATOM 2844 C C . LYS A 1 352 ? 78.584 21.152 -91.911 1.00 44.44 352 LYS A C 1
ATOM 2846 O O . LYS A 1 352 ? 79.384 20.909 -92.810 1.00 44.44 352 LYS A O 1
ATOM 2851 N N . GLN A 1 353 ? 78.439 20.354 -90.855 1.00 47.53 353 GLN A N 1
ATOM 2852 C CA . GLN A 1 353 ? 78.911 18.973 -90.892 1.00 47.53 353 GLN A CA 1
ATOM 2853 C C . GLN A 1 353 ? 78.092 18.228 -91.945 1.00 47.53 353 GLN A C 1
ATOM 2855 O O . GLN A 1 353 ? 76.898 17.970 -91.784 1.00 47.53 353 GLN A O 1
ATOM 2860 N N . ASN A 1 354 ? 78.738 17.935 -93.070 1.00 48.88 354 ASN A N 1
ATOM 2861 C CA . ASN A 1 354 ? 78.159 17.146 -94.140 1.00 48.88 354 ASN A CA 1
ATOM 2862 C C . ASN A 1 354 ? 77.790 15.765 -93.582 1.00 48.88 354 ASN A C 1
ATOM 2864 O O . ASN A 1 354 ? 78.656 14.994 -93.175 1.00 48.88 354 ASN A O 1
ATOM 2868 N N . PHE A 1 355 ? 76.497 15.443 -93.609 1.00 52.91 355 PHE A N 1
ATOM 2869 C CA . PHE A 1 355 ? 75.914 14.140 -93.255 1.00 52.91 355 PHE A CA 1
ATOM 2870 C C . PHE A 1 355 ? 76.659 12.937 -93.877 1.00 52.91 355 PHE A C 1
ATOM 2872 O O . PHE A 1 355 ? 76.679 11.839 -93.331 1.00 52.91 355 PHE A O 1
ATOM 2879 N N . TRP A 1 356 ? 77.339 13.161 -95.002 1.00 53.16 356 TRP A N 1
ATOM 2880 C CA . TRP A 1 356 ? 78.147 12.182 -95.728 1.00 53.16 356 TRP A CA 1
ATOM 2881 C C . TRP A 1 356 ? 79.442 11.752 -95.013 1.00 53.16 356 TRP A C 1
ATOM 2883 O O . TRP A 1 356 ? 80.047 10.752 -95.402 1.00 53.16 356 TRP A O 1
ATOM 2893 N N . GLU A 1 357 ? 79.881 12.458 -93.967 1.00 52.81 357 GLU A N 1
ATOM 2894 C CA . GLU A 1 357 ? 81.126 12.147 -93.250 1.00 52.81 357 GLU A CA 1
ATOM 2895 C C . GLU A 1 357 ? 80.929 11.392 -91.932 1.00 52.81 357 GLU A C 1
ATOM 2897 O O . GLU A 1 357 ? 81.915 10.970 -91.319 1.00 52.81 357 GLU A O 1
ATOM 2902 N N . THR A 1 358 ? 79.683 11.141 -91.515 1.00 65.06 358 THR A N 1
ATOM 2903 C CA . THR A 1 358 ? 79.405 10.410 -90.275 1.00 65.06 358 THR A CA 1
ATOM 2904 C C . THR A 1 358 ? 79.914 8.962 -90.391 1.00 65.06 358 THR A C 1
ATOM 2906 O O . THR A 1 358 ? 79.598 8.280 -91.374 1.00 65.06 358 THR A O 1
ATOM 2909 N N . PRO A 1 359 ? 80.671 8.433 -89.409 1.00 64.25 359 PRO A N 1
ATOM 2910 C CA . PRO A 1 359 ? 81.233 7.079 -89.475 1.00 64.25 359 PRO A CA 1
ATOM 2911 C C . PRO A 1 359 ? 80.167 5.993 -89.708 1.00 64.25 359 PRO A C 1
ATOM 2913 O O . PRO A 1 359 ? 80.428 5.020 -90.411 1.00 64.25 359 PRO A O 1
ATOM 2916 N N . CYS A 1 360 ? 78.935 6.201 -89.234 1.00 58.47 360 CYS A N 1
ATOM 2917 C CA . CYS A 1 360 ? 77.803 5.306 -89.489 1.00 58.47 360 CYS A CA 1
ATOM 2918 C C . CYS A 1 360 ? 77.392 5.235 -90.973 1.00 58.47 360 CYS A C 1
ATOM 2920 O O . CYS A 1 360 ? 77.035 4.160 -91.451 1.00 58.47 360 CYS A O 1
ATOM 2922 N N . PHE A 1 361 ? 77.477 6.342 -91.720 1.00 71.94 361 PHE A N 1
ATOM 2923 C CA . PHE A 1 361 ? 77.155 6.368 -93.150 1.00 71.94 361 PHE A CA 1
ATOM 2924 C C . PHE A 1 361 ? 78.219 5.623 -93.972 1.00 71.94 361 PHE A C 1
ATOM 2926 O O . PHE A 1 361 ? 77.889 4.790 -94.816 1.00 71.94 361 PHE A O 1
ATOM 2933 N N . LYS A 1 362 ? 79.506 5.822 -93.650 1.00 71.50 362 LYS A N 1
ATOM 2934 C CA . LYS A 1 362 ? 80.621 5.078 -94.268 1.00 71.50 362 LYS A CA 1
ATOM 2935 C C . LYS A 1 362 ? 80.522 3.566 -94.018 1.00 71.50 362 LYS A C 1
ATOM 2937 O O . LYS A 1 362 ? 80.784 2.783 -94.930 1.00 71.50 362 LYS A O 1
ATOM 2942 N N . ILE A 1 363 ? 80.086 3.146 -92.825 1.00 74.69 363 ILE A N 1
ATOM 2943 C CA . ILE A 1 363 ? 79.833 1.728 -92.507 1.00 74.69 363 ILE A CA 1
ATOM 2944 C C . ILE A 1 363 ? 78.670 1.176 -93.343 1.00 74.69 363 ILE A C 1
ATOM 2946 O O . ILE A 1 363 ? 78.774 0.075 -93.883 1.00 74.69 363 ILE A O 1
ATOM 2950 N N . MET A 1 364 ? 77.589 1.942 -93.505 1.00 72.44 364 MET A N 1
ATOM 2951 C CA . MET A 1 364 ? 76.407 1.515 -94.260 1.00 72.44 364 MET A CA 1
ATOM 2952 C C . MET A 1 364 ? 76.698 1.360 -95.761 1.00 72.44 364 MET A C 1
ATOM 2954 O O . MET A 1 364 ? 76.273 0.378 -96.371 1.00 72.44 364 MET A O 1
ATOM 2958 N N . VAL A 1 365 ? 77.487 2.268 -96.348 1.00 75.00 365 VAL A N 1
ATOM 2959 C CA . VAL A 1 365 ? 77.942 2.169 -97.747 1.00 75.00 365 VAL A CA 1
ATOM 2960 C C . VAL A 1 365 ? 78.914 0.998 -97.937 1.00 75.00 365 VAL A C 1
ATOM 2962 O O . VAL A 1 365 ? 78.770 0.243 -98.897 1.00 75.00 365 VAL A O 1
ATOM 2965 N N . SER A 1 366 ? 79.839 0.780 -96.995 1.00 74.88 366 SER A N 1
ATOM 2966 C CA . SER A 1 366 ? 80.764 -0.367 -97.004 1.00 74.88 366 SER A CA 1
ATOM 2967 C C . SER A 1 366 ? 80.025 -1.713 -96.953 1.00 74.88 366 SER A C 1
ATOM 2969 O O . SER A 1 366 ? 80.264 -2.584 -97.789 1.00 74.88 366 SER A O 1
ATOM 2971 N N . MET A 1 367 ? 79.049 -1.864 -96.048 1.00 72.31 367 MET A N 1
ATOM 2972 C CA . MET A 1 367 ? 78.206 -3.065 -95.963 1.00 72.31 367 MET A CA 1
ATOM 2973 C C . MET A 1 367 ? 77.339 -3.264 -97.214 1.00 72.31 367 MET A C 1
ATOM 2975 O O . MET A 1 367 ? 77.218 -4.389 -97.696 1.00 72.31 367 MET A O 1
ATOM 2979 N N . SER A 1 368 ? 76.789 -2.187 -97.783 1.00 72.56 368 SER A N 1
ATOM 2980 C CA . SER A 1 368 ? 75.974 -2.253 -99.006 1.00 72.56 368 SER A CA 1
ATOM 2981 C C . SER A 1 368 ? 76.796 -2.688 -100.225 1.00 72.56 368 SER A C 1
ATOM 2983 O O . SER A 1 368 ? 76.326 -3.477 -101.043 1.00 72.56 368 SER A O 1
ATOM 2985 N N . MET A 1 369 ? 78.054 -2.248 -100.323 1.00 75.81 369 MET A N 1
ATOM 2986 C CA . MET A 1 369 ? 78.963 -2.661 -101.396 1.00 75.81 369 MET A CA 1
ATOM 2987 C C . MET A 1 369 ? 79.420 -4.120 -101.240 1.00 75.81 369 MET A C 1
ATOM 2989 O O . MET A 1 369 ? 79.526 -4.841 -102.230 1.00 75.81 369 MET A O 1
ATOM 2993 N N . LEU A 1 370 ? 79.610 -4.591 -100.004 1.00 71.06 370 LEU A N 1
ATOM 2994 C CA . LEU A 1 370 ? 79.961 -5.985 -99.707 1.00 71.06 370 LEU A CA 1
ATOM 2995 C C . LEU A 1 370 ? 78.814 -6.947 -100.064 1.00 71.06 370 LEU A C 1
ATOM 2997 O O . LEU A 1 370 ? 79.057 -8.007 -100.639 1.00 71.06 370 LEU A O 1
ATOM 3001 N N . ILE A 1 371 ? 77.563 -6.541 -99.819 1.00 72.75 371 ILE A N 1
ATOM 3002 C CA . ILE A 1 371 ? 76.368 -7.276 -100.260 1.00 72.75 371 ILE A CA 1
ATOM 3003 C C . ILE A 1 371 ? 76.314 -7.347 -101.796 1.00 72.75 371 ILE A C 1
ATOM 3005 O O . ILE A 1 371 ? 76.121 -8.430 -102.345 1.00 72.75 371 ILE A O 1
ATOM 3009 N N . LEU A 1 372 ? 76.566 -6.245 -102.511 1.00 70.12 372 LEU A N 1
ATOM 3010 C CA . LEU A 1 372 ? 76.565 -6.236 -103.983 1.00 70.12 372 LEU A CA 1
ATOM 3011 C C . LEU A 1 372 ? 77.668 -7.118 -104.600 1.00 70.12 372 LEU A C 1
ATOM 3013 O O . LEU A 1 372 ? 77.428 -7.774 -105.614 1.00 70.12 372 LEU A O 1
ATOM 3017 N N . VAL A 1 373 ? 78.850 -7.199 -103.978 1.00 71.50 373 VAL A N 1
ATOM 3018 C CA . VAL A 1 373 ? 79.940 -8.091 -104.422 1.00 71.50 373 VAL A CA 1
ATOM 3019 C C . VAL A 1 373 ? 79.595 -9.567 -104.195 1.00 71.50 373 VAL A C 1
ATOM 3021 O O . VAL A 1 373 ? 79.901 -10.404 -105.043 1.00 71.50 373 VAL A O 1
ATOM 3024 N N . VAL A 1 374 ? 78.909 -9.898 -103.097 1.00 70.56 374 VAL A N 1
ATOM 3025 C CA . VAL A 1 374 ? 78.440 -11.268 -102.822 1.00 70.56 374 VAL A CA 1
ATOM 3026 C C . VAL A 1 374 ? 77.321 -11.685 -103.787 1.00 70.56 374 VAL A C 1
ATOM 3028 O O . VAL A 1 374 ? 77.291 -12.837 -104.217 1.00 70.56 374 VAL A O 1
ATOM 3031 N N . PHE A 1 375 ? 76.446 -10.759 -104.193 1.00 62.72 375 PHE A N 1
ATOM 3032 C CA . PHE A 1 375 ? 75.385 -11.035 -105.171 1.00 62.72 375 PHE A CA 1
ATOM 3033 C C . PHE A 1 375 ? 75.858 -11.045 -106.635 1.00 62.72 375 PHE A C 1
ATOM 3035 O O . PHE A 1 375 ? 75.200 -11.666 -107.460 1.00 62.72 375 PHE A O 1
ATOM 3042 N N . SER A 1 376 ? 77.009 -10.445 -106.960 1.00 61.28 376 SER A N 1
ATOM 3043 C CA . SER A 1 376 ? 77.571 -10.448 -108.327 1.00 61.28 376 SER A CA 1
ATOM 3044 C C . SER A 1 376 ? 78.442 -11.676 -108.645 1.00 61.28 376 SER A C 1
ATOM 3046 O O . SER A 1 376 ? 78.972 -11.785 -109.748 1.00 61.28 376 SER A O 1
ATOM 3048 N N . LYS A 1 377 ? 78.621 -12.594 -107.682 1.00 53.56 377 LYS A N 1
ATOM 3049 C CA . LYS A 1 377 ? 79.405 -13.837 -107.830 1.00 53.56 377 LYS A CA 1
ATOM 3050 C C . LYS A 1 377 ? 78.541 -15.109 -107.732 1.00 53.56 377 LYS A C 1
ATOM 3052 O O . LYS A 1 377 ? 79.071 -16.183 -107.447 1.00 53.56 377 LYS A O 1
ATOM 3057 N N . ARG A 1 378 ? 77.226 -14.979 -107.947 1.00 48.34 378 ARG A N 1
ATOM 3058 C CA . ARG A 1 378 ? 76.284 -16.091 -108.132 1.00 48.34 378 ARG A CA 1
ATOM 3059 C C . ARG A 1 378 ? 75.835 -16.189 -109.576 1.00 48.34 378 ARG A C 1
ATOM 3061 O O . ARG A 1 378 ? 75.481 -15.128 -110.132 1.00 48.34 378 ARG A O 1
#